Protein AF-A0A914EHN9-F1 (afdb_monomer)

Radius of gyration: 37.75 Å; Cα contacts (8 Å, |Δi|>4): 395; chains: 1; bounding box: 146×66×78 Å

Solvent-accessible surface area (backbone atoms only — not comparable to full-atom values): 29618 Å² total; per-residue (Å²): 136,86,81,81,82,84,78,81,79,75,74,66,93,82,76,79,51,61,68,42,50,23,31,32,80,42,89,94,64,64,69,38,40,24,36,30,64,44,70,52,100,75,34,30,31,29,31,59,41,70,68,77,88,75,58,69,79,47,76,46,45,59,90,62,45,42,81,57,54,90,83,60,82,76,64,93,84,56,50,72,66,54,52,51,9,46,56,46,48,49,36,51,76,72,65,44,75,81,71,77,78,72,76,65,92,71,88,90,79,89,83,85,90,82,89,81,88,83,84,85,84,89,81,85,86,88,86,88,84,89,84,90,81,90,83,80,90,80,93,79,83,86,80,86,79,79,81,81,83,81,77,82,79,85,82,78,78,87,79,84,85,52,65,70,38,52,29,35,32,77,38,93,90,71,42,76,39,56,26,38,27,67,42,73,58,99,62,33,30,36,29,36,49,52,61,82,52,88,78,76,66,70,45,79,44,50,56,90,56,56,38,86,55,52,74,68,54,51,60,51,46,38,74,68,27,54,90,78,37,60,68,60,24,51,24,48,50,47,50,52,50,51,60,59,53,56,60,52,54,66,59,52,66,67,59,74,78,70,85,87,83,87,85,85,86,83,89,80,84,90,84,84,89,82,89,82,90,79,92,76,88,79,80,88,83,87,81,83,84,82,89,76,88,79,90,80,89,80,91,80,93,71,91,78,86,72,87,70,81,72,77,74,67,75,82,89,78,76,54,63,64,56,52,57,70,32,68,69,42,48,54,50,50,53,29,38,74,66,66,75,39,92,48,70,52,66,74,67,62,70,85,79,70,87,88,74,82,83,77,64,79,70,59,26,88,66,49,55,73,73,47,44,55,53,51,51,58,50,50,52,50,53,55,73,70,39,85,84,55,78,91,69,54,73,69,55,47,52,43,44,37,43,67,28,53,50,54,52,39,51,24,52,46,41,12,58,67,67,74,44,54,61,68,59,17,42,52,55,48,50,62,36,23,51,52,46,52,55,50,53,52,51,52,51,52,56,52,52,56,56,65,75,76,110

Secondary structure (DSSP, 8-state):
-PPPP-------TT---TT-EEEEE-TTS-EEEEEEEEEETTEEEEEESSP-SSPPPEEE-GGG-EE--TTPPPPTT--HHHHHHHHHHHHHHTT---------S-----------------------------------PPP-------PPPP----PPP-TT-EEEEEETTTEEEEEEEEEE-SSEEEEEESS-PSS--EEEEEGGG-EE--HHHHHHHHHHHTTT-HHHHHHHHHHHHHHHHHHHHHHHTTTTTS--------------------------------------------------------SS-S-HHHHHTSHHHHHHHHHHHTTSS--HHHHHPPPPPTT--------GGGS-HHHHHHHHHHHHHHHHH-SSSPP--HHHHHHHIIIIIHHHHHHHHHHHHTT--HHHHHHHHHHHHHHHHHHHHHHHHHHHHHHHT-

Mean predicted aligned error: 21.11 Å

Nearest PDB structures (foldseek):
  2xk0-assembly1_A  TM=8.160E-01  e=1.057E-01  Drosophila melanogaster
  8eui-assembly1_E  TM=5.740E-01  e=6.811E-01  Schizosaccharomyces pombe
  8esr-assembly1_E  TM=5.532E-01  e=4.854E-01  Schizosaccharomyces pombe
  8etg-assembly1_E  TM=4.695E-01  e=5.434E-01  Schizosaccharomyces pombe
  3ic8-assembly3_C  TM=5.745E-01  e=3.127E+00  Pseudomonas syringae pv. tomato

Sequence (454 aa):
MGRRGSASQTNTPGLLKSGDIVWVPYRKSPLWPAIIKNVYPKKVTYCFLPSNGKSPIFKAMPKSVILFKESDPLPANASKDLKQAYNAALRIVRGETPLTLDIGSDALNNNDTHSFNSISPSTSTSSHMNSSSRSSSTLTMPASKKLKKNSPEPEHSRVFFRPDDIVMVKNESKGKWPALVRAIDATSACISLFPLEEPEVTRTILLTELCHLSFNEISFLCKQVEESNPELHKALLDVQHFLLFKSDDISAEKVSNMSLDDTVDTGNESTHATLNGNSYDMEMEEVEAKIVRTSIATSSSIPVRSRSESLDIKKNKIPFRDAMLTEDAREFMESIWNQKVPSERHNNYKRPISSNLEISFNCGDLLSYQELEQVVTEFQKWITLCTKLPKMSLLTELHYVSEVVLPEVCIYCLSKKNECSREKAEKLFRERSQKDFAFNQLLRAVSMERETMT

pLDDT: mean 75.27, std 25.46, range [27.78, 98.25]

InterPro domains:
  IPR035504 MUM1-like, PWWP domain [cd06080] (16-93)

Organism: NCBI:txid290746

Structure (mmCIF, N/CA/C/O backbone):
data_AF-A0A914EHN9-F1
#
_entry.id   AF-A0A914EHN9-F1
#
loop_
_atom_site.group_PDB
_atom_site.id
_atom_site.type_symbol
_atom_site.label_atom_id
_atom_site.label_alt_id
_atom_site.label_comp_id
_atom_site.label_asym_id
_atom_site.label_entity_id
_atom_site.label_seq_id
_atom_site.pdbx_PDB_ins_code
_atom_site.Cartn_x
_atom_site.Cartn_y
_atom_site.Cartn_z
_atom_site.occupancy
_atom_site.B_iso_or_equiv
_atom_site.auth_seq_id
_atom_site.auth_comp_id
_atom_site.auth_asym_id
_atom_site.auth_atom_id
_atom_site.pdbx_PDB_model_num
ATOM 1 N N . MET A 1 1 ? 23.185 -18.647 -39.861 1.00 37.94 1 MET A N 1
ATOM 2 C CA . MET A 1 1 ? 23.778 -18.849 -38.518 1.00 37.94 1 MET A CA 1
ATOM 3 C C . MET A 1 1 ? 22.802 -18.305 -37.483 1.00 37.94 1 MET A C 1
ATOM 5 O O . MET A 1 1 ? 22.545 -17.109 -37.478 1.00 37.94 1 MET A O 1
ATOM 9 N N . GLY A 1 2 ? 22.153 -19.190 -36.723 1.00 32.19 2 GLY A N 1
ATOM 10 C CA . GLY A 1 2 ? 20.978 -18.860 -35.907 1.00 32.19 2 GLY A CA 1
ATOM 11 C C . GLY A 1 2 ? 21.305 -18.063 -34.642 1.00 32.19 2 GLY A C 1
ATOM 12 O O . GLY A 1 2 ? 22.175 -18.455 -33.866 1.00 32.19 2 GLY A O 1
ATOM 13 N N . ARG A 1 3 ? 20.579 -16.961 -34.418 1.00 34.75 3 ARG A N 1
ATOM 14 C CA . ARG A 1 3 ? 20.578 -16.212 -33.155 1.00 34.75 3 ARG A CA 1
ATOM 15 C C . ARG A 1 3 ? 19.595 -16.879 -32.188 1.00 34.75 3 ARG A C 1
ATOM 17 O O . ARG A 1 3 ? 18.403 -16.938 -32.469 1.00 34.75 3 ARG A O 1
ATOM 24 N N . ARG A 1 4 ? 20.096 -17.394 -31.060 1.00 32.94 4 ARG A N 1
ATOM 25 C CA . ARG A 1 4 ? 19.266 -17.868 -29.940 1.00 32.94 4 ARG A CA 1
ATOM 26 C C . ARG A 1 4 ? 18.640 -16.657 -29.248 1.00 32.94 4 ARG A C 1
ATOM 28 O O . ARG A 1 4 ? 19.369 -15.803 -28.751 1.00 32.94 4 ARG A O 1
ATOM 35 N N . GLY A 1 5 ? 17.311 -16.597 -29.209 1.00 30.50 5 GLY A N 1
ATOM 36 C CA . GLY A 1 5 ? 16.582 -15.658 -28.361 1.00 30.50 5 GLY A CA 1
ATOM 37 C C . GLY A 1 5 ? 16.804 -15.998 -26.887 1.00 30.50 5 GLY A C 1
ATOM 38 O O . GLY A 1 5 ? 16.600 -17.137 -26.467 1.00 30.50 5 GLY A O 1
ATOM 39 N N . SER A 1 6 ? 17.249 -15.022 -26.098 1.00 34.50 6 SER A N 1
ATOM 40 C CA . SER A 1 6 ? 17.328 -15.131 -24.643 1.00 34.50 6 SER A CA 1
ATOM 41 C C . SER A 1 6 ? 15.924 -14.976 -24.059 1.00 34.50 6 SER A C 1
ATOM 43 O O . SER A 1 6 ? 15.448 -13.859 -23.859 1.00 34.50 6 SER A O 1
ATOM 45 N N . ALA A 1 7 ? 15.245 -16.095 -23.813 1.00 33.97 7 ALA A N 1
ATOM 46 C CA . ALA A 1 7 ? 13.991 -16.109 -23.074 1.00 33.97 7 ALA A CA 1
ATOM 47 C C . ALA A 1 7 ? 14.234 -15.579 -21.649 1.00 33.97 7 ALA A C 1
ATOM 49 O O . ALA A 1 7 ? 14.953 -16.197 -20.862 1.00 33.97 7 ALA A O 1
ATOM 50 N N . SER A 1 8 ? 13.646 -14.426 -21.327 1.00 42.31 8 SER A N 1
ATOM 51 C CA . SER A 1 8 ? 13.567 -13.905 -19.961 1.00 42.31 8 SER A CA 1
ATOM 52 C C . SER A 1 8 ? 12.690 -14.850 -19.142 1.00 42.31 8 SER A C 1
ATOM 54 O O . SER A 1 8 ? 11.465 -14.833 -19.252 1.00 42.31 8 SER A O 1
ATOM 56 N N . GLN A 1 9 ? 13.315 -15.738 -18.369 1.00 48.59 9 GLN A N 1
ATOM 57 C CA . GLN A 1 9 ? 12.601 -16.625 -17.457 1.00 48.59 9 GLN A CA 1
ATOM 58 C C . GLN A 1 9 ? 12.144 -15.814 -16.247 1.00 48.59 9 GLN A C 1
ATOM 60 O O . GLN A 1 9 ? 12.888 -15.605 -15.290 1.00 48.59 9 GLN A O 1
ATOM 65 N N . THR A 1 10 ? 10.910 -15.323 -16.300 1.00 45.09 10 THR A N 1
ATOM 66 C CA . THR A 1 10 ? 10.242 -14.755 -15.134 1.00 45.09 10 THR A CA 1
ATOM 67 C C . THR A 1 10 ? 9.901 -15.893 -14.178 1.00 45.09 10 THR A C 1
ATOM 69 O O . THR A 1 10 ? 9.072 -16.744 -14.494 1.00 45.09 10 THR A O 1
ATOM 72 N N . ASN A 1 11 ? 10.548 -15.921 -13.014 1.00 53.03 11 ASN A N 1
ATOM 73 C CA . ASN A 1 11 ? 10.221 -16.866 -11.952 1.00 53.03 11 ASN A CA 1
ATOM 74 C C . ASN A 1 11 ? 8.761 -16.679 -11.517 1.00 53.03 11 ASN A C 1
ATOM 76 O O . ASN A 1 11 ? 8.373 -15.589 -11.086 1.00 53.03 11 ASN A O 1
ATOM 80 N N . THR A 1 12 ? 7.960 -17.740 -11.599 1.00 53.59 12 THR A N 1
ATOM 81 C CA . THR A 1 12 ? 6.588 -17.753 -11.087 1.00 53.59 12 THR A CA 1
ATOM 82 C C . THR A 1 12 ? 6.620 -17.470 -9.575 1.00 53.59 12 THR A C 1
ATOM 84 O O . THR A 1 12 ? 7.346 -18.163 -8.850 1.00 53.59 12 THR A O 1
ATOM 87 N N . PRO A 1 13 ? 5.886 -16.460 -9.065 1.00 52.62 13 PRO A N 1
ATOM 88 C CA . PRO A 1 13 ? 5.852 -16.133 -7.641 1.00 52.62 13 PRO A CA 1
ATOM 89 C C . PRO A 1 13 ? 5.279 -17.316 -6.849 1.00 52.62 13 PRO A C 1
ATOM 91 O O . PRO A 1 13 ? 4.075 -17.542 -6.841 1.00 52.62 13 PRO A O 1
ATOM 94 N N . GLY A 1 14 ? 6.153 -18.112 -6.234 1.00 65.25 14 GLY A N 1
ATOM 95 C CA . GLY A 1 14 ? 5.775 -19.317 -5.488 1.00 65.25 14 GLY A CA 1
ATOM 96 C C . GLY A 1 14 ? 6.818 -20.435 -5.501 1.00 65.25 14 GLY A C 1
ATOM 97 O O . GLY A 1 14 ? 6.727 -21.338 -4.681 1.00 65.25 14 GLY A O 1
ATOM 98 N N . LEU A 1 15 ? 7.820 -20.375 -6.388 1.00 85.38 15 LEU A N 1
ATOM 99 C CA . LEU A 1 15 ? 8.779 -21.477 -6.547 1.00 85.38 15 LEU A CA 1
ATOM 100 C C . LEU A 1 15 ? 10.030 -21.386 -5.654 1.00 85.38 15 LEU A C 1
ATOM 102 O O . LEU A 1 15 ? 10.721 -22.382 -5.482 1.00 85.38 15 LEU A O 1
ATOM 106 N N . LEU A 1 16 ? 10.338 -20.216 -5.089 1.00 94.69 16 LEU A N 1
ATOM 107 C CA . LEU A 1 16 ? 11.546 -20.037 -4.279 1.00 94.69 16 LEU A CA 1
ATOM 108 C C . LEU A 1 16 ? 11.348 -20.603 -2.869 1.00 94.69 16 LEU A C 1
ATOM 110 O O . LEU A 1 16 ? 10.386 -20.240 -2.187 1.00 94.69 16 LEU A O 1
ATOM 114 N N . LYS A 1 17 ? 12.299 -21.413 -2.401 1.00 96.44 17 LYS A N 1
ATOM 115 C CA . LYS A 1 17 ? 12.354 -21.945 -1.029 1.00 96.44 17 LYS A CA 1
ATOM 116 C C . LYS A 1 17 ? 13.682 -21.617 -0.345 1.00 96.44 17 LYS A C 1
ATOM 118 O O . LYS A 1 17 ? 14.693 -21.310 -0.976 1.00 96.44 17 LYS A O 1
ATOM 123 N N . SER A 1 18 ? 13.682 -21.677 0.985 1.00 96.06 18 SER A N 1
ATOM 124 C CA . SER A 1 18 ? 14.912 -21.600 1.778 1.00 96.06 18 SER A CA 1
ATOM 125 C C . SER A 1 18 ? 15.891 -22.695 1.354 1.00 96.06 18 SER A C 1
ATOM 127 O O . SER A 1 18 ? 15.505 -23.852 1.214 1.00 96.06 18 SER A O 1
ATOM 129 N N . GLY A 1 19 ? 17.155 -22.322 1.160 1.00 95.69 19 GLY A N 1
ATOM 130 C CA . GLY A 1 19 ? 18.206 -23.209 0.660 1.00 95.69 19 GLY A CA 1
ATOM 131 C C . GLY A 1 19 ? 18.423 -23.159 -0.853 1.00 95.69 19 GLY A C 1
ATOM 132 O O . GLY A 1 19 ? 19.485 -23.588 -1.299 1.00 95.69 19 GLY A O 1
ATOM 133 N N . ASP A 1 20 ? 17.496 -22.591 -1.634 1.00 97.00 20 ASP A N 1
ATOM 134 C CA . ASP A 1 20 ? 17.705 -22.433 -3.075 1.00 97.00 20 ASP A CA 1
ATOM 135 C C . ASP A 1 20 ? 18.901 -21.522 -3.366 1.00 97.00 20 ASP A C 1
ATOM 137 O O . ASP A 1 20 ? 19.121 -20.501 -2.696 1.00 97.00 20 ASP A O 1
ATOM 141 N N . ILE A 1 21 ? 19.652 -21.887 -4.406 1.00 97.75 21 ILE A N 1
ATOM 142 C CA . ILE A 1 21 ? 20.729 -21.063 -4.942 1.00 97.75 21 ILE A CA 1
ATOM 143 C C . ILE A 1 21 ? 20.162 -20.171 -6.032 1.00 97.75 21 ILE A C 1
ATOM 145 O O . ILE A 1 21 ? 19.412 -20.605 -6.905 1.00 97.75 21 ILE A O 1
ATOM 149 N N . VAL A 1 22 ? 20.515 -18.897 -5.965 1.00 97.50 22 VAL A N 1
ATOM 150 C CA . VAL A 1 22 ? 19.938 -17.866 -6.810 1.00 97.50 22 VAL A CA 1
ATOM 151 C C . VAL A 1 22 ? 20.984 -16.869 -7.270 1.00 97.50 22 VAL A C 1
ATOM 153 O O . VAL A 1 22 ? 21.940 -16.568 -6.559 1.00 97.50 22 VAL A O 1
ATOM 156 N N . TRP A 1 23 ? 20.770 -16.307 -8.448 1.00 97.25 23 TRP A N 1
ATOM 157 C CA . TRP A 1 23 ? 21.432 -15.100 -8.899 1.00 97.25 23 TRP A CA 1
ATOM 158 C C . TRP A 1 23 ? 20.705 -13.882 -8.350 1.00 97.25 23 TRP A C 1
ATOM 160 O O . TRP A 1 23 ? 19.497 -13.714 -8.547 1.00 97.25 23 TRP A O 1
ATOM 170 N N . VAL A 1 24 ? 21.454 -13.005 -7.690 1.00 96.31 24 VAL A N 1
ATOM 171 C CA . VAL A 1 24 ? 20.932 -11.733 -7.188 1.00 96.31 24 VAL A CA 1
ATOM 172 C C . VAL A 1 24 ? 21.783 -10.568 -7.692 1.00 96.31 24 VAL A C 1
ATOM 174 O O . VAL A 1 24 ? 22.996 -10.718 -7.871 1.00 96.31 24 VAL A O 1
ATOM 177 N N . PRO A 1 25 ? 21.183 -9.389 -7.919 1.00 92.06 25 PRO A N 1
ATOM 178 C CA . PRO A 1 25 ? 21.930 -8.187 -8.255 1.00 92.06 25 PRO A CA 1
ATOM 179 C C . PRO A 1 25 ? 22.954 -7.846 -7.167 1.00 92.06 25 PRO A C 1
ATOM 181 O O . PRO A 1 25 ? 22.607 -7.713 -5.992 1.00 92.06 25 PRO A O 1
ATOM 184 N N . TYR A 1 26 ? 24.217 -7.679 -7.564 1.00 88.88 26 TYR A N 1
ATOM 185 C CA . TYR A 1 26 ? 25.281 -7.184 -6.696 1.00 88.88 26 TYR A CA 1
ATOM 186 C C . TYR A 1 26 ? 25.871 -5.903 -7.286 1.00 88.88 26 TYR A C 1
ATOM 188 O O . TYR A 1 26 ? 26.535 -5.924 -8.323 1.00 88.88 26 TYR A O 1
ATOM 196 N N . ARG A 1 27 ? 25.612 -4.769 -6.620 1.00 83.19 27 ARG A N 1
ATOM 197 C CA . ARG A 1 27 ? 26.048 -3.429 -7.056 1.00 83.19 27 ARG A CA 1
ATOM 198 C C . ARG A 1 27 ? 25.686 -3.167 -8.535 1.00 83.19 27 ARG A C 1
ATOM 200 O O . ARG A 1 27 ? 24.545 -3.389 -8.929 1.00 83.19 27 ARG A O 1
ATOM 207 N N . LYS A 1 28 ? 26.643 -2.713 -9.352 1.00 72.25 28 LYS A N 1
ATOM 208 C CA . LYS A 1 28 ? 26.485 -2.272 -10.753 1.00 72.25 28 LYS A CA 1
ATOM 209 C C . LYS A 1 28 ? 26.530 -3.389 -11.817 1.00 72.25 28 LYS A C 1
ATOM 211 O O . LYS A 1 28 ? 26.660 -3.066 -12.995 1.00 72.25 28 LYS A O 1
ATOM 216 N N . SER A 1 29 ? 26.347 -4.663 -11.435 1.00 71.50 29 SER A N 1
ATOM 217 C CA . SER A 1 29 ? 26.530 -5.879 -12.266 1.00 71.50 29 SER A CA 1
ATOM 218 C C . SER A 1 29 ? 27.998 -6.342 -12.303 1.00 71.50 29 SER A C 1
ATOM 220 O O . SER A 1 29 ? 2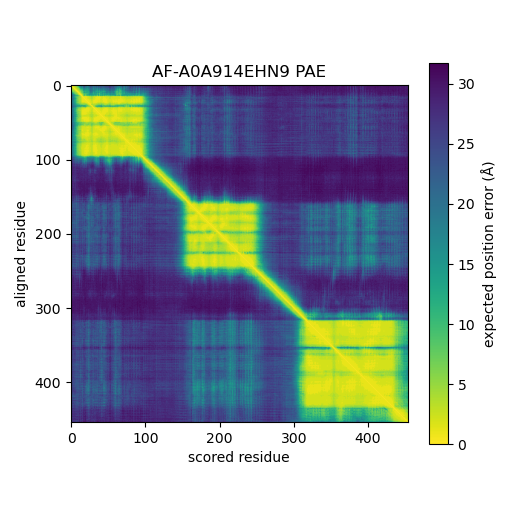8.888 -5.491 -12.350 1.00 71.50 29 SER A O 1
ATOM 222 N N . PRO A 1 30 ? 28.308 -7.655 -12.262 1.00 83.00 30 PRO A N 1
ATOM 223 C CA . PRO A 1 30 ? 27.467 -8.824 -12.571 1.00 83.00 30 PRO A CA 1
ATOM 224 C C . PRO A 1 30 ? 26.526 -9.301 -11.449 1.00 83.00 30 PRO A C 1
ATOM 226 O O . PRO A 1 30 ? 26.697 -8.960 -10.278 1.00 83.00 30 PRO A O 1
ATOM 229 N N . LEU A 1 31 ? 25.533 -10.123 -11.822 1.00 94.12 31 LEU A N 1
ATOM 230 C CA . LEU A 1 31 ? 24.765 -10.941 -10.877 1.00 94.12 31 LEU A CA 1
ATOM 231 C C . LEU A 1 31 ? 25.724 -11.819 -10.064 1.00 94.12 31 LEU A C 1
ATOM 233 O O . LEU A 1 31 ? 26.721 -12.315 -10.591 1.00 94.12 31 LEU A O 1
ATOM 237 N N . TRP A 1 32 ? 25.404 -12.029 -8.792 1.00 96.56 32 TRP A N 1
ATOM 238 C CA . TRP A 1 32 ? 26.228 -12.825 -7.889 1.00 96.56 32 TRP A CA 1
ATOM 239 C C . TRP A 1 32 ? 25.417 -13.986 -7.321 1.00 96.56 32 TRP A C 1
ATOM 241 O O . TRP A 1 32 ? 24.241 -13.793 -6.997 1.00 96.56 32 TRP A O 1
ATOM 251 N N . PRO A 1 33 ? 26.004 -15.184 -7.184 1.00 97.44 33 PRO A N 1
ATOM 252 C CA . PRO A 1 33 ? 25.287 -16.311 -6.623 1.00 97.44 33 PRO A CA 1
ATOM 253 C C . PRO A 1 33 ? 25.140 -16.163 -5.104 1.00 97.44 33 PRO A C 1
ATOM 255 O O . PRO A 1 33 ? 26.069 -15.791 -4.379 1.00 97.44 33 PRO A O 1
ATOM 258 N N . ALA A 1 34 ? 23.949 -16.468 -4.616 1.00 97.62 34 ALA A N 1
ATOM 259 C CA . ALA A 1 34 ? 23.567 -16.375 -3.221 1.00 97.62 34 ALA A CA 1
ATOM 260 C C . ALA A 1 34 ? 22.682 -17.561 -2.828 1.00 97.62 34 ALA A C 1
ATOM 262 O O . ALA A 1 34 ? 22.045 -18.178 -3.675 1.00 97.62 34 ALA A O 1
ATOM 263 N N . ILE A 1 35 ? 22.628 -17.856 -1.531 1.00 97.31 35 ILE A N 1
ATOM 264 C CA . ILE A 1 35 ? 21.723 -18.854 -0.956 1.00 97.31 35 ILE A CA 1
ATOM 265 C C . ILE A 1 35 ? 20.577 -18.158 -0.226 1.00 97.31 35 ILE A C 1
ATOM 267 O O . ILE A 1 35 ? 20.809 -17.270 0.605 1.00 97.31 35 ILE A O 1
ATOM 271 N N . ILE A 1 36 ? 19.341 -18.561 -0.518 1.00 97.50 36 ILE A N 1
ATOM 272 C CA . ILE A 1 36 ? 18.157 -18.048 0.174 1.00 97.50 36 ILE A CA 1
ATOM 273 C C . ILE A 1 36 ? 18.142 -18.566 1.615 1.00 97.50 36 ILE A C 1
ATOM 275 O O . ILE A 1 36 ? 18.235 -19.766 1.866 1.00 97.50 36 ILE A O 1
ATOM 279 N N . LYS A 1 37 ? 17.986 -17.651 2.574 1.00 96.75 37 LYS A N 1
ATOM 280 C CA . LYS A 1 37 ? 17.788 -17.973 3.992 1.00 96.75 37 LYS A CA 1
ATOM 281 C C . LYS A 1 37 ? 16.306 -18.109 4.317 1.00 96.75 37 LYS A C 1
ATOM 283 O O . LYS A 1 37 ? 15.900 -19.173 4.763 1.00 96.75 37 LYS A O 1
ATOM 288 N N . ASN A 1 38 ? 15.508 -17.074 4.042 1.00 96.62 38 ASN A N 1
ATOM 289 C CA . ASN A 1 38 ? 14.059 -17.072 4.258 1.00 96.62 38 ASN A CA 1
ATOM 290 C C . ASN A 1 38 ? 13.327 -16.453 3.062 1.00 96.62 38 ASN A C 1
ATOM 292 O O . ASN A 1 38 ? 13.805 -15.493 2.448 1.00 96.62 38 ASN A O 1
ATOM 296 N N . VAL A 1 39 ? 12.125 -16.955 2.786 1.00 96.56 39 VAL A N 1
ATOM 297 C CA . VAL A 1 39 ? 11.222 -16.432 1.755 1.00 96.56 39 VAL A CA 1
ATOM 298 C C . VAL A 1 39 ? 10.000 -15.820 2.428 1.00 96.56 39 VAL A C 1
ATOM 300 O O . VAL A 1 39 ? 9.357 -16.454 3.258 1.00 96.56 39 VAL A O 1
ATOM 303 N N . TYR A 1 40 ? 9.681 -14.579 2.070 1.00 94.56 40 TYR A N 1
ATOM 304 C CA . TYR A 1 40 ? 8.480 -13.868 2.502 1.00 94.56 40 TYR A CA 1
ATOM 305 C C . TYR A 1 40 ? 7.682 -13.419 1.268 1.00 94.56 40 TYR A C 1
ATOM 307 O O . TYR A 1 40 ? 8.273 -13.224 0.203 1.00 94.56 40 TYR A O 1
ATOM 315 N N . PRO A 1 41 ? 6.374 -13.129 1.397 1.00 92.00 41 PRO A N 1
ATOM 316 C CA . PRO A 1 41 ? 5.542 -12.741 0.253 1.00 92.00 41 PRO A CA 1
ATOM 317 C C . PRO A 1 41 ? 6.077 -11.546 -0.554 1.00 92.00 41 PRO A C 1
ATOM 319 O O . PRO A 1 41 ? 5.969 -11.516 -1.775 1.00 92.00 41 PRO A O 1
ATOM 322 N N . LYS A 1 42 ? 6.687 -10.559 0.119 1.00 94.19 42 LYS A N 1
ATOM 323 C CA . LYS A 1 42 ? 7.195 -9.325 -0.514 1.00 94.19 42 LYS A CA 1
ATOM 324 C C . LYS A 1 42 ? 8.719 -9.255 -0.631 1.00 94.19 42 LYS A C 1
ATOM 326 O O . LYS A 1 42 ? 9.222 -8.344 -1.277 1.00 94.19 42 LYS A O 1
ATOM 331 N N . LYS A 1 43 ? 9.469 -10.162 0.002 1.00 95.31 43 LYS A N 1
ATOM 332 C CA . LYS A 1 43 ? 10.941 -10.106 0.048 1.00 95.31 43 LYS A CA 1
ATOM 333 C C . LYS A 1 43 ? 11.550 -11.484 0.265 1.00 95.31 43 LYS A C 1
ATOM 335 O O . LYS A 1 43 ? 10.960 -12.324 0.929 1.00 95.31 43 LYS A O 1
ATOM 340 N N . VAL A 1 44 ? 12.774 -11.674 -0.192 1.00 97.12 44 VAL A N 1
ATOM 341 C CA . VAL A 1 44 ? 13.614 -12.819 0.169 1.00 97.12 44 VAL A CA 1
ATOM 342 C C . VAL A 1 44 ? 14.839 -12.322 0.919 1.00 97.12 44 VAL A C 1
ATOM 344 O O . VAL A 1 44 ? 15.360 -11.244 0.614 1.00 97.12 44 VAL A O 1
ATOM 347 N N . THR A 1 45 ? 15.282 -13.078 1.920 1.00 97.44 45 THR A N 1
ATOM 348 C CA . THR A 1 45 ? 16.577 -12.858 2.568 1.00 97.44 45 THR A CA 1
ATOM 349 C C . THR A 1 45 ? 17.584 -13.872 2.059 1.00 97.44 45 THR A C 1
ATOM 351 O O . THR A 1 45 ? 17.251 -15.038 1.858 1.00 97.44 45 THR A O 1
ATOM 354 N N . TYR A 1 46 ? 18.822 -13.442 1.849 1.00 97.56 46 TYR A N 1
ATOM 355 C CA . TYR A 1 46 ? 19.863 -14.292 1.275 1.00 97.56 46 TYR A CA 1
ATOM 356 C C . TYR A 1 46 ? 21.253 -13.917 1.790 1.00 97.56 46 TYR A C 1
ATOM 358 O O . TYR A 1 46 ? 21.460 -12.826 2.325 1.00 97.56 46 TYR A O 1
ATOM 366 N N . CYS A 1 47 ? 22.211 -14.820 1.597 1.00 97.00 47 CYS A N 1
ATOM 367 C CA . CYS A 1 47 ? 23.635 -14.583 1.835 1.00 97.00 47 CYS A CA 1
ATOM 368 C C . CYS A 1 47 ? 24.416 -14.863 0.551 1.00 97.00 47 CYS A C 1
ATOM 370 O O . CYS A 1 47 ? 24.168 -15.874 -0.105 1.00 97.00 47 CYS A O 1
ATOM 372 N N . PHE A 1 48 ? 25.366 -13.997 0.202 1.00 96.75 48 PHE A N 1
ATOM 373 C CA . PHE A 1 48 ? 26.254 -14.244 -0.936 1.00 96.75 48 PHE A CA 1
ATOM 374 C C . PHE A 1 48 ? 27.148 -15.459 -0.693 1.00 96.75 48 PHE A C 1
ATOM 376 O O . PHE A 1 48 ? 27.527 -15.750 0.445 1.00 96.75 48 PHE A O 1
ATOM 383 N N . LEU A 1 49 ? 27.480 -16.157 -1.777 1.00 96.06 49 LEU A N 1
ATOM 384 C CA . LEU A 1 49 ? 28.449 -17.241 -1.761 1.00 96.06 49 LEU A CA 1
ATOM 385 C C . LEU A 1 49 ? 29.869 -16.717 -2.057 1.00 96.06 49 LEU A C 1
ATOM 387 O O . LEU A 1 49 ? 30.011 -15.736 -2.795 1.00 96.06 49 LEU A O 1
ATOM 391 N N . PRO A 1 50 ? 30.917 -17.375 -1.524 1.00 95.06 50 PRO A N 1
ATOM 392 C CA . PRO A 1 50 ? 30.859 -18.478 -0.556 1.00 95.06 50 PRO A CA 1
ATOM 393 C C . PRO A 1 50 ? 30.394 -18.004 0.834 1.00 95.06 50 PRO A C 1
ATOM 395 O O . PRO A 1 50 ? 30.809 -16.948 1.305 1.00 95.06 50 PRO A O 1
ATOM 398 N N . SER A 1 51 ? 29.536 -18.787 1.500 1.00 88.44 51 SER A N 1
ATOM 399 C CA . SER A 1 51 ? 29.068 -18.458 2.852 1.00 88.44 51 SER A CA 1
ATOM 400 C C . SER A 1 51 ? 29.908 -19.170 3.906 1.00 88.44 51 SER A C 1
ATOM 402 O O . SER A 1 51 ? 30.079 -20.382 3.870 1.00 88.44 51 SER A O 1
ATOM 404 N N . ASN A 1 52 ? 30.398 -18.404 4.871 1.00 86.75 52 ASN A N 1
ATOM 405 C CA . ASN A 1 52 ? 31.231 -18.836 5.994 1.00 86.75 52 ASN A CA 1
ATOM 406 C C . ASN A 1 52 ? 30.442 -18.900 7.319 1.00 86.75 52 ASN A C 1
ATOM 408 O O . ASN A 1 52 ? 31.001 -18.702 8.394 1.00 86.75 52 ASN A O 1
ATOM 412 N N . GLY A 1 53 ? 29.116 -19.080 7.258 1.00 81.50 53 GLY A N 1
ATOM 413 C CA . GLY A 1 53 ? 28.225 -19.154 8.429 1.00 81.50 53 GLY A CA 1
ATOM 414 C C . GLY A 1 53 ? 27.972 -17.816 9.143 1.00 81.50 53 GLY A C 1
ATOM 415 O O . GLY A 1 53 ? 26.886 -17.608 9.673 1.00 81.50 53 GLY A O 1
ATOM 416 N N . LYS A 1 54 ? 28.924 -16.877 9.087 1.00 89.06 54 LYS A N 1
ATOM 417 C CA . LYS A 1 54 ? 28.829 -15.508 9.635 1.00 89.06 54 LYS A CA 1
ATOM 418 C C . LYS A 1 54 ? 28.579 -14.439 8.564 1.00 89.06 54 LYS A C 1
ATOM 420 O O . LYS A 1 54 ? 28.797 -13.253 8.800 1.00 89.06 54 LYS A O 1
ATOM 425 N N . SER A 1 55 ? 28.175 -14.845 7.364 1.00 90.31 55 SER A N 1
ATOM 426 C CA . SER A 1 55 ? 27.972 -13.917 6.251 1.00 90.31 55 SER A CA 1
ATOM 427 C C . SER A 1 55 ? 26.794 -12.971 6.532 1.00 90.31 55 SER A C 1
ATOM 429 O O . SER A 1 55 ? 25.762 -13.428 7.032 1.00 90.31 55 SER A O 1
ATOM 431 N N . PRO A 1 56 ? 26.898 -11.673 6.188 1.00 93.88 56 PRO A N 1
ATOM 432 C CA . PRO A 1 56 ? 25.789 -10.738 6.341 1.00 93.88 56 PRO A CA 1
ATOM 433 C C . PRO A 1 56 ? 24.555 -11.191 5.547 1.00 93.88 56 PRO A C 1
ATOM 435 O O . PRO A 1 56 ? 24.665 -11.776 4.465 1.00 93.88 56 PRO A O 1
ATOM 438 N N . ILE A 1 57 ? 23.372 -10.922 6.103 1.00 95.81 57 ILE A N 1
ATOM 439 C CA . ILE A 1 57 ? 22.080 -11.248 5.490 1.00 95.81 57 ILE A CA 1
ATOM 440 C C . ILE A 1 57 ? 21.570 -10.027 4.725 1.00 95.81 57 ILE A C 1
ATOM 442 O O . ILE A 1 57 ? 21.376 -8.954 5.299 1.00 95.81 57 ILE A O 1
ATOM 446 N N . PHE A 1 58 ? 21.297 -10.214 3.439 1.00 96.62 58 PHE A N 1
ATOM 447 C CA . PHE A 1 58 ? 20.758 -9.197 2.539 1.00 96.62 58 PHE A CA 1
ATOM 448 C C . PHE A 1 58 ? 19.281 -9.457 2.233 1.00 96.62 58 PHE A C 1
ATOM 450 O O . PHE A 1 58 ? 18.727 -10.493 2.608 1.00 96.62 58 PHE A O 1
ATOM 457 N N . LYS A 1 59 ? 18.624 -8.489 1.583 1.00 96.75 59 LYS A N 1
ATOM 458 C CA . LYS A 1 59 ? 17.195 -8.514 1.238 1.00 96.75 59 LYS A CA 1
ATOM 459 C C . LYS A 1 59 ? 17.009 -8.107 -0.224 1.00 96.75 59 LYS A C 1
ATOM 461 O O . LYS A 1 59 ? 17.618 -7.133 -0.652 1.00 96.75 59 LYS A O 1
ATOM 466 N N . ALA A 1 60 ? 16.141 -8.803 -0.953 1.00 95.88 60 ALA A N 1
ATOM 467 C CA . ALA A 1 60 ? 15.726 -8.433 -2.310 1.00 95.88 60 ALA A CA 1
ATOM 468 C C . ALA A 1 60 ? 14.242 -8.743 -2.542 1.00 95.88 60 ALA A C 1
ATOM 470 O O . ALA A 1 60 ? 13.629 -9.506 -1.793 1.00 95.88 60 ALA A O 1
ATOM 471 N N . MET A 1 61 ? 13.661 -8.155 -3.587 1.00 94.69 61 MET A N 1
ATOM 472 C CA . MET A 1 61 ? 12.314 -8.509 -4.037 1.00 94.69 61 MET A CA 1
ATOM 473 C C . MET A 1 61 ? 12.349 -9.890 -4.716 1.00 94.69 61 MET A C 1
ATOM 475 O O . MET A 1 61 ? 13.286 -10.145 -5.469 1.00 94.69 61 MET A O 1
ATOM 479 N N . PRO A 1 62 ? 11.337 -10.764 -4.559 1.00 94.69 62 PRO A N 1
ATOM 480 C CA . PRO A 1 62 ? 11.338 -12.079 -5.212 1.00 94.69 62 PRO A CA 1
ATOM 481 C C . PRO A 1 62 ? 11.513 -11.987 -6.737 1.00 94.69 62 PRO A C 1
ATOM 483 O O . PRO A 1 62 ? 12.251 -12.765 -7.328 1.00 94.69 62 PRO A O 1
ATOM 486 N N . LYS A 1 63 ? 10.920 -10.958 -7.360 1.00 93.25 63 LYS A N 1
ATOM 487 C CA . LYS A 1 63 ? 11.011 -10.690 -8.806 1.00 93.25 63 LYS A CA 1
ATOM 488 C C . LYS A 1 63 ? 12.409 -10.316 -9.314 1.00 93.25 63 LYS A C 1
ATOM 490 O O . LYS A 1 63 ? 12.646 -10.390 -10.511 1.00 93.25 63 LYS A O 1
ATOM 495 N N . SER A 1 64 ? 13.312 -9.866 -8.439 1.00 93.31 64 SER A N 1
ATOM 496 C CA . SER A 1 64 ? 14.686 -9.504 -8.821 1.00 93.31 64 SER A CA 1
ATOM 497 C C . SER A 1 64 ? 15.676 -10.650 -8.625 1.00 93.31 64 SER A C 1
ATOM 499 O O . SER A 1 64 ? 16.868 -10.463 -8.844 1.00 93.31 64 SER A O 1
ATOM 501 N N . VAL A 1 65 ? 15.204 -11.802 -8.151 1.00 95.19 65 VAL A N 1
ATOM 502 C CA . VAL A 1 65 ? 16.022 -12.974 -7.863 1.00 95.19 65 VAL A CA 1
ATOM 503 C C . VAL A 1 65 ? 15.744 -14.031 -8.923 1.00 95.19 65 VAL A C 1
ATOM 505 O O . VAL A 1 65 ? 14.587 -14.348 -9.198 1.00 95.19 65 VAL A O 1
ATOM 508 N N . ILE A 1 66 ? 16.804 -14.564 -9.525 1.00 95.62 66 ILE A N 1
ATOM 509 C CA . ILE A 1 66 ? 16.729 -15.555 -10.605 1.00 95.62 66 ILE A CA 1
ATOM 510 C C . ILE A 1 66 ? 17.240 -16.885 -10.054 1.00 95.62 66 ILE A C 1
ATOM 512 O O . ILE A 1 66 ? 18.237 -16.901 -9.340 1.00 95.62 66 ILE A O 1
ATOM 516 N N . LEU A 1 67 ? 16.564 -17.999 -10.343 1.00 96.62 67 LEU A N 1
ATOM 517 C CA . LEU A 1 67 ? 17.010 -19.303 -9.849 1.00 96.62 67 LEU A CA 1
ATOM 518 C C . LEU A 1 67 ? 18.325 -19.677 -10.538 1.00 96.62 67 LEU A C 1
ATOM 520 O O . LEU A 1 67 ? 18.414 -19.585 -11.760 1.00 96.62 67 LEU A O 1
ATOM 524 N N . PHE A 1 68 ? 19.332 -20.069 -9.762 1.00 97.06 68 PHE A N 1
ATOM 525 C CA . PHE A 1 68 ? 20.615 -20.506 -10.299 1.00 97.06 68 PHE A CA 1
ATOM 526 C C . PHE A 1 68 ? 20.478 -21.924 -10.849 1.00 97.06 68 PHE A C 1
ATOM 528 O O . PHE A 1 68 ? 19.970 -22.814 -10.161 1.00 97.06 68 PHE A O 1
ATOM 535 N N . LYS A 1 69 ? 20.965 -22.151 -12.066 1.00 96.06 69 LYS A N 1
ATOM 536 C CA . LYS A 1 69 ? 21.000 -23.467 -12.707 1.00 96.06 69 LYS A CA 1
ATOM 537 C C . LYS A 1 69 ? 22.433 -23.867 -13.004 1.00 96.06 69 LYS A C 1
ATOM 539 O O . LYS A 1 69 ? 23.273 -23.035 -13.322 1.00 96.06 69 LYS A O 1
ATOM 544 N N . GLU A 1 70 ? 22.697 -25.168 -12.982 1.00 96.44 70 GLU A N 1
ATOM 545 C CA . GLU A 1 70 ? 24.012 -25.708 -13.342 1.00 96.44 70 GLU A CA 1
ATOM 546 C C . GLU A 1 70 ? 24.429 -25.358 -14.784 1.00 96.44 70 GLU A C 1
ATOM 548 O O . GLU A 1 70 ? 25.614 -25.220 -15.076 1.00 96.44 70 GLU A O 1
ATOM 553 N N . SER A 1 71 ? 23.454 -25.166 -15.676 1.00 96.19 71 SER A N 1
ATOM 554 C CA . SER A 1 71 ? 23.672 -24.779 -17.071 1.00 96.19 71 SER A CA 1
ATOM 555 C C . SER A 1 71 ? 23.932 -23.283 -17.286 1.00 96.19 71 SER A C 1
ATOM 557 O O . SER A 1 71 ? 24.094 -22.868 -18.436 1.00 96.19 71 SER A O 1
ATOM 559 N N . ASP A 1 72 ? 23.883 -22.455 -16.239 1.00 95.25 72 ASP A N 1
ATOM 560 C CA . ASP A 1 72 ? 24.004 -21.006 -16.401 1.00 95.25 72 ASP A CA 1
ATOM 561 C C . ASP A 1 72 ? 25.428 -20.617 -16.834 1.00 95.25 72 ASP A C 1
ATOM 563 O O . ASP A 1 72 ? 26.409 -21.104 -16.279 1.00 95.25 72 ASP A O 1
ATOM 567 N N . PRO A 1 73 ? 25.597 -19.732 -17.830 1.00 94.50 73 PRO A N 1
ATOM 568 C CA . PRO A 1 73 ? 26.925 -19.341 -18.277 1.00 94.50 73 PRO A CA 1
ATOM 569 C C . PRO A 1 73 ? 27.572 -18.359 -17.295 1.00 94.50 73 PRO A C 1
ATOM 571 O O . PRO A 1 73 ? 26.978 -17.350 -16.911 1.00 94.50 73 PRO A O 1
ATOM 574 N N . LEU A 1 74 ? 28.840 -18.595 -16.954 1.00 94.06 74 LEU A N 1
ATOM 575 C CA . LEU A 1 74 ? 29.651 -17.605 -16.250 1.00 94.06 74 LEU A CA 1
ATOM 576 C C . LEU A 1 74 ? 30.148 -16.532 -17.242 1.00 94.06 74 LEU A C 1
ATOM 578 O O . LEU A 1 74 ? 30.653 -16.893 -18.309 1.00 94.06 74 LEU A O 1
ATOM 582 N N . PRO A 1 75 ? 30.070 -15.224 -16.919 1.00 90.75 75 PRO A N 1
ATOM 583 C CA . PRO A 1 75 ? 30.604 -14.176 -17.785 1.00 90.75 75 PRO A CA 1
ATOM 584 C C . PRO A 1 75 ? 32.091 -14.394 -18.092 1.00 90.75 75 PRO A C 1
ATOM 586 O O . PRO A 1 75 ? 32.883 -14.671 -17.189 1.00 90.75 75 PRO A O 1
ATOM 589 N N . ALA A 1 76 ? 32.495 -14.221 -19.354 1.00 91.31 76 ALA A N 1
ATOM 590 C CA . ALA A 1 76 ? 33.879 -14.453 -19.786 1.00 91.31 76 ALA A CA 1
ATOM 591 C C . ALA A 1 76 ? 34.901 -13.590 -19.015 1.00 91.31 76 ALA A C 1
ATOM 593 O O . ALA A 1 76 ? 36.020 -14.022 -18.744 1.00 91.31 76 ALA A O 1
ATOM 594 N N . ASN A 1 77 ? 34.491 -12.390 -18.602 1.00 91.50 77 ASN A N 1
ATOM 595 C CA . ASN A 1 77 ? 35.271 -11.432 -17.819 1.00 91.50 77 ASN A CA 1
ATOM 596 C C . ASN A 1 77 ? 34.986 -11.499 -16.302 1.00 91.50 77 ASN A C 1
ATOM 598 O O . ASN A 1 77 ? 35.215 -10.520 -15.592 1.00 91.50 77 ASN A O 1
ATOM 602 N N . ALA A 1 78 ? 34.477 -12.625 -15.790 1.00 92.69 78 ALA A N 1
ATOM 603 C CA . ALA A 1 78 ? 34.195 -12.789 -14.366 1.00 92.69 78 ALA A CA 1
ATOM 604 C C . ALA A 1 78 ? 35.459 -12.619 -13.502 1.00 92.69 78 ALA A C 1
ATOM 606 O O . ALA A 1 78 ? 36.511 -13.211 -13.776 1.00 92.69 78 ALA A O 1
ATOM 607 N N . SER A 1 79 ? 35.328 -11.846 -12.419 1.00 94.12 79 SER A N 1
ATOM 608 C CA . SER A 1 79 ? 36.382 -11.673 -11.418 1.00 94.12 79 SER A CA 1
ATOM 609 C C . SER A 1 79 ? 36.723 -13.000 -10.728 1.00 94.12 79 SER A C 1
ATOM 611 O O . SER A 1 79 ? 35.939 -13.953 -10.743 1.00 94.12 79 SER A O 1
ATOM 613 N N . LYS A 1 80 ? 37.903 -13.069 -10.096 1.00 95.88 80 LYS A N 1
ATOM 614 C CA . LYS A 1 80 ? 38.328 -14.246 -9.319 1.00 95.88 80 LYS A CA 1
ATOM 615 C C . LYS A 1 80 ? 37.306 -14.600 -8.231 1.00 95.88 80 LYS A C 1
ATOM 617 O O . LYS A 1 80 ? 36.957 -15.767 -8.079 1.00 95.88 80 LYS A O 1
ATOM 622 N N . ASP A 1 81 ? 36.777 -13.585 -7.557 1.00 94.12 81 ASP A N 1
ATOM 623 C CA . ASP A 1 81 ? 35.795 -13.745 -6.485 1.00 94.12 81 ASP A CA 1
ATOM 624 C C . ASP A 1 81 ? 34.458 -14.273 -7.018 1.00 94.12 81 ASP A C 1
ATOM 626 O O . ASP A 1 81 ? 33.872 -15.179 -6.428 1.00 94.12 81 ASP A O 1
ATOM 630 N N . LEU A 1 82 ? 34.002 -13.783 -8.178 1.00 95.00 82 LEU A N 1
ATOM 631 C CA . LEU A 1 82 ? 32.779 -14.289 -8.802 1.00 95.00 82 LEU A CA 1
ATOM 632 C C . LEU A 1 82 ? 32.951 -15.737 -9.272 1.00 95.00 82 LEU A C 1
ATOM 634 O O . LEU A 1 82 ? 32.052 -16.550 -9.077 1.00 95.00 82 LEU A O 1
ATOM 638 N N . LYS A 1 83 ? 34.113 -16.084 -9.842 1.00 96.19 83 LYS A N 1
ATOM 639 C CA . LYS A 1 83 ? 34.457 -17.473 -10.197 1.00 96.19 83 LYS A CA 1
ATOM 640 C C . LYS A 1 83 ? 34.403 -18.384 -8.970 1.00 96.19 83 LYS A C 1
ATOM 642 O O . LYS A 1 83 ? 33.836 -19.472 -9.034 1.00 96.19 83 LYS A O 1
ATOM 647 N N . GLN A 1 84 ? 34.947 -17.934 -7.839 1.00 96.44 84 GLN A N 1
ATOM 648 C CA . GLN A 1 84 ? 34.906 -18.688 -6.587 1.00 96.44 84 GLN A CA 1
ATOM 649 C C . GLN A 1 84 ? 33.472 -18.860 -6.068 1.00 96.44 84 GLN A C 1
ATOM 651 O O . GLN A 1 84 ? 33.088 -19.967 -5.688 1.00 96.44 84 GLN A O 1
ATOM 656 N N . ALA A 1 85 ? 32.677 -17.790 -6.085 1.00 96.25 85 ALA A N 1
ATOM 657 C CA . ALA A 1 85 ? 31.277 -17.809 -5.678 1.00 96.25 85 ALA A CA 1
ATOM 658 C C . ALA A 1 85 ? 30.429 -18.737 -6.567 1.00 96.25 85 ALA A C 1
ATOM 660 O O . ALA A 1 85 ? 29.633 -19.524 -6.059 1.00 96.25 85 ALA A O 1
ATOM 661 N N . TYR A 1 86 ? 30.653 -18.699 -7.883 1.00 96.81 86 TYR A N 1
ATOM 662 C CA . TYR A 1 86 ? 30.008 -19.567 -8.868 1.00 96.81 86 TYR A CA 1
ATOM 663 C C . TYR A 1 86 ? 30.354 -21.044 -8.650 1.00 96.81 86 TYR A C 1
ATOM 665 O O . TYR A 1 86 ? 29.473 -21.897 -8.605 1.00 96.81 86 TYR A O 1
ATOM 673 N N . ASN A 1 87 ? 31.629 -21.354 -8.408 1.00 96.69 87 ASN A N 1
ATOM 674 C CA . ASN A 1 87 ? 32.048 -22.720 -8.100 1.00 96.69 87 ASN A CA 1
ATOM 675 C C . ASN A 1 87 ? 31.502 -23.210 -6.750 1.00 96.69 87 ASN A C 1
ATOM 677 O O . ASN A 1 87 ? 31.276 -24.402 -6.576 1.00 96.69 87 ASN A O 1
ATOM 681 N N . ALA A 1 88 ? 31.299 -22.326 -5.768 1.00 96.38 88 ALA A N 1
ATOM 682 C CA . ALA A 1 88 ? 30.615 -22.688 -4.525 1.00 96.38 88 ALA A CA 1
ATOM 683 C C . ALA A 1 88 ? 29.124 -22.987 -4.766 1.00 96.38 88 ALA A C 1
ATOM 685 O O . ALA A 1 88 ? 28.604 -23.953 -4.217 1.00 96.38 88 ALA A O 1
ATOM 686 N N . ALA A 1 89 ? 28.462 -22.206 -5.624 1.00 96.94 89 ALA A N 1
ATOM 687 C CA . ALA A 1 89 ? 27.077 -22.435 -6.031 1.00 96.94 89 ALA A CA 1
ATOM 688 C C . ALA A 1 89 ? 26.890 -23.785 -6.737 1.00 96.94 89 ALA A C 1
ATOM 690 O O . ALA A 1 89 ? 26.010 -24.550 -6.349 1.00 96.94 89 ALA A O 1
ATOM 691 N N . LEU A 1 90 ? 27.754 -24.110 -7.707 1.00 97.06 90 LEU A N 1
ATOM 692 C CA . LEU A 1 90 ? 27.708 -25.386 -8.431 1.00 97.06 90 LEU A CA 1
ATOM 693 C C . LEU A 1 90 ? 27.815 -26.595 -7.502 1.00 97.06 90 LEU A C 1
ATOM 695 O O . LEU A 1 90 ? 27.056 -27.546 -7.655 1.00 97.06 90 LEU A O 1
ATOM 699 N N . ARG A 1 91 ? 28.719 -26.544 -6.518 1.00 95.75 91 ARG A N 1
ATOM 700 C CA . ARG A 1 91 ? 28.886 -27.626 -5.539 1.00 95.75 91 ARG A CA 1
ATOM 701 C C . ARG A 1 91 ? 27.600 -27.877 -4.754 1.00 95.75 91 ARG A C 1
ATOM 703 O O . ARG A 1 91 ? 27.135 -29.009 -4.692 1.00 95.75 91 ARG A O 1
ATOM 710 N N . ILE A 1 92 ? 26.968 -26.814 -4.253 1.00 95.12 92 ILE A N 1
ATOM 711 C CA . ILE A 1 92 ? 25.711 -26.933 -3.499 1.00 95.12 92 ILE A CA 1
ATOM 712 C C . ILE A 1 92 ? 24.585 -27.490 -4.383 1.00 95.12 92 ILE A C 1
ATOM 714 O O . ILE A 1 92 ? 23.842 -28.364 -3.945 1.00 95.12 92 ILE A O 1
ATOM 718 N N . VAL A 1 93 ? 24.468 -27.024 -5.632 1.00 95.62 93 VAL A N 1
ATOM 719 C CA . VAL A 1 93 ? 23.437 -27.502 -6.574 1.00 95.62 93 VAL A CA 1
ATOM 720 C C . VAL A 1 93 ? 23.626 -28.979 -6.933 1.00 95.62 93 VAL A C 1
ATOM 722 O O . VAL A 1 93 ? 22.640 -29.697 -7.074 1.00 95.62 93 VAL A O 1
ATOM 725 N N . ARG A 1 94 ? 24.874 -29.457 -7.005 1.00 96.25 94 ARG A N 1
ATOM 726 C CA . ARG A 1 94 ? 25.214 -30.876 -7.215 1.00 96.25 94 ARG A CA 1
ATOM 727 C C . ARG A 1 94 ? 24.993 -31.756 -5.983 1.00 96.25 94 ARG A C 1
ATOM 729 O O . ARG A 1 94 ? 25.213 -32.961 -6.053 1.00 96.25 94 ARG A O 1
ATOM 736 N N . GLY A 1 95 ? 24.575 -31.173 -4.860 1.00 93.44 95 GLY A N 1
ATOM 737 C CA . GLY A 1 95 ? 24.427 -31.887 -3.596 1.00 93.44 95 GLY A CA 1
ATOM 738 C C . GLY A 1 95 ? 25.759 -32.218 -2.924 1.00 93.44 95 GLY A C 1
ATOM 739 O O . GLY A 1 95 ? 25.775 -32.999 -1.974 1.00 93.44 95 GLY A O 1
ATOM 740 N N . GLU A 1 96 ? 26.871 -31.624 -3.371 1.00 91.31 96 GLU A N 1
ATOM 741 C CA . GLU A 1 96 ? 28.115 -31.681 -2.612 1.00 91.31 96 GLU A CA 1
ATOM 742 C C . GLU A 1 96 ? 27.889 -30.885 -1.325 1.00 91.31 96 GLU A C 1
ATOM 744 O O . GLU A 1 96 ? 27.541 -29.697 -1.356 1.00 91.31 96 GLU A O 1
ATOM 749 N N . THR A 1 97 ? 28.034 -31.549 -0.176 1.00 74.69 97 THR A N 1
ATOM 750 C CA . THR A 1 97 ? 27.905 -30.881 1.115 1.00 74.69 97 THR A CA 1
ATOM 751 C C . THR A 1 97 ? 28.878 -29.705 1.143 1.00 74.69 97 THR A C 1
ATOM 753 O O . THR A 1 97 ? 30.034 -29.859 0.733 1.00 74.69 97 THR A O 1
ATOM 756 N N . PRO A 1 98 ? 28.445 -28.506 1.583 1.00 59.62 98 PRO A N 1
ATOM 757 C CA . PRO A 1 98 ? 29.364 -27.403 1.757 1.00 59.62 98 PRO A CA 1
ATOM 758 C C . PRO A 1 98 ? 30.359 -27.848 2.819 1.00 59.62 98 PRO A C 1
ATOM 760 O O . PRO A 1 98 ? 30.043 -27.835 4.007 1.00 59.62 98 PRO A O 1
ATOM 763 N N . LEU A 1 99 ? 31.538 -28.293 2.382 1.00 50.91 99 LEU A N 1
ATOM 764 C CA . LEU A 1 99 ? 32.676 -28.466 3.260 1.00 50.91 99 LEU A CA 1
ATOM 765 C C . LEU A 1 99 ? 32.813 -27.121 3.956 1.00 50.91 99 LEU A C 1
ATOM 767 O O . LEU A 1 99 ? 33.063 -26.102 3.302 1.00 50.91 99 LEU A O 1
ATOM 771 N N . THR A 1 100 ? 32.565 -27.105 5.263 1.00 48.66 100 THR A N 1
ATOM 772 C CA . THR A 1 100 ? 33.130 -26.103 6.148 1.00 48.66 100 THR A CA 1
ATOM 773 C C . THR A 1 100 ? 34.577 -25.985 5.706 1.00 48.66 100 THR A C 1
ATOM 775 O O . THR A 1 100 ? 35.367 -26.909 5.877 1.00 48.66 100 THR A O 1
ATOM 778 N N . LEU A 1 101 ? 34.899 -24.891 5.015 1.00 46.38 101 LEU A N 1
ATOM 779 C CA . LEU A 1 101 ? 36.270 -24.459 4.845 1.00 46.38 101 LEU A CA 1
ATOM 780 C C . LEU A 1 101 ? 36.711 -24.075 6.255 1.00 46.38 101 LEU A C 1
ATOM 782 O O . LEU A 1 101 ? 36.725 -22.897 6.609 1.00 46.38 101 LEU A O 1
ATOM 786 N N . ASP A 1 102 ? 37.012 -25.088 7.068 1.00 38.84 102 ASP A N 1
ATOM 787 C CA . ASP A 1 102 ? 38.032 -24.988 8.087 1.00 38.84 102 ASP A CA 1
ATOM 788 C C . ASP A 1 102 ? 39.287 -24.638 7.299 1.00 38.84 102 ASP A C 1
ATOM 790 O O . ASP A 1 102 ? 40.020 -25.485 6.790 1.00 38.84 102 ASP A O 1
ATOM 794 N N . ILE A 1 103 ? 39.475 -23.334 7.105 1.00 44.59 103 ILE A N 1
ATOM 795 C CA . ILE A 1 103 ? 40.789 -22.770 6.873 1.00 44.59 103 ILE A CA 1
ATOM 796 C C . ILE A 1 103 ? 41.518 -23.063 8.180 1.00 44.59 103 ILE A C 1
ATOM 798 O O . ILE A 1 103 ? 41.507 -22.257 9.108 1.00 44.59 103 ILE A O 1
ATOM 802 N N . GLY A 1 104 ? 42.045 -24.285 8.269 1.00 35.41 104 GLY A N 1
ATOM 803 C CA . GLY A 1 104 ? 43.003 -24.682 9.273 1.00 35.41 104 GLY A CA 1
ATOM 804 C C . GLY A 1 104 ? 44.147 -23.693 9.179 1.00 35.41 104 GLY A C 1
ATOM 805 O O . GLY A 1 104 ? 44.868 -23.636 8.185 1.00 35.41 104 GLY A O 1
ATOM 806 N N . SER A 1 105 ? 44.267 -22.870 10.206 1.00 40.75 105 SER A N 1
ATOM 807 C CA . SER A 1 105 ? 45.403 -22.000 10.453 1.00 40.75 105 SER A CA 1
ATOM 808 C C . SER A 1 105 ? 46.589 -22.785 11.019 1.00 40.75 105 SER A C 1
ATOM 810 O O . SER A 1 105 ? 47.322 -22.240 11.828 1.00 40.75 105 SER A O 1
ATOM 812 N N . ASP A 1 106 ? 46.783 -24.040 10.605 1.00 41.56 106 ASP A N 1
ATOM 813 C CA . ASP A 1 106 ? 47.862 -24.902 11.078 1.00 41.56 106 ASP A CA 1
ATOM 814 C C . ASP A 1 106 ? 48.341 -25.837 9.957 1.00 41.56 106 ASP A C 1
ATOM 816 O O . ASP A 1 106 ? 47.539 -26.454 9.261 1.00 41.56 106 ASP A O 1
ATOM 820 N N . ALA A 1 107 ? 49.669 -25.950 9.850 1.00 38.59 107 ALA A N 1
ATOM 821 C CA . ALA A 1 107 ? 50.466 -26.788 8.945 1.00 38.59 107 ALA A CA 1
ATOM 822 C C . ALA A 1 107 ? 50.798 -26.215 7.552 1.00 38.59 107 ALA A C 1
ATOM 824 O O . ALA A 1 107 ? 50.240 -26.613 6.537 1.00 38.59 107 ALA A O 1
ATOM 825 N N . LEU A 1 108 ? 51.841 -25.378 7.509 1.00 34.44 108 LEU A N 1
ATOM 826 C CA . LEU A 1 108 ? 53.002 -25.596 6.634 1.00 34.44 108 LEU A CA 1
ATOM 827 C C . LEU A 1 108 ? 54.215 -24.907 7.280 1.00 34.44 108 LEU A C 1
ATOM 829 O O . LEU A 1 108 ? 54.393 -23.696 7.173 1.00 34.44 108 LEU A O 1
ATOM 833 N N . ASN A 1 109 ? 55.027 -25.697 7.984 1.00 35.25 109 ASN A N 1
ATOM 834 C CA . ASN A 1 109 ? 56.392 -25.342 8.349 1.00 35.25 109 ASN A CA 1
ATOM 835 C C . ASN A 1 109 ? 57.331 -26.451 7.854 1.00 35.25 109 ASN A C 1
ATOM 837 O O . ASN A 1 109 ? 57.038 -27.625 8.080 1.00 35.25 109 ASN A O 1
ATOM 841 N N . ASN A 1 110 ? 58.460 -26.018 7.279 1.00 36.78 110 ASN A N 1
ATOM 842 C CA . ASN A 1 110 ? 59.690 -26.751 6.931 1.00 36.78 110 ASN A CA 1
ATOM 843 C C . ASN A 1 110 ? 59.613 -27.714 5.728 1.00 36.78 110 ASN A C 1
ATOM 845 O O . ASN A 1 110 ? 58.668 -28.477 5.601 1.00 36.78 110 ASN A O 1
ATOM 849 N N . ASN A 1 111 ? 60.581 -27.791 4.812 1.00 35.06 111 ASN A N 1
ATOM 850 C CA . ASN A 1 111 ? 61.917 -27.205 4.658 1.00 35.06 111 ASN A CA 1
ATOM 851 C C . ASN A 1 111 ? 62.238 -27.236 3.152 1.00 35.06 111 ASN A C 1
ATOM 853 O O . ASN A 1 111 ? 61.864 -28.200 2.496 1.00 35.06 111 ASN A O 1
ATOM 857 N N . ASP A 1 112 ? 62.993 -26.263 2.641 1.00 31.09 112 ASP A N 1
ATOM 858 C CA . ASP A 1 112 ? 64.196 -26.610 1.882 1.00 31.09 112 ASP A CA 1
ATOM 859 C C . ASP A 1 112 ? 65.193 -25.448 1.819 1.00 31.09 112 ASP A C 1
ATOM 861 O O . ASP A 1 112 ? 64.893 -24.293 1.518 1.00 31.09 112 ASP A O 1
ATOM 865 N N . THR A 1 113 ? 66.405 -25.830 2.188 1.00 30.80 113 THR A N 1
ATOM 866 C CA . THR A 1 113 ? 67.680 -25.130 2.205 1.00 30.80 113 THR A CA 1
ATOM 867 C C . THR A 1 113 ? 68.106 -24.609 0.836 1.00 30.80 113 THR A C 1
ATOM 869 O O . THR A 1 113 ? 68.175 -25.386 -0.105 1.00 30.80 113 THR A O 1
ATOM 872 N N . HIS A 1 114 ? 68.595 -23.367 0.771 1.00 32.50 114 HIS A N 1
ATOM 873 C CA . HIS A 1 114 ? 69.870 -23.096 0.105 1.00 32.50 114 HIS A CA 1
ATOM 874 C C . HIS A 1 114 ? 70.626 -21.940 0.773 1.00 32.50 114 HIS A C 1
ATOM 876 O O . HIS A 1 114 ? 70.156 -20.815 0.911 1.00 32.50 114 HIS A O 1
ATOM 882 N N . SER A 1 115 ? 71.819 -22.327 1.207 1.00 27.78 115 SER A N 1
ATOM 883 C CA . SER A 1 115 ? 72.943 -21.585 1.760 1.00 27.78 115 SER A CA 1
ATOM 884 C C . SER A 1 115 ? 73.352 -20.356 0.940 1.00 27.78 115 SER A C 1
ATOM 886 O O . SER A 1 115 ? 73.421 -20.461 -0.277 1.00 27.78 115 SER A O 1
ATOM 888 N N . PHE A 1 116 ? 73.736 -19.262 1.609 1.00 29.14 116 PHE A N 1
ATOM 889 C CA . PHE A 1 116 ? 74.980 -18.537 1.312 1.00 29.14 116 PHE A CA 1
ATOM 890 C C . PHE A 1 116 ? 75.445 -17.735 2.543 1.00 29.14 116 PHE A C 1
ATOM 892 O O . PHE A 1 116 ? 74.759 -16.838 3.030 1.00 29.14 116 PHE A O 1
ATOM 899 N N . ASN A 1 117 ? 76.636 -18.100 3.029 1.00 29.17 117 ASN A N 1
ATOM 900 C CA . ASN A 1 117 ? 77.510 -17.363 3.951 1.00 29.17 117 ASN A CA 1
ATOM 901 C C . ASN A 1 117 ? 77.695 -15.896 3.475 1.00 29.17 117 ASN A C 1
ATOM 903 O O . ASN A 1 117 ? 77.635 -15.630 2.277 1.00 29.17 117 ASN A O 1
ATOM 907 N N . SER A 1 118 ? 78.076 -14.906 4.295 1.00 29.16 118 SER A N 1
ATOM 908 C CA . SER A 1 118 ? 79.421 -14.827 4.887 1.00 29.16 118 SER A CA 1
ATOM 909 C C . SER A 1 118 ? 79.623 -13.553 5.746 1.00 29.16 118 SER A C 1
ATOM 911 O O . SER A 1 118 ? 79.254 -12.469 5.313 1.00 29.16 118 SER A O 1
ATOM 913 N N . ILE A 1 119 ? 80.349 -13.713 6.868 1.00 30.27 119 ILE A N 1
ATOM 914 C CA . ILE A 1 119 ? 81.429 -12.834 7.392 1.00 30.27 119 ILE A CA 1
ATOM 915 C C . ILE A 1 119 ? 81.050 -11.547 8.183 1.00 30.27 119 ILE A C 1
ATOM 917 O O . ILE A 1 119 ? 80.794 -10.481 7.635 1.00 30.27 119 ILE A O 1
ATOM 921 N N . SER A 1 120 ? 81.153 -11.659 9.518 1.00 34.09 120 SER A N 1
ATOM 922 C CA . SER A 1 120 ? 81.601 -10.638 10.510 1.00 34.09 120 SER A CA 1
ATOM 923 C C . SER A 1 120 ? 83.112 -10.305 10.305 1.00 34.09 120 SER A C 1
ATOM 925 O O . SER A 1 120 ? 83.705 -11.056 9.537 1.00 34.09 120 SER A O 1
ATOM 927 N N . PRO A 1 121 ? 83.840 -9.376 11.002 1.00 46.06 121 PRO A N 1
ATOM 928 C CA . PRO A 1 121 ? 83.586 -8.814 12.348 1.00 46.06 121 PRO A CA 1
ATOM 929 C C . PRO A 1 121 ? 84.162 -7.392 12.674 1.00 46.06 121 PRO A C 1
ATOM 931 O O . PRO A 1 121 ? 84.797 -6.738 11.854 1.00 46.06 121 PRO A O 1
ATOM 934 N N . SER A 1 122 ? 84.038 -7.013 13.964 1.00 29.64 122 SER A N 1
ATOM 935 C CA . SER A 1 122 ? 84.880 -6.082 14.771 1.00 29.64 122 SER A CA 1
ATOM 936 C C . SER A 1 122 ? 84.782 -4.567 14.463 1.00 29.64 122 SER A C 1
ATOM 938 O O . SER A 1 122 ? 84.582 -4.177 13.328 1.00 29.64 122 SER A O 1
ATOM 940 N N . THR A 1 123 ? 84.866 -3.610 15.403 1.00 30.88 123 THR A N 1
ATOM 941 C CA . THR A 1 123 ? 85.795 -3.484 16.546 1.00 30.88 123 THR A CA 1
ATOM 942 C C . THR A 1 123 ? 85.347 -2.341 17.501 1.00 30.88 123 THR A C 1
ATOM 944 O O . THR A 1 123 ? 84.959 -1.279 17.035 1.00 30.88 123 THR A O 1
ATOM 947 N N . SER A 1 124 ? 85.434 -2.591 18.817 1.00 31.83 124 SER A N 1
ATOM 948 C CA . SER A 1 124 ? 85.988 -1.756 19.919 1.00 31.83 124 SER A CA 1
ATOM 949 C C . SER A 1 124 ? 85.635 -0.268 20.196 1.00 31.83 124 SER A C 1
ATOM 951 O O . SER A 1 124 ? 85.627 0.583 19.316 1.00 31.83 124 SER A O 1
ATOM 953 N N . THR A 1 125 ? 85.638 0.020 21.519 1.00 34.00 125 THR A N 1
ATOM 954 C CA . THR A 1 125 ? 86.040 1.253 22.266 1.00 34.00 125 THR A CA 1
ATOM 955 C C . THR A 1 125 ? 85.069 2.451 22.292 1.00 34.00 125 THR A C 1
ATOM 957 O O . THR A 1 125 ? 84.662 2.921 21.247 1.00 34.00 125 THR A O 1
ATOM 960 N N . SER A 1 126 ? 84.555 2.955 23.430 1.00 33.19 126 SER A N 1
ATOM 961 C CA . SER A 1 126 ? 85.133 3.435 24.716 1.00 33.19 126 SER A CA 1
ATOM 962 C C . SER A 1 126 ? 85.210 4.974 24.779 1.00 33.19 126 SER A C 1
ATOM 964 O O . SER A 1 126 ? 85.639 5.609 23.825 1.00 33.19 126 SER A O 1
ATOM 966 N N . SER A 1 127 ? 84.908 5.515 25.969 1.00 36.53 127 SER A N 1
ATOM 967 C CA . SER A 1 127 ? 84.964 6.907 26.480 1.00 36.53 127 SER A CA 1
ATOM 968 C C . SER A 1 127 ? 83.719 7.784 26.245 1.00 36.53 127 SER A C 1
ATOM 970 O O . SER A 1 127 ? 83.224 7.876 25.133 1.00 36.53 127 SER A O 1
ATOM 972 N N . HIS A 1 128 ? 82.987 8.263 27.261 1.00 33.53 128 HIS A N 1
ATOM 973 C CA . HIS A 1 128 ? 83.235 9.117 28.448 1.00 33.53 128 HIS A CA 1
ATOM 974 C C . HIS A 1 128 ? 83.196 10.641 28.199 1.00 33.53 128 HIS A C 1
ATOM 976 O O . HIS A 1 128 ? 84.048 11.198 27.526 1.00 33.53 128 HIS A O 1
ATOM 982 N N . MET A 1 129 ? 82.268 11.265 28.943 1.00 35.59 129 MET A N 1
ATOM 983 C CA . MET A 1 129 ? 82.262 12.610 29.546 1.00 35.59 129 MET A CA 1
ATOM 984 C C . MET A 1 129 ? 81.718 13.838 28.786 1.00 35.59 129 MET A C 1
ATOM 986 O O . MET A 1 129 ? 82.280 14.324 27.818 1.00 35.59 129 MET A O 1
ATOM 990 N N . ASN A 1 130 ? 80.667 14.385 29.418 1.00 32.38 130 ASN A N 1
ATOM 991 C CA . ASN A 1 130 ? 80.441 15.779 29.821 1.00 32.38 130 ASN A CA 1
ATOM 992 C C . ASN A 1 130 ? 80.537 16.896 28.770 1.00 32.38 130 ASN A C 1
ATOM 994 O O . ASN A 1 130 ? 81.617 17.299 28.364 1.00 32.38 130 ASN A O 1
ATOM 998 N N . SER A 1 131 ? 79.439 17.625 28.571 1.00 33.59 131 SER A N 1
ATOM 999 C CA . SER A 1 131 ? 79.134 18.857 29.327 1.00 33.59 131 SER A CA 1
ATOM 1000 C C . SER A 1 131 ? 78.184 19.778 28.558 1.00 33.59 131 SER A C 1
ATOM 1002 O O . SER A 1 131 ? 78.121 19.809 27.334 1.00 33.59 131 SER A O 1
ATOM 1004 N N . SER A 1 132 ? 77.402 20.497 29.350 1.00 34.66 132 SER A N 1
ATOM 1005 C CA . SER A 1 132 ? 76.360 21.454 29.012 1.00 34.66 132 SER A CA 1
ATOM 1006 C C . SER A 1 132 ? 76.811 22.608 28.112 1.00 34.66 132 SER A C 1
ATOM 1008 O O . SER A 1 132 ? 77.850 23.211 28.359 1.00 34.66 132 SER A O 1
ATOM 1010 N N . SER A 1 133 ? 75.938 23.070 27.212 1.00 36.62 133 SER A N 1
ATOM 1011 C CA . SER A 1 133 ? 75.599 24.503 27.112 1.00 36.62 133 SER A CA 1
ATOM 1012 C C . SER A 1 133 ? 74.409 24.757 26.183 1.00 36.62 133 SER A C 1
ATOM 1014 O O . SER A 1 133 ? 74.269 24.187 25.108 1.00 36.62 133 SER A O 1
ATOM 1016 N N . ARG A 1 134 ? 73.524 25.623 26.682 1.00 36.56 134 ARG A N 1
ATOM 1017 C CA . ARG A 1 134 ? 72.327 26.177 26.050 1.00 36.56 134 ARG A CA 1
ATOM 1018 C C . ARG A 1 134 ? 72.675 27.008 24.814 1.00 36.56 134 ARG A C 1
ATOM 1020 O O . ARG A 1 134 ? 73.517 27.896 24.903 1.00 36.56 134 ARG A O 1
ATOM 1027 N N . SER A 1 135 ? 71.868 26.871 23.771 1.00 37.44 135 SER A N 1
ATOM 1028 C CA . SER A 1 135 ? 71.484 27.983 22.899 1.00 37.44 135 SER A CA 1
ATOM 1029 C C . SER A 1 135 ? 70.076 27.749 22.345 1.00 37.44 135 SER A C 1
ATOM 1031 O O . SER A 1 135 ? 69.542 26.641 22.341 1.00 37.44 135 SER A O 1
ATOM 1033 N N . SER A 1 136 ? 69.425 28.859 22.044 1.00 35.31 136 SER A N 1
ATOM 1034 C CA . SER A 1 136 ? 67.991 29.081 22.162 1.00 35.31 136 SER A CA 1
ATOM 1035 C C . SER A 1 136 ? 67.256 28.968 20.825 1.00 35.31 136 SER A C 1
ATOM 1037 O O . SER A 1 136 ? 67.849 29.145 19.768 1.00 35.31 136 SER A O 1
ATOM 1039 N N . SER A 1 137 ? 65.927 28.841 20.927 1.00 34.16 137 SER A N 1
ATOM 1040 C CA . SER A 1 137 ? 64.894 29.223 19.944 1.00 34.16 137 SER A CA 1
ATOM 1041 C C . SER A 1 137 ? 64.851 28.484 18.601 1.00 34.16 137 SER A C 1
ATOM 1043 O O . SER A 1 137 ? 65.745 28.618 17.778 1.00 34.16 137 SER A O 1
ATOM 1045 N N . THR A 1 138 ? 63.729 27.808 18.316 1.00 31.83 138 THR A N 1
ATOM 1046 C CA . THR A 1 138 ? 62.713 28.247 17.329 1.00 31.83 138 THR A CA 1
ATOM 1047 C C . THR A 1 138 ? 61.524 27.269 17.344 1.00 31.83 138 THR A C 1
ATOM 1049 O O . THR A 1 138 ? 61.686 26.052 17.301 1.00 31.83 138 THR A O 1
ATOM 1052 N N . LEU A 1 139 ? 60.315 27.825 17.445 1.00 41.38 139 LEU A N 1
ATOM 1053 C CA . LEU A 1 139 ? 59.019 27.144 17.374 1.00 41.38 139 LEU A CA 1
ATOM 1054 C C . LEU A 1 139 ? 58.877 26.368 16.056 1.00 41.38 139 LEU A C 1
ATOM 1056 O O . LEU A 1 139 ? 59.020 26.956 14.989 1.00 41.38 139 LEU A O 1
ATOM 1060 N N . THR A 1 140 ? 58.529 25.080 16.118 1.00 32.19 140 THR A N 1
ATOM 1061 C CA . THR A 1 140 ? 58.121 24.315 14.929 1.00 32.19 140 THR A CA 1
ATOM 1062 C C . THR A 1 140 ? 56.818 23.570 15.210 1.00 32.19 140 THR A C 1
ATOM 1064 O O . THR A 1 140 ? 56.741 22.710 16.084 1.00 32.19 140 THR A O 1
ATOM 1067 N N . MET A 1 141 ? 55.783 23.957 14.468 1.00 44.62 141 MET A N 1
ATOM 1068 C CA . MET A 1 141 ? 54.446 23.363 14.432 1.00 44.62 141 MET A CA 1
ATOM 1069 C C . MET A 1 141 ? 54.489 21.931 13.867 1.00 44.62 141 MET A C 1
ATOM 1071 O O . MET A 1 141 ? 55.195 21.704 12.882 1.00 44.62 141 MET A O 1
ATOM 1075 N N . PRO A 1 142 ? 53.683 20.977 14.366 1.00 36.72 142 PRO A N 1
ATOM 1076 C CA . PRO A 1 142 ? 53.399 19.756 13.626 1.00 36.72 142 PRO A CA 1
ATOM 1077 C C . PRO A 1 142 ? 52.325 20.006 12.557 1.00 36.72 142 PRO A C 1
ATOM 1079 O O . PRO A 1 142 ? 51.244 20.535 12.811 1.00 36.72 142 PRO A O 1
ATOM 1082 N N . ALA A 1 143 ? 52.674 19.613 11.336 1.00 34.41 143 ALA A N 1
ATOM 1083 C CA . ALA A 1 143 ? 51.929 19.809 10.106 1.00 34.41 143 ALA A CA 1
ATOM 1084 C C . ALA A 1 143 ? 50.588 19.056 10.052 1.00 34.41 143 ALA A C 1
ATOM 1086 O O . ALA A 1 143 ? 50.500 17.847 10.282 1.00 34.41 143 ALA A O 1
ATOM 1087 N N . SER A 1 144 ? 49.563 19.787 9.616 1.00 39.19 144 SER A N 1
ATOM 1088 C CA . SER A 1 144 ? 48.250 19.304 9.199 1.00 39.19 144 SER A CA 1
ATOM 1089 C C . SER A 1 144 ? 48.362 18.322 8.026 1.00 39.19 144 SER A C 1
ATOM 1091 O O . SER A 1 144 ? 48.718 18.699 6.905 1.00 39.19 144 SER A O 1
ATOM 1093 N N . LYS A 1 145 ? 48.011 17.051 8.251 1.00 36.97 145 LYS A N 1
ATOM 1094 C CA . LYS A 1 145 ? 47.808 16.080 7.167 1.00 36.97 145 LYS A CA 1
ATOM 1095 C C . LYS A 1 145 ? 46.436 16.299 6.525 1.00 36.97 145 LYS A C 1
ATOM 1097 O O . LYS A 1 145 ? 45.396 16.133 7.151 1.00 36.97 145 LYS A O 1
ATOM 1102 N N . LYS A 1 146 ? 46.486 16.674 5.245 1.00 36.34 146 LYS A N 1
ATOM 1103 C CA . LYS A 1 146 ? 45.380 16.827 4.292 1.00 36.34 146 LYS A CA 1
ATOM 1104 C C . LYS A 1 146 ? 44.408 15.638 4.340 1.00 36.34 146 LYS A C 1
ATOM 1106 O O . LYS A 1 146 ? 44.771 14.531 3.943 1.00 36.34 146 LYS A O 1
ATOM 1111 N N . LEU A 1 147 ? 43.153 15.892 4.720 1.00 35.00 147 LEU A N 1
ATOM 1112 C CA . LEU A 1 147 ? 42.024 15.028 4.374 1.00 35.00 147 LEU A CA 1
ATOM 1113 C C . LEU A 1 147 ? 41.807 15.090 2.852 1.00 35.00 147 LEU A C 1
ATOM 1115 O O . LEU A 1 147 ? 41.364 16.107 2.318 1.00 35.00 147 LEU A O 1
ATOM 1119 N N . LYS A 1 148 ? 42.099 13.992 2.148 1.00 33.88 148 LYS A N 1
ATOM 1120 C CA . LYS A 1 148 ? 41.583 13.751 0.794 1.00 33.88 148 LYS A CA 1
ATOM 1121 C C . LYS A 1 148 ? 40.117 13.331 0.910 1.00 33.88 148 LYS A C 1
ATOM 1123 O O . LYS A 1 148 ? 39.806 12.209 1.295 1.00 33.88 148 LYS A O 1
ATOM 1128 N N . LYS A 1 149 ? 39.229 14.267 0.585 1.00 37.91 149 LYS A N 1
ATOM 1129 C CA . LYS A 1 149 ? 37.788 14.072 0.413 1.00 37.91 149 LYS A CA 1
ATOM 1130 C C . LYS A 1 149 ? 37.541 13.310 -0.896 1.00 37.91 149 LYS A C 1
ATOM 1132 O O . LYS A 1 149 ? 37.462 13.928 -1.949 1.00 37.91 149 LYS A O 1
ATOM 1137 N N . ASN A 1 150 ? 37.419 11.985 -0.829 1.00 34.16 150 ASN A N 1
ATOM 1138 C CA . ASN A 1 150 ? 36.850 11.187 -1.918 1.00 34.16 150 ASN A CA 1
ATOM 1139 C C . ASN A 1 150 ? 35.369 10.954 -1.603 1.00 34.16 150 ASN A C 1
ATOM 1141 O O . ASN A 1 150 ? 35.014 10.055 -0.844 1.00 34.16 150 ASN A O 1
ATOM 1145 N N . SER A 1 151 ? 34.527 11.836 -2.139 1.00 32.38 151 SER A N 1
ATOM 1146 C CA . SER A 1 151 ? 33.070 11.715 -2.115 1.00 32.38 151 SER A CA 1
ATOM 1147 C C . SER A 1 151 ? 32.657 10.596 -3.077 1.00 32.38 151 SER A C 1
ATOM 1149 O O . SER A 1 151 ? 33.053 10.664 -4.240 1.00 32.38 151 SER A O 1
ATOM 1151 N N . PRO A 1 152 ? 31.893 9.578 -2.647 1.00 40.34 152 PRO A N 1
ATOM 1152 C CA . PRO A 1 152 ? 31.330 8.607 -3.568 1.00 40.34 152 PRO A CA 1
ATOM 1153 C C . PRO A 1 152 ? 30.186 9.269 -4.344 1.00 40.34 152 PRO A C 1
ATOM 1155 O O . PRO A 1 152 ? 29.256 9.829 -3.767 1.00 40.34 152 PRO A O 1
ATOM 1158 N N . GLU A 1 153 ? 30.313 9.244 -5.663 1.00 35.34 153 GLU A N 1
ATOM 1159 C CA . GLU A 1 153 ? 29.311 9.674 -6.633 1.00 35.34 153 GLU A CA 1
ATOM 1160 C C . GLU A 1 153 ? 28.052 8.781 -6.517 1.00 35.34 153 GLU A C 1
ATOM 1162 O O . GLU A 1 153 ? 28.188 7.554 -6.437 1.00 35.34 153 GLU A O 1
ATOM 1167 N N . PRO A 1 154 ? 26.834 9.347 -6.445 1.00 40.28 154 PRO A N 1
ATOM 1168 C CA . PRO A 1 154 ? 25.617 8.575 -6.198 1.00 40.28 154 PRO A CA 1
ATOM 1169 C C . PRO A 1 154 ? 25.252 7.701 -7.410 1.00 40.28 154 PRO A C 1
ATOM 1171 O O . PRO A 1 154 ? 25.112 8.179 -8.532 1.00 40.28 154 PRO A O 1
ATOM 1174 N N . GLU A 1 155 ? 25.099 6.391 -7.189 1.00 36.75 155 GLU A N 1
ATOM 1175 C CA . GLU A 1 155 ? 24.766 5.419 -8.236 1.00 36.75 155 GLU A CA 1
ATOM 1176 C C . GLU A 1 155 ? 23.264 5.442 -8.567 1.00 36.75 155 GLU A C 1
ATOM 1178 O O . GLU A 1 155 ? 22.425 5.083 -7.742 1.00 36.75 155 GLU A O 1
ATOM 1183 N N . HIS A 1 156 ? 22.931 5.836 -9.797 1.00 37.53 156 HIS A N 1
ATOM 1184 C CA . HIS A 1 156 ? 21.567 5.872 -10.322 1.00 37.53 156 HIS A CA 1
ATOM 1185 C C . HIS A 1 156 ? 20.991 4.456 -10.506 1.00 37.53 156 HIS A C 1
ATOM 1187 O O . HIS A 1 156 ? 21.504 3.643 -11.278 1.00 37.53 156 HIS A O 1
ATOM 1193 N N . SER A 1 157 ? 19.889 4.165 -9.813 1.00 44.38 157 SER A N 1
ATOM 1194 C CA . SER A 1 157 ? 19.023 3.010 -10.060 1.00 44.38 157 SER A CA 1
ATOM 1195 C C . SER A 1 157 ? 18.556 3.004 -11.517 1.00 44.38 157 SER A C 1
ATOM 1197 O O . SER A 1 157 ? 17.937 3.971 -11.954 1.00 44.38 157 SER A O 1
ATOM 1199 N N . ARG A 1 158 ? 18.821 1.928 -12.274 1.00 56.31 158 ARG A N 1
ATOM 1200 C CA . ARG A 1 158 ? 18.259 1.772 -13.626 1.00 56.31 158 ARG A CA 1
ATOM 1201 C C . ARG A 1 158 ? 16.739 1.654 -13.518 1.00 56.31 158 ARG A C 1
ATOM 1203 O O . ARG A 1 158 ? 16.226 0.652 -13.022 1.00 56.31 158 ARG A O 1
ATOM 1210 N N . VAL A 1 159 ? 16.049 2.705 -13.945 1.00 67.81 159 VAL A N 1
ATOM 1211 C CA . VAL A 1 159 ? 14.589 2.780 -14.026 1.00 67.81 159 VAL A CA 1
ATOM 1212 C C . VAL A 1 159 ? 14.138 1.929 -15.216 1.00 67.81 159 VAL A C 1
ATOM 1214 O O . VAL A 1 159 ? 14.695 2.045 -16.305 1.00 67.81 159 VAL A O 1
ATOM 1217 N N . PHE A 1 160 ? 13.177 1.032 -14.994 1.00 82.00 160 PHE A N 1
ATOM 1218 C CA . PHE A 1 160 ? 12.541 0.255 -16.058 1.00 82.00 160 PHE A CA 1
ATOM 1219 C C . PHE A 1 160 ? 11.258 0.974 -16.474 1.00 82.00 160 PHE A C 1
ATOM 1221 O O . PHE A 1 160 ? 10.363 1.106 -15.643 1.00 82.00 160 PHE A O 1
ATOM 1228 N N . PHE A 1 161 ? 11.182 1.401 -17.732 1.00 91.25 161 PHE A N 1
ATOM 1229 C CA . PHE A 1 161 ? 9.974 1.961 -18.342 1.00 91.25 161 PHE A CA 1
ATOM 1230 C C . PHE A 1 161 ? 9.198 0.864 -19.082 1.00 91.25 161 PHE A C 1
ATOM 1232 O O . PHE A 1 161 ? 9.769 -0.176 -19.439 1.00 91.25 161 PHE A O 1
ATOM 1239 N N . ARG A 1 162 ? 7.906 1.083 -19.315 1.00 93.19 162 ARG A N 1
ATOM 1240 C CA . ARG A 1 162 ? 7.009 0.220 -20.093 1.00 93.19 162 ARG A CA 1
ATOM 1241 C C . ARG A 1 162 ? 6.255 1.034 -21.148 1.00 93.19 162 ARG A C 1
ATOM 1243 O O . ARG A 1 162 ? 6.086 2.239 -20.965 1.00 93.19 162 ARG A O 1
ATOM 1250 N N . PRO A 1 163 ? 5.796 0.397 -22.243 1.00 94.69 163 PRO A N 1
ATOM 1251 C CA . PRO A 1 163 ? 4.760 0.982 -23.080 1.00 94.69 163 PRO A CA 1
ATOM 1252 C C . PRO A 1 163 ? 3.586 1.440 -22.213 1.00 94.69 163 PRO A C 1
ATOM 1254 O O . PRO A 1 163 ? 3.199 0.756 -21.265 1.00 94.69 163 PRO A O 1
ATOM 1257 N N . ASP A 1 164 ? 3.077 2.608 -22.557 1.00 94.25 164 ASP A N 1
ATOM 1258 C CA . ASP A 1 164 ? 2.069 3.407 -21.883 1.00 94.25 164 ASP A CA 1
ATOM 1259 C C . ASP A 1 164 ? 2.432 4.064 -20.544 1.00 94.25 164 ASP A C 1
ATOM 1261 O O . ASP A 1 164 ? 1.561 4.667 -19.909 1.00 94.25 164 ASP A O 1
ATOM 1265 N N . ASP A 1 165 ? 3.689 4.000 -20.107 1.00 94.56 165 ASP A N 1
ATOM 1266 C CA . ASP A 1 165 ? 4.111 4.804 -18.963 1.00 94.56 165 ASP A CA 1
ATOM 1267 C C . ASP A 1 165 ? 4.074 6.300 -19.321 1.00 94.56 165 ASP A C 1
ATOM 1269 O O . ASP A 1 165 ? 4.463 6.711 -20.421 1.00 94.56 165 ASP A O 1
ATOM 1273 N N . ILE A 1 166 ? 3.654 7.126 -18.361 1.00 96.31 166 ILE A N 1
ATOM 1274 C CA . ILE A 1 166 ? 3.773 8.582 -18.449 1.00 96.31 166 ILE A CA 1
ATOM 1275 C C . ILE A 1 166 ? 5.123 8.998 -17.873 1.00 96.31 166 ILE A C 1
ATOM 1277 O O . ILE A 1 166 ? 5.472 8.687 -16.730 1.00 96.31 166 ILE A O 1
ATOM 1281 N N . VAL A 1 167 ? 5.888 9.724 -18.677 1.00 96.75 167 VAL A N 1
ATOM 1282 C CA . VAL A 1 167 ? 7.244 10.157 -18.347 1.00 96.75 167 VAL A CA 1
ATOM 1283 C C . VAL A 1 167 ? 7.412 11.648 -18.590 1.00 96.75 167 VAL A C 1
ATOM 1285 O O . VAL A 1 167 ? 6.636 12.294 -19.292 1.00 96.75 167 VAL A O 1
ATOM 1288 N N . MET A 1 168 ? 8.460 12.199 -17.995 1.00 96.44 168 MET A N 1
ATOM 1289 C CA . MET A 1 168 ? 8.889 13.572 -18.177 1.00 96.44 168 MET A CA 1
ATOM 1290 C C . MET A 1 168 ? 10.181 13.600 -18.967 1.00 96.44 168 MET A C 1
ATOM 1292 O O . MET A 1 168 ? 11.164 12.973 -18.567 1.00 96.44 168 MET A O 1
ATOM 1296 N N . VAL A 1 169 ? 10.173 14.320 -20.084 1.00 96.31 169 VAL A N 1
ATOM 1297 C CA . VAL A 1 169 ? 11.3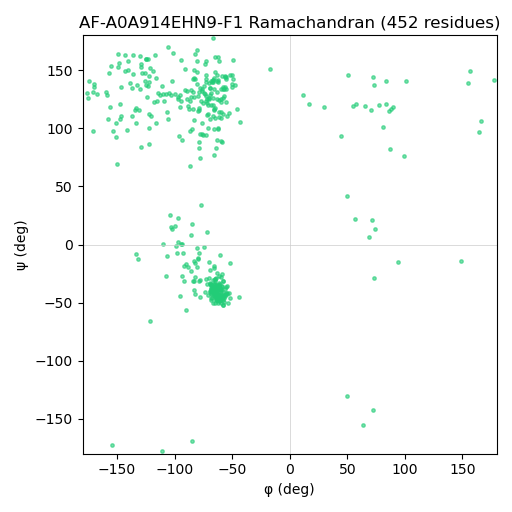09 14.385 -21.009 1.00 96.31 169 VAL A CA 1
ATOM 1298 C C . VAL A 1 169 ? 11.788 15.812 -21.181 1.00 96.31 169 VAL A C 1
ATOM 1300 O O . VAL A 1 169 ? 11.017 16.760 -21.047 1.00 96.31 169 VAL A O 1
ATOM 1303 N N . LYS A 1 170 ? 13.076 15.991 -21.475 1.00 94.81 170 LYS A N 1
ATOM 1304 C CA . LYS A 1 170 ? 13.618 17.310 -21.799 1.00 94.81 170 LYS A CA 1
ATOM 1305 C C . LYS A 1 170 ? 13.363 17.606 -23.278 1.00 94.81 170 LYS A C 1
ATOM 1307 O O . LYS A 1 170 ? 13.996 17.034 -24.153 1.00 94.81 170 LYS A O 1
ATOM 1312 N N . ASN A 1 171 ? 12.435 18.509 -23.543 1.00 91.62 171 ASN A N 1
ATOM 1313 C CA . ASN A 1 171 ? 12.152 19.072 -24.850 1.00 91.62 171 ASN A CA 1
ATOM 1314 C C . ASN A 1 171 ? 13.026 20.319 -25.082 1.00 91.62 171 ASN A C 1
ATOM 1316 O O . ASN A 1 171 ? 13.121 21.190 -24.217 1.00 91.62 171 ASN A O 1
ATOM 1320 N N . GLU A 1 172 ? 13.665 20.406 -26.247 1.00 88.75 172 GLU A N 1
ATOM 1321 C CA . GLU A 1 172 ? 14.581 21.501 -26.593 1.00 88.75 172 GLU A CA 1
ATOM 1322 C C . GLU A 1 172 ? 13.901 22.873 -26.614 1.00 88.75 172 GLU A C 1
ATOM 1324 O O . GLU A 1 172 ? 14.498 23.849 -26.166 1.00 88.75 172 GLU A O 1
ATOM 1329 N N . SER A 1 173 ? 12.651 22.952 -27.081 1.00 90.69 173 SER A N 1
ATOM 1330 C CA . SER A 1 173 ? 11.915 24.218 -27.161 1.00 90.69 173 SER A CA 1
ATOM 1331 C C . SER A 1 173 ? 11.077 24.503 -25.918 1.00 90.69 173 SER A C 1
ATOM 1333 O O . SER A 1 173 ? 10.901 25.663 -25.557 1.00 90.69 173 SER A O 1
ATOM 1335 N N . LYS A 1 174 ? 10.570 23.457 -25.252 1.00 88.25 174 LYS A N 1
ATOM 1336 C CA . LYS A 1 174 ? 9.585 23.596 -24.164 1.00 88.25 174 LYS A CA 1
ATOM 1337 C C . LYS A 1 174 ? 10.105 23.272 -22.759 1.00 88.25 174 LYS A C 1
ATOM 1339 O O . LYS A 1 174 ? 9.353 23.353 -21.792 1.00 88.25 174 LYS A O 1
ATOM 1344 N N . GLY A 1 175 ? 11.376 22.902 -22.607 1.00 92.69 175 GLY A N 1
ATOM 1345 C CA . GLY A 1 175 ? 11.914 22.470 -21.315 1.00 92.69 175 GLY A CA 1
ATOM 1346 C C . GLY A 1 175 ? 11.402 21.082 -20.919 1.00 92.69 175 GLY A C 1
ATOM 1347 O O . GLY A 1 175 ? 11.300 20.200 -21.760 1.00 92.69 175 GLY A O 1
ATOM 1348 N N . LYS A 1 176 ? 11.121 20.831 -19.635 1.00 94.38 176 LYS A N 1
ATOM 1349 C CA . LYS A 1 176 ? 10.579 19.528 -19.206 1.00 94.38 176 LYS A CA 1
ATOM 1350 C C . LYS A 1 176 ? 9.120 19.396 -19.641 1.00 94.38 176 LYS A C 1
ATOM 1352 O O . LYS A 1 176 ? 8.328 20.282 -19.339 1.00 94.38 176 LYS A O 1
ATOM 1357 N N . TRP A 1 177 ? 8.782 18.302 -20.317 1.00 97.00 177 TRP A N 1
ATOM 1358 C CA . TRP A 1 177 ? 7.472 18.111 -20.928 1.00 97.00 177 TRP A CA 1
ATOM 1359 C C . TRP A 1 177 ? 6.911 16.688 -20.754 1.00 97.00 177 TRP A C 1
ATOM 1361 O O . TRP A 1 177 ? 7.682 15.728 -20.877 1.00 97.00 177 TRP A O 1
ATOM 1371 N N . PRO A 1 178 ? 5.603 16.526 -20.462 1.00 97.31 178 PRO A N 1
ATOM 1372 C CA . PRO A 1 178 ? 4.980 15.212 -20.337 1.00 97.31 178 PRO A CA 1
ATOM 1373 C C . PRO A 1 178 ? 4.913 14.470 -21.666 1.00 97.31 178 PRO A C 1
ATOM 1375 O O . PRO A 1 178 ? 4.617 15.050 -22.714 1.00 97.31 178 PRO A O 1
ATOM 1378 N N . ALA A 1 179 ? 5.168 13.167 -21.598 1.00 97.31 179 ALA A N 1
ATOM 1379 C CA . ALA A 1 179 ? 5.133 12.268 -22.736 1.00 97.31 179 ALA A CA 1
ATOM 1380 C C . ALA A 1 179 ? 4.579 10.890 -22.360 1.00 97.31 179 ALA A C 1
ATOM 1382 O O . ALA A 1 179 ? 4.778 10.414 -21.242 1.00 97.31 179 ALA A O 1
ATOM 1383 N N . LEU A 1 180 ? 3.930 10.243 -23.322 1.00 96.56 180 LEU A N 1
ATOM 1384 C CA . LEU A 1 180 ? 3.472 8.861 -23.261 1.00 96.56 180 LEU A CA 1
ATOM 1385 C C . LEU A 1 180 ? 4.490 7.958 -23.961 1.00 96.56 180 LEU A C 1
ATOM 1387 O O . LEU A 1 180 ? 4.844 8.196 -25.118 1.00 96.56 180 LEU A O 1
ATOM 1391 N N . VAL A 1 181 ? 4.957 6.913 -23.284 1.00 97.06 181 VAL A N 1
ATOM 1392 C CA . VAL A 1 181 ? 5.844 5.915 -23.893 1.00 97.06 181 VAL A CA 1
ATOM 1393 C C . VAL A 1 181 ? 5.029 5.005 -24.807 1.00 97.06 181 VAL A C 1
ATOM 1395 O O . VAL A 1 181 ? 4.108 4.344 -24.355 1.00 97.06 181 VAL A O 1
ATOM 1398 N N . ARG A 1 182 ? 5.365 4.924 -26.094 1.00 95.81 182 ARG A N 1
ATOM 1399 C CA . ARG A 1 182 ? 4.677 4.053 -27.066 1.00 95.81 182 ARG A CA 1
ATOM 1400 C C . ARG A 1 182 ? 5.383 2.718 -27.249 1.00 95.81 182 ARG A C 1
ATOM 1402 O O . ARG A 1 182 ? 4.752 1.668 -27.267 1.00 95.81 182 ARG A O 1
ATOM 1409 N N . ALA A 1 183 ? 6.705 2.752 -27.368 1.00 96.00 183 ALA A N 1
ATOM 1410 C CA . ALA A 1 183 ? 7.525 1.559 -27.538 1.00 96.00 183 ALA A CA 1
ATOM 1411 C C . ALA A 1 183 ? 8.890 1.758 -26.885 1.00 96.00 183 ALA A C 1
ATOM 1413 O O . ALA A 1 183 ? 9.352 2.885 -26.715 1.00 96.00 183 ALA A O 1
ATOM 1414 N N . ILE A 1 184 ? 9.544 0.658 -26.525 1.00 95.31 184 ILE A N 1
ATOM 1415 C CA . ILE A 1 184 ? 10.858 0.671 -25.882 1.00 95.31 184 ILE A CA 1
ATOM 1416 C C . ILE A 1 184 ? 11.777 -0.283 -26.630 1.00 95.31 184 ILE A C 1
ATOM 1418 O O . ILE A 1 184 ? 11.398 -1.418 -26.914 1.00 95.31 184 ILE A O 1
ATOM 1422 N N . ASP A 1 185 ? 12.986 0.187 -26.904 1.00 94.56 185 ASP A N 1
ATOM 1423 C CA . ASP A 1 185 ? 14.100 -0.594 -27.426 1.00 94.56 185 ASP A CA 1
ATOM 1424 C C . ASP A 1 185 ? 15.205 -0.726 -26.355 1.00 94.56 185 ASP A C 1
ATOM 1426 O O . ASP A 1 185 ? 15.069 -0.265 -25.219 1.00 94.56 185 ASP A O 1
ATOM 1430 N N . ALA A 1 186 ? 16.324 -1.373 -26.685 1.00 91.75 186 ALA A N 1
ATOM 1431 C CA . ALA A 1 186 ? 17.406 -1.665 -25.746 1.00 91.75 186 ALA A CA 1
ATOM 1432 C C . ALA A 1 186 ? 18.004 -0.417 -25.064 1.00 91.75 186 ALA A C 1
ATOM 1434 O O . ALA A 1 186 ? 18.478 -0.507 -23.928 1.00 91.75 186 ALA A O 1
ATOM 1435 N N . THR A 1 187 ? 18.018 0.731 -25.748 1.00 94.38 187 THR A N 1
ATOM 1436 C CA . THR A 1 187 ? 18.647 1.975 -25.260 1.00 94.38 187 THR A CA 1
ATOM 1437 C C . THR A 1 187 ? 17.780 3.222 -25.419 1.00 94.38 187 THR A C 1
ATOM 1439 O O . THR A 1 187 ? 18.132 4.277 -24.883 1.00 94.38 187 THR A O 1
ATOM 1442 N N . SER A 1 188 ? 16.650 3.119 -26.113 1.00 95.75 188 SER A N 1
ATOM 1443 C CA . SER A 1 188 ? 15.775 4.243 -26.435 1.00 95.75 188 SER A CA 1
ATOM 1444 C C . SER A 1 188 ? 14.303 3.897 -26.221 1.00 95.75 188 SER A C 1
ATOM 1446 O O . SER A 1 188 ? 13.922 2.734 -26.110 1.00 95.75 188 SER A O 1
ATOM 1448 N N . ALA A 1 189 ? 13.471 4.928 -26.147 1.00 96.56 189 ALA A N 1
ATOM 1449 C CA . ALA A 1 189 ? 12.024 4.821 -26.152 1.00 96.56 189 ALA A CA 1
ATOM 1450 C C . ALA A 1 189 ? 11.443 5.701 -27.256 1.00 96.56 189 ALA A C 1
ATOM 1452 O O . ALA A 1 189 ? 11.903 6.820 -27.486 1.00 96.56 189 ALA A O 1
ATOM 1453 N N . CYS A 1 190 ? 10.412 5.186 -27.908 1.00 97.00 190 CYS A N 1
ATOM 1454 C CA . CYS A 1 190 ? 9.537 5.939 -28.785 1.00 97.00 190 CYS A CA 1
ATOM 1455 C C . CYS A 1 190 ? 8.426 6.555 -27.927 1.00 97.00 190 CYS A C 1
ATOM 1457 O O . CYS A 1 190 ? 7.748 5.827 -27.198 1.00 97.00 190 CYS A O 1
ATOM 1459 N N . ILE A 1 191 ? 8.264 7.874 -27.976 1.00 97.25 191 ILE A N 1
ATOM 1460 C CA . ILE A 1 191 ? 7.343 8.635 -27.127 1.00 97.25 191 ILE A CA 1
ATOM 1461 C C . ILE A 1 191 ? 6.440 9.563 -27.951 1.00 97.25 191 ILE A C 1
ATOM 1463 O O . ILE A 1 191 ? 6.858 10.056 -28.999 1.00 97.25 191 ILE A O 1
ATOM 1467 N N . SER A 1 192 ? 5.248 9.862 -27.437 1.00 97.00 192 SER A N 1
ATOM 1468 C CA . SER A 1 192 ? 4.349 10.913 -27.941 1.00 97.00 192 SER A CA 1
ATOM 1469 C C . SER A 1 192 ? 4.219 12.009 -26.878 1.00 97.00 192 SER A C 1
ATOM 1471 O O . SER A 1 192 ? 4.008 11.706 -25.706 1.00 97.00 192 SER A O 1
ATOM 1473 N N . LEU A 1 193 ? 4.400 13.278 -27.248 1.00 96.50 193 LEU A N 1
ATOM 1474 C CA . LEU A 1 193 ? 4.294 14.408 -26.311 1.00 96.50 193 LEU A CA 1
ATOM 1475 C C . LEU A 1 193 ? 2.825 14.786 -26.092 1.00 96.50 193 LEU A C 1
ATOM 1477 O O . LEU A 1 193 ? 2.037 14.660 -27.019 1.00 96.50 193 LEU A O 1
ATOM 1481 N N . PHE A 1 194 ? 2.477 15.278 -24.902 1.00 95.94 194 PHE A N 1
ATOM 1482 C CA . PHE A 1 194 ? 1.155 15.868 -24.650 1.00 95.94 194 PHE A CA 1
ATOM 1483 C C . PHE A 1 194 ? 1.105 17.344 -25.100 1.00 95.94 194 PHE A C 1
ATOM 1485 O O . PHE A 1 194 ? 2.132 18.011 -25.007 1.00 95.94 194 PHE A O 1
ATOM 1492 N N . PRO A 1 195 ? -0.036 17.912 -25.532 1.00 95.56 195 PRO A N 1
ATOM 1493 C CA . PRO A 1 195 ? -1.258 17.212 -25.935 1.00 95.56 195 PRO A CA 1
ATOM 1494 C C . PRO A 1 195 ? -0.963 16.184 -27.032 1.00 95.56 195 PRO A C 1
ATOM 1496 O O . PRO A 1 195 ? -0.114 16.426 -27.886 1.00 95.56 195 PRO A O 1
ATOM 1499 N N . LEU A 1 196 ? -1.634 15.031 -26.987 1.00 93.12 196 LEU A N 1
ATOM 1500 C CA . LEU A 1 196 ? -1.493 14.016 -28.031 1.00 93.12 196 LEU A CA 1
ATOM 1501 C C . LEU A 1 196 ? -2.185 14.545 -29.298 1.00 93.12 196 LEU A C 1
ATOM 1503 O O . LEU A 1 196 ? -3.408 14.553 -29.382 1.00 93.12 196 LEU A O 1
ATOM 1507 N N . GLU A 1 197 ? -1.399 15.065 -30.239 1.00 87.19 197 GLU A N 1
ATOM 1508 C CA . GLU A 1 197 ? -1.891 15.604 -31.512 1.00 87.19 197 GLU A CA 1
ATOM 1509 C C . GLU A 1 197 ? -2.097 14.484 -32.545 1.00 87.19 197 GLU A C 1
ATOM 1511 O O . GLU A 1 197 ? -1.298 13.548 -32.620 1.00 87.19 197 G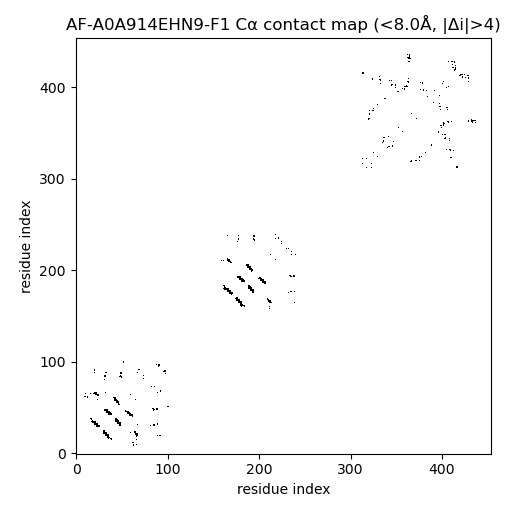LU A O 1
ATOM 1516 N N . GLU A 1 198 ? -3.140 14.601 -33.373 1.00 83.00 198 GLU A N 1
ATOM 1517 C CA . GLU A 1 198 ? -3.350 13.752 -34.550 1.00 83.00 198 GLU A CA 1
ATOM 1518 C C . GLU A 1 198 ? -2.890 14.483 -35.828 1.00 83.00 198 GLU A C 1
ATOM 1520 O O . GLU A 1 198 ? -3.312 15.619 -36.063 1.00 83.00 198 GLU A O 1
ATOM 1525 N N . PRO A 1 199 ? -2.063 13.862 -36.695 1.00 83.94 199 PRO A N 1
ATOM 1526 C CA . PRO A 1 199 ? -1.492 12.519 -36.571 1.00 83.94 199 PRO A CA 1
ATOM 1527 C C . PRO A 1 199 ? -0.391 12.447 -35.503 1.00 83.94 199 PRO A C 1
ATOM 1529 O O . PRO A 1 199 ? 0.388 13.384 -35.341 1.00 83.94 199 PRO A O 1
ATOM 1532 N N . GLU A 1 200 ? -0.290 11.304 -34.817 1.00 84.44 200 GLU A N 1
ATOM 1533 C CA . GLU A 1 200 ? 0.667 11.141 -33.721 1.00 84.44 200 GLU A CA 1
ATOM 1534 C C . GLU A 1 200 ? 2.119 11.307 -34.180 1.00 84.44 200 GLU A C 1
ATOM 1536 O O . GLU A 1 200 ? 2.698 10.448 -34.852 1.00 84.44 200 GLU A O 1
ATOM 1541 N N . VAL A 1 201 ? 2.743 12.406 -33.756 1.00 90.44 201 VAL A N 1
ATOM 1542 C CA . VAL A 1 201 ? 4.169 12.639 -33.983 1.00 90.44 201 VAL A CA 1
ATOM 1543 C C . VAL A 1 201 ? 4.970 11.950 -32.884 1.00 90.44 201 VAL A C 1
ATOM 1545 O O . VAL A 1 201 ? 5.153 12.481 -31.786 1.00 90.44 201 VAL A O 1
ATOM 1548 N N . THR A 1 202 ? 5.497 10.768 -33.193 1.00 93.44 202 THR A N 1
ATOM 1549 C CA . THR A 1 202 ? 6.381 10.046 -32.275 1.00 93.44 202 THR A CA 1
ATOM 1550 C C . THR A 1 202 ? 7.826 10.539 -32.357 1.00 93.44 202 THR A C 1
ATOM 1552 O O . THR A 1 202 ? 8.345 10.797 -33.446 1.00 93.44 202 THR A O 1
ATOM 1555 N N . ARG A 1 203 ? 8.517 10.608 -31.217 1.00 94.19 203 ARG A N 1
ATOM 1556 C CA . ARG A 1 203 ? 9.949 10.936 -31.119 1.00 94.19 203 ARG A CA 1
ATOM 1557 C C . ARG A 1 203 ? 10.713 9.815 -30.427 1.00 94.19 203 ARG A C 1
ATOM 1559 O O . ARG A 1 203 ? 10.205 9.204 -29.496 1.00 94.19 203 ARG A O 1
ATOM 1566 N N . THR A 1 204 ? 11.949 9.567 -30.852 1.00 95.94 204 THR A N 1
ATOM 1567 C CA . THR A 1 204 ? 12.839 8.602 -30.187 1.00 95.94 204 THR A CA 1
ATOM 1568 C C . THR A 1 204 ? 13.772 9.334 -29.229 1.00 95.94 204 THR A C 1
ATOM 1570 O O . THR A 1 204 ? 14.470 10.255 -29.646 1.00 95.94 204 THR A O 1
ATOM 1573 N N . ILE A 1 205 ? 13.792 8.923 -27.961 1.00 95.75 205 ILE A N 1
ATOM 1574 C CA . ILE A 1 205 ? 14.600 9.524 -26.889 1.00 95.75 205 ILE A CA 1
ATOM 1575 C C . ILE A 1 205 ? 15.398 8.434 -26.164 1.00 95.75 205 ILE A C 1
ATOM 1577 O O . ILE A 1 205 ? 14.947 7.294 -26.055 1.00 95.75 205 ILE A O 1
ATOM 1581 N N . LEU A 1 206 ? 16.596 8.756 -25.667 1.00 95.38 206 LEU A N 1
ATOM 1582 C CA . LEU A 1 206 ? 17.403 7.826 -24.871 1.00 95.38 206 LEU A CA 1
ATOM 1583 C C . LEU A 1 206 ? 16.752 7.553 -23.510 1.00 95.38 206 LEU A C 1
ATOM 1585 O O . LEU A 1 206 ? 16.287 8.470 -22.837 1.00 95.38 206 LEU A O 1
ATOM 1589 N N . LEU A 1 207 ? 16.801 6.305 -23.036 1.00 91.31 207 LEU A N 1
ATOM 1590 C CA . LEU A 1 207 ? 16.208 5.935 -21.739 1.00 91.31 207 LEU A CA 1
ATOM 1591 C C . LEU A 1 207 ? 16.792 6.722 -20.554 1.00 91.31 207 LEU A C 1
ATOM 1593 O O . LEU A 1 207 ? 16.127 6.894 -19.537 1.00 91.31 207 LEU A O 1
ATOM 1597 N N . THR A 1 208 ? 18.026 7.216 -20.679 1.00 90.69 208 THR A N 1
ATOM 1598 C CA . THR A 1 208 ? 18.691 8.054 -19.670 1.00 90.69 208 THR A CA 1
ATOM 1599 C C . THR A 1 208 ? 18.090 9.453 -19.534 1.00 90.69 208 THR A C 1
ATOM 1601 O O . THR A 1 208 ? 18.378 10.134 -18.555 1.00 90.69 208 THR A O 1
ATOM 1604 N N . GLU A 1 209 ? 17.283 9.889 -20.500 1.00 91.44 209 GLU A N 1
ATOM 1605 C CA . GLU A 1 209 ? 16.644 11.211 -20.517 1.00 91.44 209 GLU A CA 1
ATOM 1606 C C . GLU A 1 209 ? 15.195 11.179 -20.016 1.00 91.44 209 GLU A C 1
ATOM 1608 O O . GLU A 1 209 ? 14.580 12.230 -19.826 1.00 91.44 209 GLU A O 1
ATOM 1613 N N . LEU A 1 210 ? 14.651 9.984 -19.771 1.00 92.88 210 LEU A N 1
ATOM 1614 C CA . LEU A 1 210 ? 13.31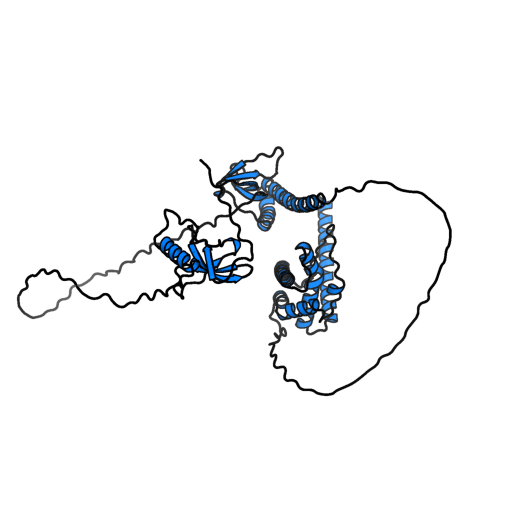0 9.807 -19.238 1.00 92.88 210 LEU A CA 1
ATOM 1615 C C . LEU A 1 210 ? 13.327 9.926 -17.712 1.00 92.88 210 LEU A C 1
ATOM 1617 O O . LEU A 1 210 ? 14.106 9.266 -17.022 1.00 92.88 210 LEU A O 1
ATOM 1621 N N . CYS A 1 211 ? 12.419 10.729 -17.169 1.00 91.62 211 CYS A N 1
ATOM 1622 C CA . CYS A 1 211 ? 12.129 10.762 -15.740 1.00 91.62 211 CYS A CA 1
ATOM 1623 C C . CYS A 1 211 ? 10.739 10.168 -15.504 1.00 91.62 211 CYS A C 1
ATOM 1625 O O . CYS A 1 211 ? 9.782 10.564 -16.164 1.00 91.62 211 CYS A O 1
ATOM 1627 N N . HIS A 1 212 ? 10.615 9.223 -14.572 1.00 87.69 212 HIS A N 1
ATOM 1628 C CA . HIS A 1 212 ? 9.304 8.697 -14.197 1.00 87.69 212 HIS A CA 1
ATOM 1629 C C . HIS A 1 212 ? 8.460 9.817 -13.586 1.00 87.69 212 HIS A C 1
ATOM 1631 O O . HIS A 1 212 ? 8.984 10.625 -12.818 1.00 87.69 212 HIS A O 1
ATOM 1637 N N . LEU A 1 213 ? 7.170 9.844 -13.911 1.00 86.44 213 LEU A N 1
ATOM 1638 C CA . LEU A 1 213 ? 6.237 10.820 -13.373 1.00 86.44 213 LEU A CA 1
ATOM 1639 C C . LEU A 1 213 ? 5.096 10.084 -12.668 1.00 86.44 213 LEU A C 1
ATOM 1641 O O . LEU A 1 213 ? 4.330 9.353 -13.291 1.00 86.44 213 LEU A O 1
ATOM 1645 N N . SER A 1 214 ? 5.021 10.203 -11.345 1.00 83.81 214 SER A N 1
ATOM 1646 C CA . SER A 1 214 ? 3.923 9.621 -10.569 1.00 83.81 214 SER A CA 1
ATOM 1647 C C . SER A 1 214 ? 2.670 10.500 -10.620 1.00 83.81 214 SER A C 1
ATOM 1649 O O . SER A 1 214 ? 2.740 11.711 -10.824 1.00 83.81 214 SER A O 1
ATOM 1651 N N . PHE A 1 215 ? 1.507 9.898 -10.367 1.00 78.38 215 PHE A N 1
ATOM 1652 C CA . PHE A 1 215 ? 0.224 10.610 -10.327 1.00 78.38 215 PHE A CA 1
ATOM 1653 C C . PHE A 1 215 ? 0.206 11.779 -9.322 1.00 78.38 215 PHE A C 1
ATOM 1655 O O . PHE A 1 215 ? -0.328 12.856 -9.600 1.00 78.38 215 PHE A O 1
ATOM 1662 N N . ASN A 1 216 ? 0.852 11.594 -8.168 1.00 78.38 216 ASN A N 1
ATOM 1663 C CA . ASN A 1 216 ? 0.956 12.630 -7.142 1.00 78.38 216 ASN A CA 1
ATOM 1664 C C . ASN A 1 216 ? 1.833 13.800 -7.609 1.00 78.38 216 ASN A C 1
ATOM 1666 O O . ASN A 1 216 ? 1.502 14.954 -7.346 1.00 78.38 216 ASN A O 1
ATOM 1670 N N . GLU A 1 217 ? 2.918 13.515 -8.337 1.00 86.88 217 GLU A N 1
ATOM 1671 C CA . GLU A 1 217 ? 3.781 14.547 -8.920 1.00 86.88 217 GLU A CA 1
ATOM 1672 C C . GLU A 1 217 ? 3.060 15.326 -10.021 1.00 86.88 217 GLU A C 1
ATOM 1674 O O . GLU A 1 217 ? 3.197 16.543 -10.064 1.00 86.88 217 GLU A O 1
ATOM 1679 N N . ILE A 1 218 ? 2.243 14.668 -10.854 1.00 88.50 218 ILE A N 1
ATOM 1680 C CA . ILE A 1 218 ? 1.409 15.344 -11.866 1.00 88.50 218 ILE A CA 1
ATOM 1681 C C . ILE A 1 218 ? 0.476 16.350 -11.190 1.00 88.50 218 ILE A C 1
ATOM 1683 O O . ILE A 1 218 ? 0.481 17.527 -11.534 1.00 88.50 218 ILE A O 1
ATOM 1687 N N . SER A 1 219 ? -0.273 15.903 -10.179 1.00 83.38 219 SER A N 1
ATOM 1688 C CA . SER A 1 219 ? -1.239 16.751 -9.469 1.00 83.38 219 SER A CA 1
ATOM 1689 C C . SER A 1 219 ? -0.574 17.927 -8.751 1.00 83.38 219 SER A C 1
ATOM 1691 O O . SER A 1 219 ? -1.133 19.022 -8.688 1.00 83.38 219 SER A O 1
ATOM 1693 N N . PHE A 1 220 ? 0.626 17.709 -8.211 1.00 87.56 220 PHE A N 1
ATOM 1694 C CA . PHE A 1 220 ? 1.432 18.769 -7.616 1.00 87.56 220 PHE A CA 1
ATOM 1695 C C . PHE A 1 220 ? 1.928 19.769 -8.670 1.00 87.56 220 PHE A C 1
ATOM 1697 O O . PHE A 1 220 ? 1.800 20.977 -8.472 1.00 87.56 220 PHE A O 1
ATOM 1704 N N . LEU A 1 221 ? 2.445 19.280 -9.802 1.00 88.19 221 LEU A N 1
ATOM 1705 C CA . LEU A 1 221 ? 2.940 20.121 -10.891 1.00 88.19 221 LEU A CA 1
ATOM 1706 C C . LEU A 1 221 ? 1.826 20.953 -11.529 1.00 88.19 221 LEU A C 1
ATOM 1708 O O . LEU A 1 221 ? 2.076 22.121 -11.805 1.00 88.19 221 LEU A O 1
ATOM 1712 N N . CYS A 1 222 ? 0.606 20.422 -11.696 1.00 87.50 222 CYS A N 1
ATOM 1713 C CA . CYS A 1 222 ? -0.523 21.211 -12.203 1.00 87.50 222 CYS A CA 1
ATOM 1714 C C . CYS A 1 222 ? -0.723 22.490 -11.375 1.00 87.50 222 CYS A C 1
ATOM 1716 O O . CYS A 1 222 ? -0.713 23.586 -11.924 1.00 87.50 222 CYS A O 1
ATOM 1718 N N . LYS A 1 223 ? -0.781 22.353 -10.042 1.00 85.56 223 LYS A N 1
ATOM 1719 C CA . LYS A 1 223 ? -0.981 23.481 -9.114 1.00 85.56 223 LYS A CA 1
ATOM 1720 C C . LYS A 1 223 ? 0.167 24.486 -9.123 1.00 85.56 223 LYS A C 1
ATOM 1722 O O . LYS A 1 223 ? -0.039 25.659 -8.850 1.00 85.56 223 LYS A O 1
ATOM 1727 N N . GLN A 1 224 ? 1.392 24.024 -9.368 1.00 87.19 224 GLN A N 1
ATOM 1728 C CA . GLN A 1 224 ? 2.572 24.888 -9.346 1.00 87.19 224 GLN A CA 1
ATOM 1729 C C . GLN A 1 224 ? 2.769 25.642 -10.670 1.00 87.19 224 GLN A C 1
ATOM 1731 O O . GLN A 1 224 ? 3.332 26.736 -10.691 1.00 87.19 224 GLN A O 1
ATOM 1736 N N . VAL A 1 225 ? 2.365 25.032 -11.782 1.00 86.38 225 VAL A N 1
ATOM 1737 C CA . VAL A 1 225 ? 2.678 25.509 -13.133 1.00 86.38 225 VAL A CA 1
ATOM 1738 C C . VAL A 1 225 ? 1.601 26.445 -13.691 1.00 86.38 225 VAL A C 1
ATOM 1740 O O . VAL A 1 225 ? 1.911 27.216 -14.599 1.00 86.38 225 VAL A O 1
ATOM 1743 N N . GLU A 1 226 ? 0.394 26.435 -13.118 1.00 82.44 226 GLU A N 1
ATOM 1744 C CA . GLU A 1 226 ? -0.770 27.223 -13.555 1.00 82.44 226 GLU A CA 1
ATOM 1745 C C . GLU A 1 226 ? -0.433 28.686 -13.903 1.00 82.44 226 GLU A C 1
ATOM 1747 O O . GLU A 1 226 ? -0.800 29.163 -14.974 1.00 82.44 226 GLU A O 1
ATOM 1752 N N . GLU A 1 227 ? 0.353 29.370 -13.068 1.00 79.12 227 GLU A N 1
ATOM 1753 C CA . GLU A 1 227 ? 0.679 30.793 -13.258 1.00 79.12 227 GLU A CA 1
ATOM 1754 C C . GLU A 1 227 ? 1.915 31.050 -14.139 1.00 79.12 227 GLU A C 1
ATOM 1756 O O . GLU A 1 227 ? 2.103 32.155 -14.646 1.00 79.12 227 GLU A O 1
ATOM 1761 N N . SER A 1 228 ? 2.789 30.054 -14.319 1.00 88.88 228 SER A N 1
ATOM 1762 C CA . SER A 1 228 ? 4.125 30.257 -14.908 1.00 88.88 228 SER A CA 1
ATOM 1763 C C . SER A 1 228 ? 4.279 29.709 -16.325 1.00 88.88 228 SER A C 1
ATOM 1765 O O . SER A 1 228 ? 5.098 30.225 -17.089 1.00 88.88 228 SER A O 1
ATOM 1767 N N . ASN A 1 229 ? 3.515 28.677 -16.698 1.00 94.31 229 ASN A N 1
ATOM 1768 C CA . ASN A 1 229 ? 3.527 28.117 -18.048 1.00 94.31 229 ASN A CA 1
ATOM 1769 C C . ASN A 1 229 ? 2.156 27.497 -18.395 1.00 94.31 229 ASN A C 1
ATOM 1771 O O . ASN A 1 229 ? 1.934 26.310 -18.134 1.00 94.31 229 ASN A O 1
ATOM 1775 N N . PRO A 1 230 ? 1.240 28.267 -19.013 1.00 93.06 230 PRO A N 1
ATOM 1776 C CA . PRO A 1 230 ? -0.121 27.802 -19.283 1.00 93.06 230 PRO A CA 1
ATOM 1777 C C . PRO A 1 230 ? -0.164 26.626 -20.268 1.00 93.06 230 PRO A C 1
ATOM 1779 O O . PRO A 1 230 ? -1.044 25.773 -20.171 1.00 93.06 230 PRO A O 1
ATOM 1782 N N . GLU A 1 231 ? 0.801 26.529 -21.189 1.00 95.06 231 GLU A N 1
ATOM 1783 C CA . GLU A 1 231 ? 0.880 25.396 -22.115 1.00 95.06 231 GLU A CA 1
ATOM 1784 C C . GLU A 1 231 ? 1.247 24.095 -21.392 1.00 95.06 231 GLU A C 1
ATOM 1786 O O . GLU A 1 231 ? 0.656 23.051 -21.666 1.00 95.06 231 GLU A O 1
ATOM 1791 N N . LEU A 1 232 ? 2.210 24.147 -20.462 1.00 95.19 232 LEU A N 1
ATOM 1792 C CA . LEU A 1 232 ? 2.592 22.977 -19.669 1.00 95.19 232 LEU A CA 1
ATOM 1793 C C . LEU A 1 232 ? 1.459 22.575 -18.725 1.00 95.19 232 LEU A C 1
ATOM 1795 O O . LEU A 1 232 ? 1.196 21.385 -18.570 1.00 95.19 232 LEU A O 1
ATOM 1799 N N . HIS A 1 233 ? 0.767 23.554 -18.135 1.00 95.19 233 HIS A N 1
ATOM 1800 C CA . HIS A 1 233 ? -0.414 23.295 -17.319 1.00 95.19 233 HIS A CA 1
ATOM 1801 C C . HIS A 1 233 ? -1.482 22.539 -18.120 1.00 95.19 233 HIS A C 1
ATOM 1803 O O . HIS A 1 233 ? -1.926 21.475 -17.692 1.00 95.19 233 HIS A O 1
ATOM 1809 N N . LYS A 1 234 ? -1.807 23.012 -19.331 1.00 95.12 234 LYS A N 1
ATOM 1810 C CA . LYS A 1 234 ? -2.744 22.326 -20.230 1.00 95.12 234 LYS A CA 1
ATOM 1811 C C . LYS A 1 234 ? -2.290 20.900 -20.564 1.00 95.12 234 LYS A C 1
ATOM 1813 O O . LYS A 1 234 ? -3.077 19.971 -20.437 1.00 95.12 234 LYS A O 1
ATOM 1818 N N . ALA A 1 235 ? -1.018 20.706 -20.910 1.00 96.31 235 ALA A N 1
ATOM 1819 C CA . ALA A 1 235 ? -0.491 19.375 -21.212 1.00 96.31 235 ALA A CA 1
ATOM 1820 C C . ALA A 1 235 ? -0.570 18.415 -20.008 1.00 96.31 235 ALA A C 1
ATOM 1822 O O . ALA A 1 235 ? -0.807 17.223 -20.186 1.00 96.31 235 ALA A O 1
ATOM 1823 N N . LEU A 1 236 ? -0.388 18.910 -18.778 1.00 95.81 236 LEU A N 1
ATOM 1824 C CA . LEU A 1 236 ? -0.547 18.104 -17.563 1.00 95.81 236 LEU A CA 1
ATOM 1825 C C . LEU A 1 236 ? -2.020 17.776 -17.263 1.00 95.81 236 LEU A C 1
ATOM 1827 O O . LEU A 1 236 ? -2.301 16.673 -16.791 1.00 95.81 236 LEU A O 1
ATOM 1831 N N . LEU A 1 237 ? -2.957 18.680 -17.568 1.00 93.88 237 LEU A N 1
ATOM 1832 C CA . LEU A 1 237 ? -4.393 18.382 -17.504 1.00 93.88 237 LEU A CA 1
ATOM 1833 C C . LEU A 1 237 ? -4.779 17.292 -18.514 1.00 93.88 237 LEU A C 1
ATOM 1835 O O . LEU A 1 237 ? -5.504 16.364 -18.157 1.00 93.88 237 LEU A O 1
ATOM 1839 N N . ASP A 1 238 ? -4.223 17.327 -19.726 1.00 95.19 238 ASP A N 1
ATOM 1840 C CA . ASP A 1 238 ? -4.454 16.277 -20.727 1.00 95.19 238 ASP A CA 1
ATOM 1841 C C . ASP A 1 238 ? -3.899 14.917 -20.271 1.00 95.19 238 ASP A C 1
ATOM 1843 O O . ASP A 1 238 ? -4.515 13.882 -20.523 1.00 95.19 238 ASP A O 1
ATOM 1847 N N . VAL A 1 239 ? -2.778 14.897 -19.538 1.00 95.88 239 VAL A N 1
ATOM 1848 C CA . VAL A 1 239 ? -2.276 13.674 -18.883 1.00 95.88 239 VAL A CA 1
ATOM 1849 C C . VAL A 1 239 ? -3.275 13.158 -17.847 1.00 95.88 239 VAL A C 1
ATOM 1851 O O . VAL A 1 239 ? -3.538 11.956 -17.805 1.00 95.88 239 VAL A O 1
ATOM 1854 N N . GLN A 1 240 ? -3.829 14.033 -17.000 1.00 92.69 240 GLN A N 1
ATOM 1855 C CA . GLN A 1 240 ? -4.828 13.629 -16.003 1.00 92.69 240 GLN A CA 1
ATOM 1856 C C . GLN A 1 240 ? -6.074 13.054 -16.676 1.00 92.69 240 GLN A C 1
ATOM 1858 O O . GLN A 1 240 ? -6.543 11.990 -16.276 1.00 92.69 240 GLN A O 1
ATOM 1863 N N . HIS A 1 241 ? -6.557 13.711 -17.729 1.00 91.19 241 HIS A N 1
ATOM 1864 C CA . HIS A 1 241 ? -7.678 13.235 -18.527 1.00 91.19 241 HIS A CA 1
ATOM 1865 C C . HIS A 1 241 ? -7.365 11.870 -19.150 1.00 91.19 241 HIS A C 1
ATOM 1867 O O . HIS A 1 241 ? -8.106 10.914 -18.950 1.00 91.19 241 HIS A O 1
ATOM 1873 N N . PHE A 1 242 ? -6.220 11.725 -19.818 1.00 93.12 242 PHE A N 1
ATOM 1874 C CA . PHE A 1 242 ? -5.794 10.449 -20.395 1.00 93.12 242 PHE A CA 1
ATOM 1875 C C . PHE A 1 242 ? -5.768 9.314 -19.359 1.00 93.12 242 PHE A C 1
ATOM 1877 O O . PHE A 1 242 ? -6.241 8.215 -19.638 1.00 93.12 242 PHE A O 1
ATOM 1884 N N . LEU A 1 243 ? -5.263 9.572 -18.147 1.00 89.62 243 LEU A N 1
ATOM 1885 C CA . LEU A 1 243 ? -5.229 8.573 -17.076 1.00 89.62 243 LEU A CA 1
ATOM 1886 C C . LEU A 1 243 ? -6.624 8.207 -16.546 1.00 89.62 243 LEU A C 1
ATOM 1888 O O . LEU A 1 243 ? -6.828 7.048 -16.192 1.00 89.62 243 LEU A O 1
ATOM 1892 N N . LEU A 1 244 ? -7.563 9.159 -16.505 1.00 84.38 244 LEU A N 1
ATOM 1893 C CA . LEU A 1 244 ? -8.951 8.921 -16.091 1.00 84.38 244 LEU A CA 1
ATOM 1894 C C . LEU A 1 244 ? -9.731 8.103 -17.131 1.00 84.38 244 LEU A C 1
ATOM 1896 O O . LEU A 1 244 ? -10.406 7.146 -16.767 1.00 84.38 244 LEU A O 1
ATOM 1900 N N . PHE A 1 245 ? -9.593 8.415 -18.420 1.00 83.75 245 PHE A N 1
ATOM 1901 C CA . PHE A 1 245 ? -10.326 7.708 -19.479 1.00 83.75 245 PHE A CA 1
ATOM 1902 C C . PHE A 1 245 ? -9.724 6.342 -19.815 1.00 83.75 245 PHE A C 1
ATOM 1904 O O . PHE A 1 245 ? -10.450 5.399 -20.123 1.00 83.75 245 PHE A O 1
ATOM 1911 N N . LYS A 1 246 ? -8.404 6.173 -19.666 1.00 80.31 246 LYS A N 1
ATOM 1912 C CA . LYS A 1 246 ? -7.767 4.865 -19.860 1.00 80.31 246 LYS A CA 1
ATOM 1913 C C . LYS A 1 246 ? -8.285 3.800 -18.880 1.00 80.31 246 LYS A C 1
ATOM 1915 O O . LYS A 1 246 ? -8.258 2.613 -19.208 1.00 80.31 246 LYS A O 1
ATOM 1920 N N . SER A 1 247 ? -8.753 4.185 -17.688 1.00 63.56 247 SER A N 1
ATOM 1921 C CA . SER A 1 247 ? -9.404 3.236 -16.769 1.00 63.56 247 SER A CA 1
ATOM 1922 C C . SER A 1 247 ? -10.714 2.672 -17.315 1.00 63.56 247 SER A C 1
ATOM 1924 O O . SER A 1 247 ? -11.041 1.524 -17.003 1.00 63.56 247 SER A O 1
ATOM 1926 N N . ASP A 1 248 ? -11.427 3.438 -18.138 1.00 55.19 248 ASP A N 1
ATOM 1927 C CA . ASP A 1 248 ? -12.765 3.086 -18.602 1.00 55.19 248 ASP A CA 1
ATOM 1928 C C . ASP A 1 248 ? -12.707 2.137 -19.810 1.00 55.19 248 ASP A C 1
ATOM 1930 O O . ASP A 1 248 ? -13.420 1.132 -19.833 1.00 55.19 248 ASP A O 1
ATOM 1934 N N . ASP A 1 249 ? -11.772 2.333 -20.746 1.00 52.69 249 ASP A N 1
ATOM 1935 C CA . ASP A 1 249 ? -11.635 1.463 -21.932 1.00 52.69 249 ASP A CA 1
ATOM 1936 C C . ASP A 1 249 ? -11.211 0.023 -21.584 1.00 52.69 249 ASP A C 1
ATOM 1938 O O . ASP A 1 249 ? -11.703 -0.946 -22.170 1.00 52.69 249 ASP A O 1
ATOM 1942 N N . ILE A 1 250 ? -10.378 -0.152 -20.548 1.00 51.38 250 ILE A N 1
ATOM 1943 C CA . ILE A 1 250 ? -9.980 -1.483 -20.046 1.00 51.38 250 ILE A CA 1
ATOM 1944 C C . ILE A 1 250 ? -11.197 -2.258 -19.503 1.00 51.38 250 ILE A C 1
ATOM 1946 O O . ILE A 1 250 ? -11.193 -3.495 -19.465 1.00 51.38 250 ILE A O 1
ATOM 1950 N N . SER A 1 251 ? -12.252 -1.554 -19.081 1.00 49.19 251 SER A N 1
ATOM 1951 C CA . SER A 1 251 ? -13.482 -2.176 -18.593 1.00 49.19 251 SER A CA 1
ATOM 1952 C C . SER A 1 251 ? -14.427 -2.604 -19.725 1.00 49.19 251 SER A C 1
ATOM 1954 O O . SER A 1 251 ? -15.121 -3.609 -19.567 1.00 49.19 251 SER A O 1
ATOM 1956 N N . ALA A 1 252 ? -14.387 -1.937 -20.884 1.00 44.00 252 ALA A N 1
ATOM 1957 C CA . ALA A 1 252 ? -15.245 -2.224 -22.037 1.00 44.00 252 ALA A CA 1
ATOM 1958 C C . ALA A 1 252 ? -14.730 -3.384 -22.915 1.00 44.00 252 ALA A C 1
ATOM 1960 O O . ALA A 1 252 ? -15.507 -4.274 -23.270 1.00 44.00 252 ALA A O 1
ATOM 1961 N N . GLU A 1 253 ? -13.420 -3.463 -23.192 1.00 44.16 253 GLU A N 1
ATOM 1962 C CA . GLU A 1 253 ? -12.835 -4.564 -23.994 1.00 44.16 253 GLU A CA 1
ATOM 1963 C C . GLU A 1 253 ? -12.937 -5.941 -23.316 1.00 44.16 253 GLU A C 1
ATOM 1965 O O . GLU A 1 253 ? -12.831 -6.993 -23.955 1.00 44.16 253 GLU A O 1
ATOM 1970 N N . LYS A 1 254 ? -13.170 -5.965 -22.000 1.00 45.38 254 LYS A N 1
ATOM 1971 C CA . LYS A 1 254 ? -13.357 -7.212 -21.255 1.00 45.38 254 LYS A CA 1
ATOM 1972 C C . LYS A 1 254 ? -14.789 -7.752 -21.330 1.00 45.38 254 LYS A C 1
ATOM 1974 O O . LYS A 1 254 ? -14.999 -8.917 -20.998 1.00 45.38 254 LYS A O 1
ATOM 1979 N N . VAL A 1 255 ? -15.751 -6.940 -21.775 1.00 46.03 255 VAL A N 1
ATOM 1980 C CA . VAL A 1 255 ? -17.166 -7.325 -21.925 1.00 46.03 255 VAL A CA 1
ATOM 1981 C C . VAL A 1 255 ? -17.465 -7.816 -23.347 1.00 46.03 255 VAL A C 1
ATOM 1983 O O . VAL A 1 255 ? -18.313 -8.685 -23.523 1.00 46.03 255 VAL A O 1
ATOM 1986 N N . SER A 1 256 ? -16.720 -7.361 -24.358 1.00 42.97 256 SER A N 1
ATOM 1987 C CA . SER A 1 256 ? -16.928 -7.745 -25.765 1.00 42.97 256 SER A CA 1
ATOM 1988 C C . SER A 1 256 ? -16.375 -9.125 -26.159 1.00 42.97 256 SER A C 1
ATOM 1990 O O . SER A 1 256 ? -16.677 -9.606 -27.246 1.00 42.97 256 SER A O 1
ATOM 1992 N N . ASN A 1 257 ? -15.627 -9.806 -25.281 1.00 41.16 257 ASN A N 1
ATOM 1993 C CA . ASN A 1 257 ? -15.045 -11.133 -25.548 1.00 41.16 257 ASN A CA 1
ATOM 1994 C C . ASN A 1 257 ? -15.836 -12.318 -24.944 1.00 41.16 257 ASN A C 1
ATOM 1996 O O . ASN A 1 257 ? -15.322 -13.433 -24.865 1.00 41.16 257 ASN A O 1
ATOM 2000 N N . MET A 1 258 ? -17.091 -12.108 -24.530 1.00 45.31 258 MET A N 1
ATOM 2001 C CA . MET A 1 258 ? -18.022 -13.175 -24.131 1.00 45.31 258 MET A CA 1
ATOM 2002 C C . MET A 1 258 ? -19.355 -13.010 -24.867 1.00 45.31 258 MET A C 1
ATOM 2004 O O . MET A 1 258 ? -20.264 -12.416 -24.305 1.00 45.31 258 MET A O 1
ATOM 2008 N N . SER A 1 259 ? -19.479 -13.507 -26.104 1.00 45.22 259 SER A N 1
ATOM 2009 C CA . SER A 1 259 ? -20.762 -13.920 -26.717 1.00 45.22 259 SER A CA 1
ATOM 2010 C C . SER A 1 259 ? -20.623 -14.077 -28.233 1.00 45.22 259 SER A C 1
ATOM 2012 O O . SER A 1 259 ? -20.772 -13.099 -28.962 1.00 45.22 259 SER A O 1
ATOM 2014 N N . LEU A 1 260 ? -20.416 -15.306 -28.702 1.00 47.50 260 LEU A N 1
ATOM 2015 C CA . LEU A 1 260 ? -20.997 -15.821 -29.948 1.00 47.50 260 LEU A CA 1
ATOM 2016 C C . LEU A 1 260 ? -20.707 -17.323 -30.012 1.00 47.50 260 LEU A C 1
ATOM 2018 O O . LEU A 1 260 ? -19.603 -17.723 -30.358 1.00 47.50 260 LEU A O 1
ATOM 2022 N N . ASP A 1 261 ? -21.691 -18.128 -29.611 1.00 38.81 261 ASP A N 1
ATOM 2023 C CA . ASP A 1 261 ? -21.890 -19.456 -30.190 1.00 38.81 261 ASP A CA 1
ATOM 2024 C C . ASP A 1 261 ? -23.385 -19.817 -30.124 1.00 38.81 261 ASP A C 1
ATOM 2026 O O . ASP A 1 261 ? -23.972 -20.028 -29.061 1.00 38.81 261 ASP A O 1
ATOM 2030 N N . ASP A 1 262 ? -23.979 -19.719 -31.310 1.00 42.84 262 ASP A N 1
ATOM 2031 C CA . ASP A 1 262 ? -25.143 -20.375 -31.901 1.00 42.84 262 ASP A CA 1
ATOM 2032 C C . ASP A 1 262 ? -26.163 -21.109 -31.015 1.00 42.84 262 ASP A C 1
ATOM 2034 O O . ASP A 1 262 ? -25.910 -22.171 -30.448 1.00 42.84 262 ASP A O 1
ATOM 2038 N N . THR A 1 263 ? -27.418 -20.654 -31.097 1.00 36.06 263 THR A N 1
ATOM 2039 C CA . THR A 1 263 ? -28.572 -21.568 -31.122 1.00 36.06 263 THR A CA 1
ATOM 2040 C C . THR A 1 263 ? -29.540 -21.162 -32.228 1.00 36.06 263 THR A C 1
ATOM 2042 O O . THR A 1 263 ? -30.090 -20.063 -32.243 1.00 36.06 263 THR A O 1
ATOM 2045 N N . VAL A 1 264 ? -29.697 -22.080 -33.182 1.00 46.88 264 VAL A N 1
ATOM 2046 C CA . VAL A 1 264 ? -30.651 -22.028 -34.287 1.00 46.88 264 VAL A CA 1
ATOM 2047 C C . VAL A 1 264 ? -32.031 -22.470 -33.803 1.00 46.88 264 VAL A C 1
ATOM 2049 O O . VAL A 1 264 ? -32.188 -23.431 -33.054 1.00 46.88 264 VAL A O 1
ATOM 2052 N N . ASP A 1 265 ? -32.993 -21.708 -34.297 1.00 42.09 265 ASP A N 1
ATOM 2053 C CA . ASP A 1 265 ? -34.445 -21.780 -34.239 1.00 42.09 265 ASP A CA 1
ATOM 2054 C C . ASP A 1 265 ? -35.054 -23.135 -34.666 1.00 42.09 265 ASP A C 1
ATOM 2056 O O . ASP A 1 265 ? -34.568 -23.793 -35.586 1.00 42.09 265 ASP A O 1
ATOM 2060 N N . THR A 1 266 ? -36.160 -23.536 -34.033 1.00 39.16 266 THR A N 1
ATOM 2061 C CA . THR A 1 266 ? -37.426 -23.879 -34.718 1.00 39.16 266 THR A CA 1
ATOM 2062 C C . THR A 1 266 ? -38.516 -24.183 -33.689 1.00 39.16 266 THR A C 1
ATOM 2064 O O . THR A 1 266 ? -38.343 -24.990 -32.776 1.00 39.16 266 THR A O 1
ATOM 2067 N N . GLY A 1 267 ? -39.639 -23.478 -33.826 1.00 39.22 267 GLY A N 1
ATOM 2068 C CA . GLY A 1 267 ? -40.729 -23.448 -32.857 1.00 39.22 267 GLY A CA 1
ATOM 2069 C C . GLY A 1 267 ? -41.766 -24.567 -32.948 1.00 39.22 267 GLY A C 1
ATOM 2070 O O . GLY A 1 267 ? -41.603 -25.550 -33.662 1.00 39.22 267 GLY A O 1
ATOM 2071 N N . ASN A 1 268 ? -42.855 -24.366 -32.197 1.00 35.81 268 ASN A N 1
ATOM 2072 C CA . ASN A 1 268 ? -44.202 -24.837 -32.518 1.00 35.81 268 ASN A CA 1
ATOM 2073 C C . ASN A 1 268 ? -45.257 -24.179 -31.604 1.00 35.81 268 ASN A C 1
ATOM 2075 O O . ASN A 1 268 ? -45.103 -24.137 -30.387 1.00 35.81 268 ASN A O 1
ATOM 2079 N N . GLU A 1 269 ? -46.287 -23.640 -32.265 1.00 35.53 269 GLU A N 1
ATOM 2080 C CA . GLU A 1 269 ? -47.737 -23.683 -31.981 1.00 35.53 269 GLU A CA 1
ATOM 2081 C C . GLU A 1 269 ? -48.223 -23.808 -30.519 1.00 35.53 269 GLU A C 1
ATOM 2083 O O . GLU A 1 269 ? -47.930 -24.759 -29.810 1.00 35.53 269 GLU A O 1
ATOM 2088 N N . SER A 1 270 ? -48.964 -22.813 -30.012 1.00 38.12 270 SER A N 1
ATOM 2089 C CA . SER A 1 270 ? -50.437 -22.668 -30.101 1.00 38.12 270 SER A CA 1
ATOM 2090 C C . SER A 1 270 ? -51.191 -23.403 -28.985 1.00 38.12 270 SER A C 1
ATOM 2092 O O . SER A 1 270 ? -51.196 -24.626 -28.943 1.00 38.12 270 SER A O 1
ATOM 2094 N N . THR A 1 271 ? -51.877 -22.657 -28.106 1.00 35.34 271 THR A N 1
ATOM 2095 C CA . THR A 1 271 ? -53.342 -22.708 -27.870 1.00 35.34 271 THR A CA 1
ATOM 2096 C C . THR A 1 271 ? -53.778 -22.251 -26.464 1.00 35.34 271 THR A C 1
ATOM 2098 O O . THR A 1 271 ? -53.213 -22.625 -25.448 1.00 35.34 271 THR A O 1
ATOM 2101 N N . HIS A 1 272 ? -54.883 -21.495 -26.480 1.00 34.25 272 HIS A N 1
ATOM 2102 C CA . HIS A 1 272 ? -55.986 -21.406 -25.514 1.00 34.25 272 HIS A CA 1
ATOM 2103 C C . HIS A 1 272 ? -55.833 -20.770 -24.108 1.00 34.25 272 HIS A C 1
ATOM 2105 O O . HIS A 1 272 ? -55.189 -21.265 -23.194 1.00 34.25 272 HIS A O 1
ATOM 2111 N N . ALA A 1 273 ? -56.602 -19.678 -23.982 1.00 41.06 273 ALA A N 1
ATOM 2112 C CA . ALA A 1 273 ? -57.280 -19.069 -22.834 1.00 41.06 273 ALA A CA 1
ATOM 2113 C C . ALA A 1 273 ? -57.488 -19.918 -21.565 1.00 41.06 273 ALA A C 1
ATOM 2115 O O . ALA A 1 273 ? -57.794 -21.101 -21.664 1.00 41.06 273 ALA A O 1
ATOM 2116 N N . THR A 1 274 ? -57.530 -19.260 -20.394 1.00 32.31 274 THR A N 1
ATOM 2117 C CA . THR A 1 274 ? -58.732 -19.123 -19.527 1.00 32.31 274 THR A CA 1
ATOM 2118 C C . THR A 1 274 ? -58.437 -18.189 -18.337 1.00 32.31 274 THR A C 1
ATOM 2120 O O . THR A 1 274 ? -57.347 -18.192 -17.774 1.00 32.31 274 THR A O 1
ATOM 2123 N N . LEU A 1 275 ? -59.433 -17.366 -17.997 1.00 45.19 275 LEU A N 1
ATOM 2124 C CA . LEU A 1 275 ? -59.555 -16.512 -16.811 1.00 45.19 275 LEU A CA 1
ATOM 2125 C C . LEU A 1 275 ? -59.439 -17.309 -15.498 1.00 45.19 275 LEU A C 1
ATOM 2127 O O . LEU A 1 275 ? -60.032 -18.376 -15.399 1.00 45.19 275 LEU A O 1
ATOM 2131 N N . ASN A 1 276 ? -58.830 -16.741 -14.453 1.00 34.41 276 ASN A N 1
ATOM 2132 C CA . ASN A 1 276 ? -59.452 -16.730 -13.121 1.00 34.41 276 ASN A CA 1
ATOM 2133 C C . ASN A 1 276 ? -58.696 -15.835 -12.137 1.00 34.41 276 ASN A C 1
ATOM 2135 O O . ASN A 1 276 ? -57.478 -15.918 -11.998 1.00 34.41 276 ASN A O 1
ATOM 2139 N N . GLY A 1 277 ? -59.464 -14.986 -11.457 1.00 37.81 277 GLY A N 1
ATOM 2140 C CA . GLY A 1 277 ? -59.025 -14.236 -10.291 1.00 37.81 277 GLY A CA 1
ATOM 2141 C C . GLY A 1 277 ? -59.057 -15.073 -9.012 1.00 37.81 277 GLY A C 1
ATOM 2142 O O . GLY A 1 277 ? -59.600 -16.175 -8.998 1.00 37.81 277 GLY A O 1
ATOM 2143 N N . ASN A 1 278 ? -58.423 -14.509 -7.982 1.00 33.28 278 ASN A N 1
ATOM 2144 C CA . ASN A 1 278 ? -58.648 -14.610 -6.528 1.00 33.28 278 ASN A CA 1
ATOM 2145 C C . ASN A 1 278 ? -57.371 -14.009 -5.900 1.00 33.28 278 ASN A C 1
ATOM 2147 O O . ASN A 1 278 ? -56.284 -14.525 -6.126 1.00 33.28 278 ASN A O 1
ATOM 2151 N N . SER A 1 279 ? -57.354 -12.803 -5.321 1.00 40.81 279 SER A N 1
ATOM 2152 C CA . SER A 1 279 ? -58.035 -12.370 -4.090 1.00 40.81 279 SER A CA 1
ATOM 2153 C C . SER A 1 279 ? -57.896 -13.398 -2.975 1.00 40.81 279 SER A C 1
ATOM 2155 O O . SER A 1 279 ? -58.706 -14.311 -2.901 1.00 40.81 279 SER A O 1
ATOM 2157 N N . TYR A 1 280 ? -56.872 -13.221 -2.135 1.00 35.78 280 TYR A N 1
ATOM 2158 C CA . TYR A 1 280 ? -56.891 -13.638 -0.736 1.00 35.78 280 TYR A CA 1
ATOM 2159 C C . TYR A 1 280 ? -56.077 -12.654 0.109 1.00 35.78 280 TYR A C 1
ATOM 2161 O O . TYR A 1 280 ? -54.855 -12.560 -0.011 1.00 35.78 280 TYR A O 1
ATOM 2169 N N . ASP A 1 281 ? -56.820 -11.916 0.934 1.00 39.31 281 ASP A N 1
ATOM 2170 C CA . ASP A 1 281 ? -56.421 -11.467 2.264 1.00 39.31 281 ASP A CA 1
ATOM 2171 C C . ASP A 1 281 ? -55.825 -12.635 3.059 1.00 39.31 281 ASP A C 1
ATOM 2173 O O . ASP A 1 281 ? -56.409 -13.719 3.080 1.00 39.31 281 ASP A O 1
ATOM 2177 N N . MET A 1 282 ? -54.726 -12.393 3.774 1.00 49.53 282 MET A N 1
ATOM 2178 C CA . MET A 1 282 ? -54.426 -13.113 5.012 1.00 49.53 282 MET A CA 1
ATOM 2179 C C . MET A 1 282 ? -53.817 -12.153 6.033 1.00 49.53 282 MET A C 1
ATOM 2181 O O . MET A 1 282 ? -52.653 -11.765 5.965 1.00 49.53 282 MET A O 1
ATOM 2185 N N . GLU A 1 283 ? -54.726 -11.718 6.899 1.00 44.50 283 GLU A N 1
ATOM 2186 C CA . GLU A 1 283 ? -54.645 -11.517 8.345 1.00 44.50 283 GLU A CA 1
ATOM 2187 C C . GLU A 1 283 ? -53.260 -11.569 9.015 1.00 44.50 283 GLU A C 1
ATOM 2189 O O . GLU A 1 283 ? -52.491 -12.524 8.907 1.00 44.50 283 GLU A O 1
ATOM 2194 N N . MET A 1 284 ? -53.007 -10.512 9.793 1.00 39.84 284 MET A N 1
ATOM 2195 C CA . MET A 1 284 ? -51.977 -10.432 10.822 1.00 39.84 284 MET A CA 1
ATOM 2196 C C . MET A 1 284 ? -52.251 -11.454 11.927 1.00 39.84 284 MET A C 1
ATOM 2198 O O . MET A 1 284 ? -53.302 -11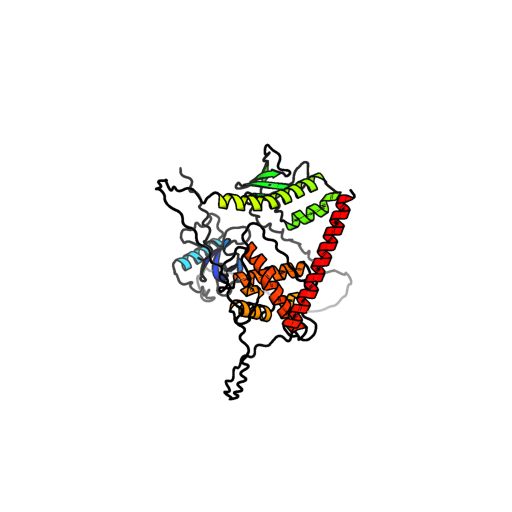.393 12.562 1.00 39.84 284 MET A O 1
ATOM 2202 N N . GLU A 1 285 ? -51.271 -12.304 12.228 1.00 46.72 285 GLU A N 1
ATOM 2203 C CA . GLU A 1 285 ? -51.248 -13.066 13.474 1.00 46.72 285 GLU A CA 1
ATOM 2204 C C . GLU A 1 285 ? -50.200 -12.469 14.422 1.00 46.72 285 GLU A C 1
ATOM 2206 O O . GLU A 1 285 ? -48.986 -12.531 14.218 1.00 46.72 285 GLU A O 1
ATOM 2211 N N . GLU A 1 286 ? -50.735 -11.815 15.445 1.00 38.50 286 GLU A N 1
ATOM 2212 C CA . GLU A 1 286 ? -50.079 -11.305 16.636 1.00 38.50 286 GLU A CA 1
ATOM 2213 C C . GLU A 1 286 ? -49.696 -12.486 17.541 1.00 38.50 286 GLU A C 1
ATOM 2215 O O . GLU A 1 286 ? -50.556 -13.258 17.960 1.00 38.50 286 GLU A O 1
ATOM 2220 N N . VAL A 1 287 ? -48.407 -12.638 17.864 1.00 37.97 287 VAL A N 1
ATOM 2221 C CA . VAL A 1 287 ? -47.962 -13.592 18.890 1.00 37.97 287 VAL A CA 1
ATOM 2222 C C . VAL A 1 287 ? -47.186 -12.844 19.965 1.00 37.97 287 VAL A C 1
ATOM 2224 O O . VAL A 1 287 ? -46.006 -12.518 19.820 1.00 37.97 287 VAL A O 1
ATOM 2227 N N . GLU A 1 288 ? -47.881 -12.580 21.069 1.00 35.22 288 GLU A N 1
ATOM 2228 C CA . GLU A 1 288 ? -47.304 -12.103 22.317 1.00 35.22 288 GLU A CA 1
ATOM 2229 C C . GLU A 1 288 ? -46.524 -13.203 23.068 1.00 35.22 288 GLU A C 1
ATOM 2231 O O . GLU A 1 288 ? -46.957 -14.342 23.223 1.00 35.22 288 GLU A O 1
ATOM 2236 N N . ALA A 1 289 ? -45.392 -12.757 23.620 1.00 37.00 289 ALA A N 1
ATOM 2237 C CA . ALA A 1 289 ? -44.789 -13.101 24.909 1.00 37.00 289 ALA A CA 1
ATOM 2238 C C . ALA A 1 289 ? -44.433 -14.563 25.263 1.00 37.00 289 ALA A C 1
ATOM 2240 O O . ALA A 1 289 ? -45.279 -15.388 25.603 1.00 37.00 289 ALA A O 1
ATOM 2241 N N . LYS A 1 290 ? -43.133 -14.782 25.536 1.00 35.16 290 LYS A N 1
ATOM 2242 C CA . LYS A 1 290 ? -42.726 -15.357 26.835 1.00 35.16 290 LYS A CA 1
ATOM 2243 C C . LYS A 1 290 ? -41.273 -15.063 27.204 1.00 35.16 290 LYS A C 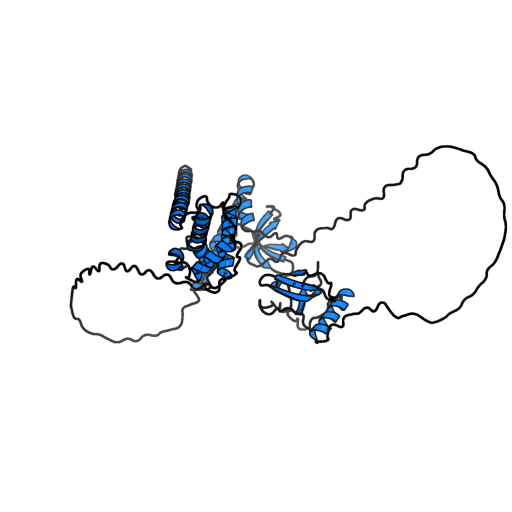1
ATOM 2245 O O . LYS A 1 290 ? -40.326 -15.641 26.682 1.00 35.16 290 LYS A O 1
ATOM 2250 N N . ILE A 1 291 ? -41.132 -14.184 28.191 1.00 37.56 291 ILE A N 1
ATOM 2251 C CA . ILE A 1 291 ? -39.941 -14.017 29.021 1.00 37.56 291 ILE A CA 1
ATOM 2252 C C . ILE A 1 291 ? -39.777 -15.294 29.851 1.00 37.56 291 ILE A C 1
ATOM 2254 O O . ILE A 1 291 ? -40.613 -15.588 30.704 1.00 37.56 291 ILE A O 1
ATOM 2258 N N . VAL A 1 292 ? -38.683 -16.025 29.644 1.00 35.62 292 VAL A N 1
ATOM 2259 C CA . VAL A 1 292 ? -38.233 -17.071 30.569 1.00 35.62 292 VAL A CA 1
ATOM 2260 C C . VAL A 1 292 ? -36.882 -16.650 31.130 1.00 35.62 292 VAL A C 1
ATOM 2262 O O . VAL A 1 292 ? -35.851 -16.698 30.466 1.00 35.62 292 VAL A O 1
ATOM 2265 N N . ARG A 1 293 ? -36.916 -16.205 32.389 1.00 38.34 293 ARG A N 1
ATOM 2266 C CA . ARG A 1 293 ? -35.748 -16.157 33.267 1.00 38.34 293 ARG A CA 1
ATOM 2267 C C . ARG A 1 293 ? -35.375 -17.594 33.616 1.00 38.34 293 ARG A C 1
ATOM 2269 O O . ARG A 1 293 ? -36.202 -18.319 34.163 1.00 38.34 293 ARG A O 1
ATOM 2276 N N . THR A 1 294 ? -34.126 -17.977 33.390 1.00 31.75 294 THR A N 1
ATOM 2277 C CA . THR A 1 294 ? -33.552 -19.154 34.046 1.00 31.75 294 THR A CA 1
ATOM 2278 C C . THR A 1 294 ? -32.180 -18.794 34.584 1.00 31.75 294 THR A C 1
ATOM 2280 O O . THR A 1 294 ? -31.210 -18.631 33.850 1.00 31.75 294 THR A O 1
ATOM 2283 N N . SER A 1 295 ? -32.137 -18.624 35.898 1.00 35.97 295 SER A N 1
ATOM 2284 C CA . SER A 1 295 ? -30.925 -18.566 36.697 1.00 35.97 295 SER A CA 1
ATOM 2285 C C . SER A 1 295 ? -30.401 -19.988 36.868 1.00 35.97 295 SER A C 1
ATOM 2287 O O . SER A 1 295 ? -31.119 -20.815 37.422 1.00 35.97 295 SER A O 1
ATOM 2289 N N . ILE A 1 296 ? -29.157 -20.265 36.477 1.00 35.44 296 ILE A N 1
ATOM 2290 C CA . ILE A 1 296 ? -28.375 -21.359 37.066 1.00 35.44 296 ILE A CA 1
ATOM 2291 C C . ILE A 1 296 ? -26.957 -20.845 37.295 1.00 35.44 296 ILE A C 1
ATOM 2293 O O . ILE A 1 296 ? -26.197 -20.594 36.363 1.00 35.44 296 ILE A O 1
ATOM 2297 N N . ALA A 1 297 ? -26.627 -20.684 38.571 1.00 33.88 297 ALA A N 1
ATOM 2298 C CA . ALA A 1 297 ? -25.265 -20.673 39.056 1.00 33.88 297 ALA A CA 1
ATOM 2299 C C . ALA A 1 297 ? -24.854 -22.124 39.318 1.00 33.88 297 ALA A C 1
ATOM 2301 O O . ALA A 1 297 ? -25.530 -22.794 40.086 1.00 33.88 297 ALA A O 1
ATOM 2302 N N . THR A 1 298 ? -23.735 -22.571 38.749 1.00 34.38 298 THR A N 1
ATOM 2303 C CA . THR A 1 298 ? -22.809 -23.488 39.428 1.00 34.38 298 THR A CA 1
ATOM 2304 C C . THR A 1 298 ? -21.436 -23.415 38.775 1.00 34.38 298 THR A C 1
ATOM 2306 O O . THR A 1 298 ? -21.274 -23.482 37.561 1.00 34.38 298 THR A O 1
ATOM 2309 N N . SER A 1 299 ? -20.464 -23.259 39.657 1.00 34.84 299 SER A N 1
ATOM 2310 C CA . SER A 1 299 ? -19.020 -23.261 39.502 1.00 34.84 299 SER A CA 1
ATOM 2311 C C . SER A 1 299 ? -18.445 -24.453 38.731 1.00 34.84 299 SER A C 1
ATOM 2313 O O . SER A 1 299 ? -18.688 -25.600 39.096 1.00 34.84 299 SER A O 1
ATOM 2315 N N . SER A 1 300 ? -17.515 -24.177 37.818 1.00 32.16 300 SER A N 1
ATOM 2316 C CA . SER A 1 300 ? -16.348 -25.039 37.608 1.00 32.16 300 SER A CA 1
ATOM 2317 C C . SER A 1 300 ? -15.154 -24.183 37.193 1.00 32.16 300 SER A C 1
ATOM 2319 O O . SER A 1 300 ? -15.101 -23.625 36.098 1.00 32.16 300 SER A O 1
ATOM 2321 N N . SER A 1 301 ? -14.216 -24.052 38.120 1.00 38.22 301 SER A N 1
ATOM 2322 C CA . SER A 1 301 ? -12.923 -23.401 37.975 1.00 38.22 301 SER A CA 1
ATOM 2323 C C . SER A 1 301 ? -12.023 -24.161 36.997 1.00 38.22 301 SER A C 1
ATOM 2325 O O . SER A 1 301 ? -11.599 -25.278 37.289 1.00 38.22 301 SER A O 1
ATOM 2327 N N . ILE A 1 302 ? -11.676 -23.525 35.880 1.00 36.56 302 ILE A N 1
ATOM 2328 C CA . ILE A 1 302 ? -10.543 -23.903 35.026 1.00 36.56 302 ILE A CA 1
ATOM 2329 C C . ILE A 1 302 ? -9.579 -22.708 35.042 1.00 36.56 302 ILE A C 1
ATOM 2331 O O . ILE A 1 302 ? -10.005 -21.599 34.711 1.00 36.56 302 ILE A O 1
ATOM 2335 N N . PRO A 1 303 ? -8.302 -22.868 35.436 1.00 33.78 303 PRO A N 1
ATOM 2336 C CA . PRO A 1 303 ? -7.361 -21.761 35.464 1.00 33.78 303 PRO A CA 1
ATOM 2337 C C . PRO A 1 303 ? -6.869 -21.496 34.037 1.00 33.78 303 PRO A C 1
ATOM 2339 O O . PRO A 1 303 ? -5.858 -22.040 33.595 1.00 33.78 303 PRO A O 1
ATOM 2342 N N . VAL A 1 304 ? -7.590 -20.655 33.295 1.00 34.62 304 VAL A N 1
ATOM 2343 C CA . VAL A 1 304 ? -7.115 -20.134 32.009 1.00 34.62 304 VAL A CA 1
ATOM 2344 C C . VAL A 1 304 ? -6.113 -19.020 32.293 1.00 34.62 304 VAL A C 1
ATOM 2346 O O . VAL A 1 304 ? -6.455 -17.864 32.535 1.00 34.62 304 VAL A O 1
ATOM 2349 N N . ARG A 1 305 ? -4.835 -19.395 32.298 1.00 38.81 305 ARG A N 1
ATOM 2350 C CA . ARG A 1 305 ? -3.703 -18.471 32.300 1.00 38.81 305 ARG A CA 1
ATOM 2351 C C . ARG A 1 305 ? -3.500 -17.941 30.878 1.00 38.81 305 ARG A C 1
ATOM 2353 O O . ARG A 1 305 ? -2.637 -18.429 30.159 1.00 38.81 305 ARG A O 1
ATOM 2360 N N . SER A 1 306 ? -4.266 -16.918 30.512 1.00 36.31 306 SER A N 1
ATOM 2361 C CA . SER A 1 306 ? -4.025 -16.089 29.324 1.00 36.31 306 SER A CA 1
ATOM 2362 C C . SER A 1 306 ? -3.878 -14.647 29.781 1.00 36.31 306 SER A C 1
ATOM 2364 O O . SER A 1 306 ? -4.843 -13.894 29.854 1.00 36.31 306 SER A O 1
ATOM 2366 N N . ARG A 1 307 ? -2.658 -14.267 30.161 1.00 37.19 307 ARG A N 1
ATOM 2367 C CA . ARG A 1 307 ? -2.305 -12.870 30.414 1.00 37.19 307 ARG A CA 1
ATOM 2368 C C . ARG A 1 307 ? -2.100 -12.200 29.054 1.00 37.19 307 ARG A C 1
ATOM 2370 O O . ARG A 1 307 ? -0.967 -12.007 28.634 1.00 37.19 307 ARG A O 1
ATOM 2377 N N . SER A 1 308 ? -3.189 -11.924 28.342 1.00 43.12 308 SER A N 1
ATOM 2378 C CA . SER A 1 308 ? -3.193 -10.870 27.330 1.00 43.12 308 SER A CA 1
ATOM 2379 C C . SER A 1 308 ? -3.091 -9.562 28.106 1.00 43.12 308 SER A C 1
ATOM 2381 O O . SER A 1 308 ? -4.010 -9.214 28.850 1.00 43.12 308 SER A O 1
ATOM 2383 N N . GLU A 1 309 ? -1.937 -8.901 28.035 1.00 44.50 309 GLU A N 1
ATOM 2384 C CA . GLU A 1 309 ? -1.793 -7.511 28.464 1.00 44.50 309 GLU A CA 1
ATOM 2385 C C . GLU A 1 309 ? -2.760 -6.681 27.619 1.00 44.50 309 GLU A C 1
ATOM 2387 O O . GLU A 1 309 ? -2.423 -6.248 26.524 1.00 44.50 309 GLU A O 1
ATOM 2392 N N . SER A 1 310 ? -3.998 -6.528 28.096 1.00 49.97 310 SER A N 1
ATOM 2393 C CA . SER A 1 310 ? -4.952 -5.599 27.509 1.00 49.97 310 SER A CA 1
ATOM 2394 C C . SER A 1 310 ? -4.300 -4.229 27.572 1.00 49.97 310 SER A C 1
ATOM 2396 O O . SER A 1 310 ? -4.059 -3.717 28.670 1.00 49.97 310 SER A O 1
ATOM 2398 N N . LEU A 1 311 ? -3.960 -3.667 26.415 1.00 50.91 311 LEU A N 1
ATOM 2399 C CA . LEU A 1 311 ? -3.433 -2.317 26.342 1.00 50.91 311 LEU A CA 1
ATOM 2400 C C . LEU A 1 311 ? -4.502 -1.397 26.930 1.00 50.91 311 LEU A C 1
ATOM 2402 O O . LEU A 1 311 ? -5.572 -1.210 26.353 1.00 50.91 311 LEU A O 1
ATOM 2406 N N . ASP A 1 312 ? -4.230 -0.859 28.118 1.00 54.97 312 ASP A N 1
ATOM 2407 C CA . ASP A 1 312 ? -5.060 0.163 28.736 1.00 54.97 312 ASP A CA 1
ATOM 2408 C C . ASP A 1 312 ? -5.014 1.405 27.832 1.00 54.97 312 ASP A C 1
ATOM 2410 O O . ASP A 1 312 ? -4.188 2.302 27.985 1.00 54.97 312 ASP A O 1
ATOM 2414 N N . ILE A 1 313 ? -5.946 1.480 26.876 1.00 57.66 313 ILE A N 1
ATOM 2415 C CA . ILE A 1 313 ? -6.245 2.679 26.067 1.00 57.66 313 ILE A CA 1
ATOM 2416 C C . ILE A 1 313 ? -6.708 3.841 26.980 1.00 57.66 313 ILE A C 1
ATOM 2418 O O . ILE A 1 313 ? -6.825 4.999 26.568 1.00 57.66 313 ILE A O 1
ATOM 2422 N N . LYS A 1 314 ? -6.940 3.550 28.263 1.00 56.31 314 LYS A N 1
ATOM 2423 C CA . LYS A 1 314 ? -7.372 4.486 29.287 1.00 56.31 314 LYS A CA 1
ATOM 2424 C C . LYS A 1 314 ? -6.236 5.445 29.658 1.00 56.31 314 LYS A C 1
ATOM 2426 O O . LYS A 1 314 ? -5.291 5.081 30.351 1.00 56.31 314 LYS A O 1
ATOM 2431 N N . LYS A 1 315 ? -6.441 6.713 29.274 1.00 54.62 315 LYS A N 1
ATOM 2432 C CA . LYS A 1 315 ? -5.696 7.950 29.612 1.00 54.62 315 LYS A CA 1
ATOM 2433 C C . LYS A 1 315 ? -4.684 8.441 28.552 1.00 54.62 315 LYS A C 1
ATOM 2435 O O . LYS A 1 315 ? -3.473 8.444 28.735 1.00 54.62 315 LYS A O 1
ATOM 2440 N N . ASN A 1 316 ? -5.251 9.040 27.500 1.00 54.53 316 ASN A N 1
ATOM 2441 C CA . ASN A 1 316 ? -4.814 10.310 26.886 1.00 54.53 316 ASN A CA 1
ATOM 2442 C C . ASN A 1 316 ? -3.513 10.415 26.067 1.00 54.53 316 ASN A C 1
ATOM 2444 O O . ASN A 1 316 ? -3.055 11.540 25.871 1.00 54.53 316 ASN A O 1
ATOM 2448 N N . LYS A 1 317 ? -2.927 9.347 25.508 1.00 79.81 317 LYS A N 1
ATOM 2449 C CA . LYS A 1 317 ? -1.734 9.545 24.645 1.00 79.81 317 LYS A CA 1
ATOM 2450 C C . LYS A 1 317 ? -1.692 8.856 23.294 1.00 79.81 317 LYS A C 1
ATOM 2452 O O . LYS A 1 317 ? -0.836 9.229 22.504 1.00 79.81 317 LYS A O 1
ATOM 2457 N N . ILE A 1 318 ? -2.576 7.909 23.000 1.00 90.75 318 ILE A N 1
ATOM 2458 C CA . ILE A 1 318 ? -2.534 7.223 21.706 1.00 90.75 318 ILE A CA 1
ATOM 2459 C C . ILE A 1 318 ? -3.374 8.029 20.698 1.00 90.75 318 ILE A C 1
ATOM 2461 O O . ILE A 1 318 ? -4.571 8.231 20.946 1.00 90.75 318 ILE A O 1
ATOM 2465 N N . PRO A 1 319 ? -2.779 8.528 19.596 1.00 94.56 319 PRO A N 1
ATOM 2466 C CA . PRO A 1 319 ? -3.519 9.109 18.478 1.00 94.56 319 PRO A CA 1
ATOM 2467 C C . PRO A 1 319 ? -4.644 8.179 18.008 1.00 94.56 319 PRO A C 1
ATOM 2469 O O . PRO A 1 319 ? -4.506 6.958 18.051 1.00 94.56 319 PRO A O 1
ATOM 2472 N N . PHE A 1 320 ? -5.772 8.732 17.551 1.00 95.50 320 PHE A N 1
ATOM 2473 C CA . PHE A 1 320 ? -6.928 7.905 17.169 1.00 95.50 320 PHE A CA 1
ATOM 2474 C C . PHE A 1 320 ? -6.578 6.925 16.039 1.00 95.50 320 PHE A C 1
ATOM 2476 O O . PHE A 1 320 ? -6.904 5.744 16.133 1.00 95.50 320 PHE A O 1
ATOM 2483 N N . ARG A 1 321 ? -5.802 7.388 15.052 1.00 96.62 321 ARG A N 1
ATOM 2484 C CA . ARG A 1 321 ? -5.203 6.562 13.998 1.00 96.62 321 ARG A CA 1
ATOM 2485 C C . ARG A 1 321 ? -4.421 5.369 14.553 1.00 96.62 321 ARG A C 1
ATOM 2487 O O . ARG A 1 321 ? -4.609 4.255 14.083 1.00 96.62 321 ARG A O 1
ATOM 2494 N N . ASP A 1 322 ? -3.586 5.575 15.569 1.00 96.50 322 ASP A N 1
ATOM 2495 C CA . ASP A 1 322 ? -2.789 4.494 16.161 1.00 96.50 322 ASP A CA 1
ATOM 2496 C C . ASP A 1 322 ? -3.674 3.478 16.888 1.00 96.50 322 ASP A C 1
ATOM 2498 O O . ASP A 1 322 ? -3.441 2.280 16.767 1.00 96.50 322 ASP A O 1
ATOM 2502 N N . ALA A 1 323 ? -4.732 3.935 17.569 1.00 96.62 323 ALA A N 1
ATOM 2503 C CA . ALA A 1 323 ? -5.700 3.052 18.220 1.00 96.62 323 ALA A CA 1
ATOM 2504 C C . ALA A 1 323 ? -6.411 2.125 17.215 1.00 96.62 323 ALA A C 1
ATOM 2506 O O . ALA A 1 323 ? -6.635 0.953 17.519 1.00 96.62 323 ALA A O 1
ATOM 2507 N N . MET A 1 324 ? -6.721 2.625 16.013 1.00 97.50 324 MET A N 1
ATOM 2508 C CA . MET A 1 324 ? -7.351 1.840 14.941 1.00 97.50 324 MET A CA 1
ATOM 2509 C C . MET A 1 324 ? -6.430 0.780 14.336 1.00 97.50 324 MET A C 1
ATOM 2511 O O . MET A 1 324 ? -6.926 -0.177 13.754 1.00 97.50 324 MET A O 1
ATOM 2515 N N . LEU A 1 325 ? -5.112 0.940 14.471 1.00 97.50 325 LEU A N 1
ATOM 2516 C CA . LEU A 1 325 ? -4.102 0.027 13.924 1.00 97.50 325 LEU A CA 1
ATOM 2517 C C . LEU A 1 325 ? -3.504 -0.916 14.980 1.00 97.50 325 LEU A C 1
ATOM 2519 O O . LEU A 1 325 ? -2.474 -1.545 14.740 1.00 97.50 325 LEU A O 1
ATOM 2523 N N . THR A 1 326 ? -4.129 -1.001 16.155 1.00 96.81 326 THR A N 1
ATOM 2524 C CA . THR A 1 326 ? -3.744 -1.945 17.212 1.00 96.81 326 THR A CA 1
ATOM 2525 C C . THR A 1 326 ? -4.152 -3.377 16.866 1.00 96.81 326 THR A C 1
ATOM 2527 O O . THR A 1 326 ? -5.114 -3.601 16.128 1.00 96.81 326 THR A O 1
ATOM 2530 N N . GLU A 1 327 ? -3.450 -4.356 17.444 1.00 96.38 327 GLU A N 1
ATOM 2531 C CA . GLU A 1 327 ? -3.819 -5.769 17.298 1.00 96.38 327 GLU A CA 1
ATOM 2532 C C . GLU A 1 327 ? -5.223 -6.034 17.869 1.00 96.38 327 GLU A C 1
ATOM 2534 O O . GLU A 1 327 ? -6.011 -6.718 17.232 1.00 96.38 327 GLU A O 1
ATOM 2539 N N . ASP A 1 328 ? -5.610 -5.382 18.971 1.00 96.94 328 ASP A N 1
ATOM 2540 C CA . ASP A 1 328 ? -6.962 -5.475 19.543 1.00 96.94 328 ASP A CA 1
ATOM 2541 C C . ASP A 1 328 ? -8.066 -5.058 18.550 1.00 96.94 328 ASP A C 1
ATOM 2543 O O . ASP A 1 328 ? -9.133 -5.675 18.494 1.00 96.94 328 ASP A O 1
ATOM 2547 N N . ALA A 1 329 ? -7.841 -3.998 17.764 1.00 97.94 329 ALA A N 1
ATOM 2548 C CA . ALA A 1 329 ? -8.785 -3.555 16.734 1.00 97.94 329 ALA A CA 1
ATOM 2549 C C . ALA A 1 329 ? -8.870 -4.557 15.573 1.00 97.94 329 ALA A C 1
ATOM 2551 O O . ALA A 1 329 ? -9.948 -4.791 15.015 1.00 97.94 329 ALA A O 1
ATOM 2552 N N . ARG A 1 330 ? -7.743 -5.190 15.239 1.00 97.88 330 ARG A N 1
ATOM 2553 C CA . ARG A 1 330 ? -7.689 -6.259 14.245 1.00 97.88 330 ARG A CA 1
ATOM 2554 C C . ARG A 1 330 ? -8.402 -7.522 14.729 1.00 97.88 330 ARG A C 1
ATOM 2556 O O . ARG A 1 330 ? -9.237 -8.047 13.998 1.00 97.88 330 ARG A O 1
ATOM 2563 N N . GLU A 1 331 ? -8.136 -7.984 15.949 1.00 97.31 331 GLU A N 1
ATOM 2564 C CA . GLU A 1 331 ? -8.805 -9.140 16.564 1.00 97.31 331 GLU A CA 1
ATOM 2565 C C . GLU A 1 331 ? -10.322 -8.929 16.663 1.00 97.31 331 GLU A C 1
ATOM 2567 O O . GLU A 1 331 ? -11.116 -9.855 16.450 1.00 97.31 331 GLU A O 1
ATOM 2572 N N . PHE A 1 332 ? -10.745 -7.691 16.933 1.00 98.12 332 PHE A N 1
ATOM 2573 C CA . PHE A 1 332 ? -12.148 -7.302 16.881 1.00 98.12 332 PHE A CA 1
ATOM 2574 C C . PHE A 1 332 ? -12.746 -7.499 15.475 1.00 98.12 332 PHE A C 1
ATOM 2576 O O . PHE A 1 332 ? -13.792 -8.141 15.341 1.00 98.12 332 PHE A O 1
ATOM 2583 N N . MET A 1 333 ? -12.071 -7.033 14.419 1.00 98.25 333 MET A N 1
ATOM 2584 C CA . MET A 1 333 ? -12.516 -7.261 13.036 1.00 98.25 333 MET A CA 1
ATOM 2585 C C . MET A 1 333 ? -12.515 -8.741 12.649 1.00 98.25 333 MET A C 1
ATOM 2587 O O . MET A 1 333 ? -13.469 -9.216 12.030 1.00 98.25 333 MET A O 1
ATOM 2591 N N . GLU A 1 334 ? -11.500 -9.500 13.058 1.00 97.38 334 GLU A N 1
ATOM 2592 C CA . GLU A 1 334 ? -11.467 -10.949 12.857 1.00 97.38 334 GLU A CA 1
ATOM 2593 C C . GLU A 1 334 ? -12.632 -11.639 13.577 1.00 97.38 334 GLU A C 1
ATOM 2595 O O . GLU A 1 334 ? -13.192 -12.612 13.068 1.00 97.38 334 GLU A O 1
ATOM 2600 N N . SER A 1 335 ? -13.063 -11.123 14.728 1.00 97.81 335 SER A N 1
ATOM 2601 C CA . SER A 1 335 ? -14.241 -11.626 15.437 1.00 97.81 335 SER A CA 1
ATOM 2602 C C . SER A 1 335 ? -15.547 -11.339 14.688 1.00 97.81 335 SER A C 1
ATOM 2604 O O . SER A 1 335 ? -16.431 -12.198 14.698 1.00 97.81 335 SER A O 1
ATOM 2606 N N . ILE A 1 336 ? -15.656 -10.204 13.987 1.00 97.88 336 ILE A N 1
ATOM 2607 C CA . ILE A 1 336 ? -16.778 -9.922 13.074 1.00 97.88 336 ILE A CA 1
ATOM 2608 C C . ILE A 1 336 ? -16.768 -10.899 11.893 1.00 97.88 336 ILE A C 1
ATOM 2610 O O . ILE A 1 336 ? -17.777 -11.548 11.628 1.00 97.88 336 ILE A O 1
ATOM 2614 N N . TRP A 1 337 ? -15.629 -11.070 11.215 1.00 97.56 337 TRP A N 1
ATOM 2615 C CA . TRP A 1 337 ? -15.530 -11.966 10.051 1.00 97.56 337 TRP A CA 1
ATOM 2616 C C . TRP A 1 337 ? -15.763 -13.440 10.401 1.00 97.56 337 TRP A C 1
ATOM 2618 O O . TRP A 1 337 ? -16.239 -14.210 9.571 1.00 97.56 337 TRP A O 1
ATOM 2628 N N . ASN A 1 338 ? -15.450 -13.838 11.635 1.00 96.44 338 ASN A N 1
ATOM 2629 C CA . ASN A 1 338 ? -15.748 -15.170 12.163 1.00 96.44 338 ASN A CA 1
ATOM 2630 C C . ASN A 1 338 ? -17.160 -15.286 12.767 1.00 96.44 338 ASN A C 1
ATOM 2632 O O . ASN A 1 338 ? -17.445 -16.291 13.417 1.00 96.44 338 ASN A O 1
ATOM 2636 N N . GLN A 1 339 ? -18.017 -14.271 12.604 1.00 96.62 339 GLN A N 1
ATOM 2637 C CA . GLN A 1 339 ? -19.389 -14.224 13.130 1.00 96.62 339 GLN A CA 1
ATOM 2638 C C . GLN A 1 339 ? -19.486 -14.410 14.659 1.00 96.62 339 GLN A C 1
ATOM 2640 O O . GLN A 1 339 ? -20.536 -14.768 15.185 1.00 96.62 339 GLN A O 1
ATOM 2645 N N . LYS A 1 340 ? -18.398 -14.149 15.398 1.00 97.56 340 LYS A N 1
ATOM 2646 C CA . LYS A 1 340 ? -18.388 -14.159 16.873 1.00 97.56 340 LYS A CA 1
ATOM 2647 C C . LYS A 1 340 ? -18.989 -12.880 17.445 1.00 97.56 340 LYS A C 1
ATOM 2649 O O . LYS A 1 340 ? -19.560 -12.897 18.530 1.00 97.56 340 LYS A O 1
ATOM 2654 N N . VAL A 1 341 ? -18.823 -11.772 16.724 1.00 97.56 341 VAL A N 1
ATOM 2655 C CA . VAL A 1 341 ? -19.415 -10.473 17.045 1.00 97.56 341 VAL A CA 1
ATOM 2656 C C . VAL A 1 341 ? -20.388 -10.112 15.925 1.00 97.56 341 VAL A C 1
ATOM 2658 O O . VAL A 1 341 ? -19.969 -10.070 14.767 1.00 97.56 341 VAL A O 1
ATOM 2661 N N . PRO A 1 342 ? -21.668 -9.843 16.229 1.00 97.25 342 PRO A N 1
ATOM 2662 C CA . PRO A 1 342 ? -22.619 -9.432 15.209 1.00 97.25 342 PRO A CA 1
ATOM 2663 C C . PRO A 1 342 ? -22.287 -8.022 14.698 1.00 97.25 342 PRO A C 1
ATOM 2665 O O . PRO A 1 342 ? -22.049 -7.096 15.477 1.00 97.25 342 PRO A O 1
ATOM 2668 N N . SER A 1 343 ? -22.306 -7.849 13.377 1.00 97.81 343 SER A N 1
ATOM 2669 C CA . SER A 1 343 ? -22.223 -6.545 12.714 1.00 97.81 343 SER A CA 1
ATOM 2670 C C . SER A 1 343 ? -23.276 -6.481 11.617 1.00 97.81 343 SER A C 1
ATOM 2672 O O . SER A 1 343 ? -23.216 -7.225 10.639 1.00 97.81 343 SER A O 1
ATOM 2674 N N . GLU A 1 344 ? -24.238 -5.571 11.769 1.00 97.38 344 GLU A N 1
ATOM 2675 C CA . GLU A 1 344 ? -25.263 -5.323 10.751 1.00 97.38 344 GLU A CA 1
ATOM 2676 C C . GLU A 1 344 ? -24.641 -4.864 9.431 1.00 97.38 344 GLU A C 1
ATOM 2678 O O . GLU A 1 344 ? -25.071 -5.314 8.374 1.00 97.38 344 GLU A O 1
ATOM 2683 N N . ARG A 1 345 ? -23.588 -4.032 9.477 1.00 97.19 345 ARG A N 1
ATOM 2684 C CA . ARG A 1 345 ? -22.867 -3.578 8.276 1.00 97.19 345 ARG A CA 1
ATOM 2685 C C . ARG A 1 345 ? -22.257 -4.749 7.523 1.00 97.19 345 ARG A C 1
ATOM 2687 O O . ARG A 1 345 ? -22.432 -4.845 6.316 1.00 97.19 345 ARG A O 1
ATOM 2694 N N . HIS A 1 346 ? -21.576 -5.650 8.232 1.00 97.25 346 HIS A N 1
ATOM 2695 C CA . HIS A 1 346 ? -20.981 -6.837 7.623 1.00 97.25 346 HIS A CA 1
ATOM 2696 C C . HIS A 1 346 ? -22.048 -7.769 7.039 1.00 97.25 346 HIS A C 1
ATOM 2698 O O . HIS A 1 346 ? -21.928 -8.195 5.893 1.00 97.25 346 HIS A O 1
ATOM 2704 N N . ASN A 1 347 ? -23.105 -8.041 7.806 1.00 97.00 347 ASN A N 1
ATOM 2705 C CA . ASN A 1 347 ? -24.158 -8.978 7.416 1.00 97.00 347 ASN A CA 1
ATOM 2706 C C . ASN A 1 347 ? -25.010 -8.460 6.247 1.00 97.00 347 ASN A C 1
ATOM 2708 O O . ASN A 1 347 ? -25.437 -9.247 5.407 1.00 97.00 347 ASN A O 1
ATOM 2712 N N . ASN A 1 348 ? -25.236 -7.147 6.176 1.00 97.31 348 ASN A N 1
ATOM 2713 C CA . ASN A 1 348 ? -26.040 -6.516 5.129 1.00 97.31 348 ASN A CA 1
ATOM 2714 C C . ASN A 1 348 ? -25.203 -6.022 3.940 1.00 97.31 348 ASN A C 1
ATOM 2716 O O . ASN A 1 348 ? -25.764 -5.461 2.995 1.00 97.31 348 ASN A O 1
ATOM 2720 N N . TYR A 1 349 ? -23.878 -6.210 3.963 1.00 96.50 349 TYR A N 1
ATOM 2721 C CA . TYR A 1 349 ? -23.008 -5.754 2.887 1.00 96.50 349 TYR A CA 1
ATOM 2722 C C . TYR A 1 349 ? -23.317 -6.492 1.582 1.00 96.50 349 TYR A C 1
ATOM 2724 O O . TYR A 1 349 ? -23.128 -7.705 1.463 1.00 96.50 349 TYR A O 1
ATOM 2732 N N . LYS A 1 350 ? -23.743 -5.737 0.567 1.00 94.62 350 LYS A N 1
ATOM 2733 C CA . LYS A 1 350 ? -23.932 -6.238 -0.796 1.00 94.62 350 LYS A CA 1
ATOM 2734 C C . LYS A 1 350 ? -22.771 -5.776 -1.658 1.00 94.62 350 LYS A C 1
ATOM 2736 O O . LYS A 1 350 ? -22.458 -4.589 -1.704 1.00 94.62 350 LYS A O 1
ATOM 2741 N N . ARG A 1 351 ? -22.138 -6.719 -2.360 1.00 91.81 351 ARG A N 1
ATOM 2742 C CA . ARG A 1 351 ? -21.081 -6.391 -3.318 1.00 91.81 351 ARG A CA 1
ATOM 2743 C C . ARG A 1 351 ? -21.678 -5.496 -4.418 1.00 91.81 351 ARG A C 1
ATOM 2745 O O . ARG A 1 351 ? -22.653 -5.916 -5.044 1.00 91.81 351 ARG A O 1
ATOM 2752 N N . PRO A 1 352 ? -21.109 -4.310 -4.665 1.00 88.56 352 PRO A N 1
ATOM 2753 C CA . PRO A 1 352 ? -21.597 -3.421 -5.707 1.00 88.56 352 PRO A CA 1
ATOM 2754 C C . PRO A 1 352 ? -21.369 -4.040 -7.090 1.00 88.56 352 PRO A C 1
ATOM 2756 O O . PRO A 1 352 ? -20.350 -4.691 -7.340 1.00 88.56 352 PRO A O 1
ATOM 2759 N N . ILE A 1 353 ? -22.341 -3.844 -7.978 1.00 84.62 353 ILE A N 1
ATOM 2760 C CA . ILE A 1 353 ? -22.254 -4.214 -9.391 1.00 84.62 353 ILE A CA 1
ATOM 2761 C C . ILE A 1 353 ? -21.577 -3.037 -10.103 1.00 84.62 353 ILE A C 1
ATOM 2763 O O . ILE A 1 353 ? -21.909 -1.884 -9.848 1.00 84.62 353 ILE A O 1
ATOM 2767 N N . SER A 1 354 ? -20.587 -3.333 -10.939 1.00 66.81 354 SER A N 1
ATOM 2768 C CA . SER A 1 354 ? -19.464 -2.475 -11.352 1.00 66.81 354 SER A CA 1
ATOM 2769 C C . SER A 1 354 ? -19.777 -1.072 -11.888 1.00 66.81 354 SER A C 1
ATOM 2771 O O . SER A 1 354 ? -18.856 -0.275 -12.002 1.00 66.81 354 SER A O 1
ATOM 2773 N N . SER A 1 355 ? -21.015 -0.769 -12.275 1.00 70.00 355 SER A N 1
ATOM 2774 C CA . SER A 1 355 ? -21.313 0.387 -13.120 1.00 70.00 355 SER A CA 1
ATOM 2775 C C . SER A 1 355 ? -21.378 1.731 -12.390 1.00 70.00 355 SER A C 1
ATOM 2777 O O . SER A 1 355 ? -21.253 2.737 -13.065 1.00 70.00 355 SER A O 1
ATOM 2779 N N . ASN A 1 356 ? -21.550 1.783 -11.060 1.00 69.44 356 ASN A N 1
ATOM 2780 C CA . ASN A 1 356 ? -21.665 3.049 -10.309 1.00 69.44 356 ASN A CA 1
ATOM 2781 C C . ASN A 1 356 ? -21.128 2.912 -8.876 1.00 69.44 356 ASN A C 1
ATOM 2783 O O . ASN A 1 356 ? -21.891 2.891 -7.909 1.00 69.44 356 ASN A O 1
ATOM 2787 N N . LEU A 1 357 ? -19.813 2.753 -8.731 1.00 83.19 357 LEU A N 1
ATOM 2788 C CA . LEU A 1 357 ? -19.192 2.637 -7.416 1.00 83.19 357 LEU A CA 1
ATOM 2789 C C . LEU A 1 357 ? -18.862 4.021 -6.845 1.00 83.19 357 LEU A C 1
ATOM 2791 O O . LEU A 1 357 ? -17.816 4.587 -7.151 1.00 83.19 357 LEU A O 1
ATOM 2795 N N . GLU A 1 358 ? -19.727 4.548 -5.983 1.00 86.75 358 GLU A N 1
ATOM 2796 C CA . GLU A 1 358 ? -19.402 5.727 -5.181 1.00 86.75 358 GLU A CA 1
ATOM 2797 C C . GLU A 1 358 ? -18.702 5.283 -3.889 1.00 86.75 358 GLU A C 1
ATOM 2799 O O . GLU A 1 358 ? -19.274 4.561 -3.075 1.00 86.75 358 GLU A O 1
ATOM 2804 N N . ILE A 1 359 ? -17.441 5.684 -3.703 1.00 89.94 359 ILE A N 1
ATOM 2805 C CA . ILE A 1 359 ? -16.680 5.394 -2.482 1.00 89.94 359 ILE A CA 1
ATOM 2806 C C . ILE A 1 359 ? -16.571 6.683 -1.678 1.00 89.94 359 ILE A C 1
ATOM 2808 O O . ILE A 1 359 ? -15.901 7.629 -2.095 1.00 89.94 359 ILE A O 1
ATOM 2812 N N . SER A 1 360 ? -17.196 6.704 -0.502 1.00 90.31 360 SER A N 1
ATOM 2813 C CA . SER A 1 360 ? -17.096 7.820 0.438 1.00 90.31 360 SER A CA 1
ATOM 2814 C C . SER A 1 360 ? -16.602 7.335 1.800 1.00 90.31 360 SER A C 1
ATOM 2816 O O . SER A 1 360 ? -17.138 6.402 2.392 1.00 90.31 360 SER A O 1
ATOM 2818 N N . PHE A 1 361 ? -15.542 7.959 2.312 1.00 90.62 361 PHE A N 1
ATOM 2819 C CA . PHE A 1 361 ? -14.990 7.633 3.626 1.00 90.62 361 PHE A CA 1
ATOM 2820 C C . PHE A 1 361 ? -15.589 8.553 4.686 1.00 90.62 361 PHE A C 1
ATOM 2822 O O . PHE A 1 361 ? -15.064 9.625 4.979 1.00 90.62 361 PHE A O 1
ATOM 2829 N N . ASN A 1 362 ? -16.706 8.126 5.269 1.00 88.88 362 ASN A N 1
ATOM 2830 C CA . ASN A 1 362 ? -17.471 8.934 6.218 1.00 88.88 362 ASN A CA 1
ATOM 2831 C C . ASN A 1 362 ? -16.959 8.775 7.659 1.00 88.88 362 ASN A C 1
ATOM 2833 O O . ASN A 1 362 ? -17.652 8.230 8.520 1.00 88.88 362 ASN A O 1
ATOM 2837 N N . CYS A 1 363 ? -15.747 9.264 7.929 1.00 89.81 363 CYS A N 1
ATOM 2838 C CA . CYS A 1 363 ? -15.131 9.208 9.264 1.00 89.81 363 CYS A CA 1
ATOM 2839 C C . CYS A 1 363 ? -15.372 10.443 10.133 1.00 89.81 363 CYS A C 1
ATOM 2841 O O . CYS A 1 363 ? -14.994 10.430 11.305 1.00 89.81 363 CYS A O 1
ATOM 2843 N N . GLY A 1 364 ? -15.976 11.502 9.594 1.00 88.44 364 GLY A N 1
ATOM 2844 C CA . GLY A 1 364 ? -16.030 12.764 10.318 1.00 88.44 364 GLY A CA 1
ATOM 2845 C C . GLY A 1 364 ? -14.627 13.349 10.545 1.00 88.44 364 GLY A C 1
ATOM 2846 O O . GLY A 1 364 ? -13.632 12.947 9.941 1.00 88.44 364 GLY A O 1
ATOM 2847 N N . ASP A 1 365 ? -14.530 14.171 11.583 1.00 91.19 365 ASP A N 1
ATOM 2848 C CA . ASP A 1 365 ? -13.292 14.756 12.107 1.00 91.19 365 ASP A CA 1
ATOM 2849 C C . ASP A 1 365 ? -12.356 13.771 12.843 1.00 91.19 365 ASP A C 1
ATOM 2851 O O . ASP A 1 365 ? -11.423 14.192 13.532 1.00 91.19 365 ASP A O 1
ATOM 2855 N N . LEU A 1 366 ? -12.606 12.457 12.767 1.00 93.81 366 LEU A N 1
ATOM 2856 C CA . LEU A 1 366 ? -11.842 11.455 13.520 1.00 93.81 366 LEU A CA 1
ATOM 2857 C C . LEU A 1 366 ? -10.429 11.235 12.980 1.00 93.81 366 LEU A C 1
ATOM 2859 O O . LEU A 1 366 ? -9.543 10.843 13.743 1.00 93.81 366 LEU A O 1
ATOM 2863 N N . LEU A 1 367 ? -10.244 11.433 11.677 1.00 94.94 367 LEU A N 1
ATOM 2864 C CA . LEU A 1 367 ? -8.993 11.200 10.969 1.00 94.94 367 LEU A CA 1
ATOM 2865 C C . LEU A 1 367 ? -8.753 12.354 9.999 1.00 94.94 367 LEU A C 1
ATOM 2867 O O . LEU A 1 367 ? -9.641 12.730 9.237 1.00 94.94 367 LEU A O 1
ATOM 2871 N N . SER A 1 368 ? -7.530 12.870 9.974 1.00 93.25 368 SER A N 1
ATOM 2872 C CA . SER A 1 368 ? -7.070 13.680 8.846 1.00 93.25 368 SER A CA 1
ATOM 2873 C C . SER A 1 368 ? -6.991 12.832 7.569 1.00 93.25 368 SER A C 1
ATOM 2875 O O . SER A 1 368 ? -6.887 11.606 7.624 1.00 93.25 368 SER A O 1
ATOM 2877 N N . TYR A 1 369 ? -6.966 13.479 6.401 1.00 89.62 369 TYR A N 1
ATOM 2878 C CA . TYR A 1 369 ? -6.827 12.782 5.115 1.00 89.62 369 TYR A CA 1
ATOM 2879 C C . TYR A 1 369 ? -5.589 11.866 5.067 1.00 89.62 369 TYR A C 1
ATOM 2881 O O . TYR A 1 369 ? -5.667 10.722 4.624 1.00 89.62 369 TYR A O 1
ATOM 2889 N N . GLN A 1 370 ? -4.454 12.340 5.595 1.00 91.25 370 GLN A N 1
ATOM 2890 C CA . GLN A 1 370 ? -3.212 11.564 5.647 1.00 91.25 370 GLN A CA 1
ATOM 2891 C C . GLN A 1 370 ? -3.328 10.342 6.572 1.00 91.25 370 GLN A C 1
ATOM 2893 O O . GLN A 1 370 ? -2.780 9.279 6.278 1.00 91.25 370 GLN A O 1
ATOM 2898 N N . GLU A 1 371 ? -4.022 10.474 7.704 1.00 95.75 371 GLU A N 1
ATOM 2899 C CA . GLU A 1 371 ? -4.266 9.351 8.612 1.00 95.75 371 GLU A CA 1
ATOM 2900 C C . GLU A 1 371 ? -5.230 8.335 7.997 1.00 95.75 371 GLU A C 1
ATOM 2902 O O . GLU A 1 371 ? -4.983 7.132 8.089 1.00 95.75 371 GLU A O 1
ATOM 2907 N N . LEU A 1 372 ? -6.282 8.813 7.329 1.00 95.88 372 LEU A N 1
ATOM 2908 C CA . LEU A 1 372 ? -7.250 7.982 6.621 1.00 95.88 372 LEU A CA 1
ATOM 2909 C C . LEU A 1 372 ? -6.571 7.115 5.553 1.00 95.88 372 LEU A C 1
ATOM 2911 O O . LEU A 1 372 ? -6.793 5.907 5.532 1.00 95.88 372 LEU A O 1
ATOM 2915 N N . GLU A 1 373 ? -5.698 7.692 4.723 1.00 93.94 373 GLU A N 1
ATOM 2916 C CA . GLU A 1 373 ? -4.949 6.952 3.695 1.00 93.94 373 GLU A CA 1
ATOM 2917 C C . GLU A 1 373 ? -4.142 5.787 4.298 1.00 93.94 373 GLU A C 1
ATOM 2919 O O . GLU A 1 373 ? -4.151 4.660 3.788 1.00 93.94 373 GLU A O 1
ATOM 2924 N N . GLN A 1 374 ? -3.475 6.034 5.429 1.00 95.25 374 GLN A N 1
ATOM 2925 C CA . GLN A 1 374 ? -2.689 5.015 6.125 1.00 95.25 374 GLN A CA 1
ATOM 2926 C C . GLN A 1 374 ? -3.572 3.914 6.718 1.00 95.25 374 GLN A C 1
ATOM 2928 O O . GLN A 1 374 ? -3.232 2.734 6.601 1.00 95.25 374 GLN A O 1
ATOM 2933 N N . VAL A 1 375 ? -4.697 4.292 7.333 1.00 97.69 375 VAL A N 1
ATOM 2934 C CA . VAL A 1 375 ? -5.659 3.354 7.923 1.00 97.69 375 VAL A CA 1
ATOM 2935 C C . VAL A 1 375 ? -6.281 2.465 6.847 1.00 97.69 375 VAL A C 1
ATOM 2937 O O . VAL A 1 375 ? -6.269 1.242 6.983 1.00 97.69 375 VAL A O 1
ATOM 2940 N N . VAL A 1 376 ? -6.734 3.051 5.737 1.00 97.31 376 VAL A N 1
ATOM 2941 C CA . VAL A 1 376 ? -7.302 2.315 4.596 1.00 97.31 376 VAL A CA 1
ATOM 2942 C C . VAL A 1 376 ? -6.285 1.335 4.013 1.00 97.31 376 VAL A C 1
ATOM 2944 O O . VAL A 1 376 ? -6.608 0.164 3.801 1.00 97.31 376 VAL A O 1
ATOM 2947 N N . THR A 1 377 ? -5.037 1.776 3.825 1.00 95.75 377 THR A N 1
ATOM 2948 C CA . THR A 1 377 ? -3.955 0.919 3.316 1.00 95.75 377 THR A CA 1
ATOM 2949 C C . THR A 1 377 ? -3.703 -0.285 4.225 1.00 95.75 377 THR A C 1
ATOM 2951 O O . THR A 1 377 ? -3.417 -1.384 3.744 1.00 95.75 377 THR A O 1
ATOM 2954 N N . GLU A 1 378 ? -3.770 -0.103 5.544 1.00 98.00 378 GLU A N 1
ATOM 2955 C CA . GLU A 1 378 ? -3.577 -1.198 6.494 1.00 98.00 378 GLU A CA 1
ATOM 2956 C C . GLU A 1 378 ? -4.787 -2.144 6.523 1.00 98.00 378 GLU A C 1
ATOM 2958 O O . GLU A 1 378 ? -4.614 -3.362 6.475 1.00 98.00 378 GLU A O 1
ATOM 2963 N N . PHE A 1 379 ? -6.009 -1.611 6.469 1.00 98.06 379 PHE A N 1
ATOM 2964 C CA . PHE A 1 379 ? -7.233 -2.416 6.413 1.00 98.06 379 PHE A CA 1
ATOM 2965 C C . PHE A 1 379 ? -7.329 -3.270 5.146 1.00 98.06 379 PHE A C 1
ATOM 2967 O O . PHE A 1 379 ? -7.719 -4.435 5.226 1.00 98.06 379 PHE A O 1
ATOM 2974 N N . GLN A 1 380 ? -6.892 -2.760 3.992 1.00 96.62 380 GLN A N 1
ATOM 2975 C CA . GLN A 1 380 ? -6.783 -3.569 2.772 1.00 96.62 380 GLN A CA 1
ATOM 2976 C C . GLN A 1 380 ? -5.828 -4.758 2.955 1.00 96.62 380 GLN A C 1
ATOM 2978 O O . GLN A 1 380 ? -6.124 -5.866 2.501 1.00 96.62 380 GLN A O 1
ATOM 2983 N N . LYS A 1 381 ? -4.710 -4.579 3.678 1.00 96.25 381 LYS A N 1
ATOM 2984 C CA . LYS A 1 381 ? -3.809 -5.699 4.007 1.00 96.25 381 LYS A CA 1
ATOM 2985 C C . LYS A 1 381 ? -4.498 -6.712 4.914 1.00 96.25 381 LYS A C 1
ATOM 2987 O O . LYS A 1 381 ? -4.330 -7.907 4.683 1.00 96.25 381 LYS A O 1
ATOM 2992 N N . TRP A 1 382 ? -5.259 -6.262 5.914 1.00 97.56 382 TRP A N 1
ATOM 2993 C CA . TRP A 1 382 ? -6.008 -7.163 6.797 1.00 97.56 382 TRP A CA 1
ATOM 2994 C C . TRP A 1 382 ? -7.016 -8.002 6.009 1.00 97.56 382 TRP A C 1
ATOM 2996 O O . TRP A 1 382 ? -7.045 -9.220 6.170 1.00 97.56 382 TRP A O 1
ATOM 3006 N N . ILE A 1 383 ? -7.769 -7.375 5.098 1.00 96.81 383 ILE A N 1
ATOM 3007 C CA . ILE A 1 383 ? -8.710 -8.067 4.204 1.00 96.81 383 ILE A CA 1
ATOM 3008 C C . ILE A 1 383 ? -7.972 -9.078 3.321 1.00 96.81 383 ILE A C 1
ATOM 3010 O O . ILE A 1 383 ? -8.366 -10.240 3.277 1.00 96.81 383 ILE A O 1
ATOM 3014 N N . THR A 1 384 ? -6.870 -8.673 2.679 1.00 93.56 384 THR A N 1
ATOM 3015 C CA . THR A 1 384 ? -6.077 -9.549 1.794 1.00 93.56 384 THR A CA 1
ATOM 3016 C C . THR A 1 384 ? -5.541 -10.786 2.526 1.00 93.56 384 THR A C 1
ATOM 3018 O O . THR A 1 384 ? -5.418 -11.861 1.938 1.00 93.56 384 THR A O 1
ATOM 3021 N N . LEU A 1 385 ? -5.177 -10.638 3.803 1.00 93.44 385 LEU A N 1
ATOM 3022 C CA . LEU A 1 385 ? -4.655 -11.726 4.634 1.00 93.44 385 LEU A CA 1
ATOM 3023 C C . LEU A 1 385 ? -5.761 -12.611 5.229 1.00 93.44 385 LEU A C 1
ATOM 3025 O O . LEU A 1 385 ? -5.467 -13.716 5.690 1.00 93.44 385 LEU A O 1
ATOM 3029 N N . CYS A 1 386 ? -7.016 -12.158 5.224 1.00 93.19 386 CYS A N 1
ATOM 3030 C CA . CYS A 1 386 ? -8.130 -12.897 5.796 1.00 93.19 386 CYS A CA 1
ATOM 3031 C C . CYS A 1 386 ? -8.603 -14.009 4.852 1.00 93.19 386 CYS A C 1
ATOM 3033 O O . CYS A 1 386 ? -9.118 -13.761 3.766 1.00 93.19 386 CYS A O 1
ATOM 3035 N N . THR A 1 387 ? -8.491 -15.263 5.291 1.00 93.00 387 THR A N 1
ATOM 3036 C CA . THR A 1 387 ? -8.909 -16.439 4.504 1.00 93.00 387 THR A CA 1
ATOM 3037 C C . THR A 1 387 ? -10.416 -16.697 4.530 1.00 93.00 387 THR A C 1
ATOM 3039 O O . THR A 1 387 ? -10.905 -17.527 3.767 1.00 93.00 387 THR A O 1
ATOM 3042 N N . LYS A 1 388 ? -11.155 -16.022 5.420 1.00 92.50 388 LYS A N 1
ATOM 3043 C CA . LYS A 1 388 ? -12.607 -16.186 5.590 1.00 92.50 388 LYS A CA 1
ATOM 3044 C C . LYS A 1 388 ? -13.423 -15.313 4.645 1.00 92.50 388 LYS A C 1
ATOM 3046 O O . LYS A 1 388 ? -14.572 -15.641 4.366 1.00 92.50 388 LYS A O 1
ATOM 3051 N N . LEU A 1 389 ? -12.841 -14.222 4.153 1.00 92.44 389 LEU A N 1
ATOM 3052 C CA . LEU A 1 389 ? -13.489 -13.362 3.173 1.00 92.44 389 LEU A CA 1
ATOM 3053 C C . LEU A 1 389 ? -13.283 -13.927 1.759 1.00 92.44 389 LEU A C 1
ATOM 3055 O O . LEU A 1 389 ? -12.202 -14.434 1.445 1.00 92.44 389 LEU A O 1
ATOM 3059 N N . PRO A 1 390 ? -14.293 -13.841 0.876 1.00 92.94 390 PRO A N 1
ATOM 3060 C CA . PRO A 1 390 ? -14.100 -14.181 -0.524 1.00 92.94 390 PRO A CA 1
ATOM 3061 C C . PRO A 1 390 ? -13.092 -13.213 -1.145 1.00 92.94 390 PRO A C 1
ATOM 3063 O O . PRO A 1 390 ? -13.079 -12.027 -0.815 1.00 92.94 390 PRO A O 1
ATOM 3066 N N . LYS A 1 391 ? -12.281 -13.693 -2.095 1.00 92.81 391 LYS A N 1
ATOM 3067 C CA . LYS A 1 391 ? -11.386 -12.814 -2.860 1.00 92.81 391 LYS A CA 1
ATOM 3068 C C . LYS A 1 391 ? -12.210 -11.733 -3.566 1.00 92.81 391 LYS A C 1
ATOM 3070 O O . LYS A 1 391 ? -13.260 -12.021 -4.158 1.00 92.81 391 LYS A O 1
ATOM 3075 N N . MET A 1 392 ? -11.756 -10.487 -3.485 1.00 92.12 392 MET A N 1
ATOM 3076 C CA . MET A 1 392 ? -12.443 -9.339 -4.074 1.00 92.12 392 MET A CA 1
ATOM 3077 C C . MET A 1 392 ? -11.495 -8.574 -5.004 1.00 92.12 392 MET A C 1
ATOM 3079 O O . MET A 1 392 ? -10.280 -8.743 -4.941 1.00 92.12 392 MET A O 1
ATOM 3083 N N . SER A 1 393 ? -12.048 -7.779 -5.924 1.00 92.06 393 SER A N 1
ATOM 3084 C CA . SER A 1 393 ? -11.240 -6.826 -6.692 1.00 92.06 393 SER A CA 1
ATOM 3085 C C . SER A 1 393 ? -10.821 -5.662 -5.795 1.00 92.06 393 SER A C 1
ATOM 3087 O O . SER A 1 393 ? -11.514 -5.366 -4.825 1.00 92.06 393 SER A O 1
ATOM 3089 N N . LEU A 1 394 ? -9.747 -4.953 -6.153 1.00 90.94 394 LEU A N 1
ATOM 3090 C CA . LEU A 1 394 ? -9.244 -3.816 -5.371 1.00 90.94 394 LEU A CA 1
ATOM 3091 C C . LEU A 1 394 ? -10.332 -2.767 -5.074 1.00 90.94 394 LEU A C 1
ATOM 3093 O O . LEU A 1 394 ? -10.439 -2.289 -3.950 1.00 90.94 394 LEU A O 1
ATOM 3097 N N . LEU A 1 395 ? -11.175 -2.456 -6.065 1.00 91.69 395 LEU A N 1
ATOM 3098 C CA . LEU A 1 395 ? -12.300 -1.527 -5.910 1.00 91.69 395 LEU A CA 1
ATOM 3099 C C . LEU A 1 395 ? -13.357 -2.056 -4.933 1.00 91.69 395 LEU A C 1
ATOM 3101 O O . LEU A 1 395 ? -13.861 -1.311 -4.097 1.00 91.69 395 LEU A O 1
ATOM 3105 N N . THR A 1 396 ? -13.652 -3.357 -4.988 1.00 93.31 396 THR A N 1
ATOM 3106 C CA . THR A 1 396 ? -14.597 -3.986 -4.057 1.00 93.31 396 THR A CA 1
ATOM 3107 C C . THR A 1 396 ? -14.038 -4.027 -2.635 1.00 93.31 396 THR A C 1
ATOM 3109 O O . THR A 1 396 ? -14.794 -3.846 -1.685 1.00 93.31 396 THR A O 1
ATOM 3112 N N . GLU A 1 397 ? -12.731 -4.263 -2.472 1.00 95.50 397 GLU A N 1
ATOM 3113 C CA . GLU A 1 397 ? -12.070 -4.195 -1.165 1.00 95.50 397 GLU A CA 1
ATOM 3114 C C . GLU A 1 397 ? -12.142 -2.782 -0.599 1.00 95.50 397 GLU A C 1
ATOM 3116 O O . GLU A 1 397 ? -12.483 -2.614 0.566 1.00 95.50 397 GLU A O 1
ATOM 3121 N N . LEU A 1 398 ? -11.869 -1.767 -1.422 1.00 95.69 398 LEU A N 1
ATOM 3122 C CA . LEU A 1 398 ? -11.909 -0.371 -1.001 1.00 95.69 398 LEU A CA 1
ATOM 3123 C C . LEU A 1 398 ? -13.319 0.055 -0.563 1.00 95.69 398 LEU A C 1
ATOM 3125 O O . LEU A 1 398 ? -13.471 0.672 0.488 1.00 95.69 398 LEU A O 1
ATOM 3129 N N . HIS A 1 399 ? -14.342 -0.353 -1.313 1.00 95.69 399 HIS A N 1
ATOM 3130 C CA . HIS A 1 399 ? -15.741 -0.145 -0.940 1.00 95.69 399 HIS A CA 1
ATOM 3131 C C . HIS A 1 399 ? -16.126 -0.913 0.337 1.00 95.69 399 HIS A C 1
ATOM 3133 O O . HIS A 1 399 ? -16.810 -0.395 1.212 1.00 95.69 399 HIS A O 1
ATOM 3139 N N . TYR A 1 400 ? -15.639 -2.143 0.514 1.00 97.19 400 TYR A N 1
ATOM 3140 C CA . TYR A 1 400 ? -15.860 -2.887 1.755 1.00 97.19 400 TYR A CA 1
ATOM 3141 C C . TYR A 1 400 ? -15.160 -2.234 2.960 1.00 97.19 400 TYR A C 1
ATOM 3143 O O . TYR A 1 400 ? -15.688 -2.247 4.075 1.00 97.19 400 TYR A O 1
ATOM 3151 N N . VAL A 1 401 ? -13.987 -1.626 2.746 1.00 97.62 401 VAL A N 1
ATOM 3152 C CA . VAL A 1 401 ? -13.317 -0.817 3.768 1.00 97.62 401 VAL A CA 1
ATOM 3153 C C . VAL A 1 401 ? -14.175 0.387 4.143 1.00 97.62 401 VAL A C 1
ATOM 3155 O O . VAL A 1 401 ? -14.377 0.594 5.339 1.00 97.62 401 VAL A O 1
ATOM 3158 N N . SER A 1 402 ? -14.686 1.149 3.169 1.00 96.50 402 SER A N 1
ATOM 3159 C CA . SER A 1 402 ? -15.481 2.356 3.441 1.00 96.50 402 SER A CA 1
ATOM 3160 C C . SER A 1 402 ? -16.806 2.047 4.139 1.00 96.50 402 SER A C 1
ATOM 3162 O O . SER A 1 402 ? -17.152 2.726 5.103 1.00 96.50 402 SER A O 1
ATOM 3164 N N . GLU A 1 403 ? -17.506 0.998 3.704 1.00 96.62 403 GLU A N 1
ATOM 3165 C CA . GLU A 1 403 ? -18.853 0.675 4.192 1.00 96.62 403 GLU A CA 1
ATOM 3166 C C . GLU A 1 403 ? -18.863 -0.142 5.488 1.00 96.62 403 GLU A C 1
ATOM 3168 O O . GLU A 1 403 ? -19.790 -0.025 6.293 1.00 96.62 403 GLU A O 1
ATOM 3173 N N . VAL A 1 404 ? -17.854 -0.993 5.709 1.00 97.56 404 VAL A N 1
ATOM 3174 C CA . VAL A 1 404 ? -17.873 -1.970 6.809 1.00 97.56 404 VAL A CA 1
ATOM 3175 C C . VAL A 1 404 ? -16.699 -1.779 7.751 1.00 97.56 404 VAL A C 1
ATOM 3177 O O . VAL A 1 404 ? -16.902 -1.430 8.912 1.00 97.56 404 VAL A O 1
ATOM 3180 N N . VAL A 1 405 ? -15.471 -2.015 7.281 1.00 97.94 405 VAL A N 1
ATOM 3181 C CA . VAL A 1 405 ? -14.308 -2.132 8.179 1.00 97.94 405 VAL A CA 1
ATOM 3182 C C . VAL A 1 405 ? -14.056 -0.828 8.926 1.00 97.94 405 VAL A C 1
ATOM 3184 O O . VAL A 1 405 ? -13.889 -0.828 10.144 1.00 97.94 405 VAL A O 1
ATOM 3187 N N . LEU A 1 406 ? -14.060 0.289 8.207 1.00 97.81 406 LEU A N 1
ATOM 3188 C CA . LEU A 1 406 ? -13.717 1.582 8.769 1.00 97.81 406 LEU A CA 1
ATOM 3189 C C . LEU A 1 406 ? -14.740 2.063 9.815 1.00 97.81 406 LEU A C 1
ATOM 3191 O O . LEU A 1 406 ? -14.314 2.339 10.940 1.00 97.81 406 LEU A O 1
ATOM 3195 N N . PRO A 1 407 ? -16.062 2.065 9.546 1.00 97.88 407 PRO A N 1
ATOM 3196 C CA . PRO A 1 407 ? -17.064 2.349 10.571 1.00 97.88 407 PRO A CA 1
ATOM 3197 C C . PRO A 1 407 ? -16.979 1.423 11.790 1.00 97.88 407 PRO A C 1
ATOM 3199 O O . PRO A 1 407 ? -17.046 1.896 12.924 1.00 97.88 407 PRO A O 1
ATOM 3202 N N . GLU A 1 408 ? -16.810 0.113 11.583 1.00 98.25 408 GLU A N 1
ATOM 3203 C CA . GLU A 1 408 ? -16.769 -0.864 12.678 1.00 98.25 408 GLU A CA 1
ATOM 3204 C C . GLU A 1 408 ? -15.578 -0.639 13.613 1.00 98.25 408 GLU A C 1
ATOM 3206 O O . GLU A 1 408 ? -15.743 -0.619 14.840 1.00 98.25 408 GLU A O 1
ATOM 3211 N N . VAL A 1 409 ? -14.393 -0.390 13.050 1.00 98.19 409 VAL A N 1
ATOM 3212 C CA . VAL A 1 409 ? -13.195 -0.089 13.841 1.00 98.19 409 VAL A CA 1
ATOM 3213 C C . VAL A 1 409 ? -13.312 1.277 14.520 1.00 98.19 409 VAL A C 1
ATOM 3215 O O . VAL A 1 409 ? -12.971 1.393 15.698 1.00 98.19 409 VAL A O 1
ATOM 3218 N N . CYS A 1 410 ? -13.853 2.304 13.852 1.00 97.81 410 CYS A N 1
ATOM 3219 C CA . CYS A 1 410 ? -14.099 3.605 14.483 1.00 97.81 410 CYS A CA 1
ATOM 3220 C C . CYS A 1 410 ? -15.009 3.476 15.714 1.00 97.81 410 CYS A C 1
ATOM 3222 O O . CYS A 1 410 ? -14.692 4.028 16.770 1.00 97.81 410 CYS A O 1
ATOM 3224 N N . ILE A 1 411 ? -16.109 2.727 15.601 1.00 98.06 411 ILE A N 1
ATOM 3225 C CA . ILE A 1 411 ? -17.057 2.495 16.701 1.00 98.06 411 ILE A CA 1
ATOM 3226 C C . ILE A 1 411 ? -16.381 1.738 17.846 1.00 98.06 411 ILE A C 1
ATOM 3228 O O . ILE A 1 411 ? -16.528 2.125 19.009 1.00 98.06 411 ILE A O 1
ATOM 3232 N N . TYR A 1 412 ? -15.601 0.701 17.535 1.00 98.06 412 TYR A N 1
ATOM 3233 C CA . TYR A 1 412 ? -14.823 -0.035 18.530 1.00 98.06 412 TYR A CA 1
ATOM 3234 C C . TYR A 1 412 ? -13.848 0.882 19.284 1.00 98.06 412 TYR A C 1
ATOM 3236 O O . TYR A 1 412 ? -13.881 0.952 20.516 1.00 98.06 412 TYR A O 1
ATOM 3244 N N . CYS A 1 413 ? -13.032 1.650 18.560 1.00 97.12 413 CYS A N 1
ATOM 3245 C CA . CYS A 1 413 ? -12.060 2.563 19.156 1.00 97.12 413 CYS A CA 1
ATOM 3246 C C . CYS A 1 413 ? -12.733 3.673 19.974 1.00 97.12 413 CYS A C 1
ATOM 3248 O O . CYS A 1 413 ? -12.242 4.011 21.051 1.00 97.12 413 CYS A O 1
ATOM 3250 N N . LEU A 1 414 ? -13.868 4.217 19.521 1.00 96.81 414 LEU A N 1
ATOM 3251 C CA . LEU A 1 414 ? -14.654 5.196 20.281 1.00 96.81 414 LEU A CA 1
ATOM 3252 C C . LEU A 1 414 ? -15.222 4.600 21.573 1.00 96.81 414 LEU A C 1
ATOM 3254 O O . LEU A 1 414 ? -15.145 5.251 22.615 1.00 96.81 414 LEU A O 1
ATOM 3258 N N . SER A 1 415 ? -15.741 3.370 21.527 1.00 97.50 415 SER A N 1
ATOM 3259 C CA . SER A 1 415 ? -16.235 2.656 22.712 1.00 97.50 415 SER A CA 1
ATOM 3260 C C . SER A 1 415 ? -15.124 2.459 23.743 1.00 97.50 415 SER A C 1
ATOM 3262 O O . SER A 1 415 ? -15.319 2.758 24.923 1.00 97.50 415 SER A O 1
ATOM 3264 N N . LYS A 1 416 ? -13.930 2.044 23.300 1.00 96.38 416 LYS A N 1
ATOM 3265 C CA . LYS A 1 416 ? -12.766 1.864 24.180 1.00 96.38 416 LYS A CA 1
ATOM 3266 C C . LYS A 1 416 ? -12.237 3.185 24.734 1.00 96.38 416 LYS A C 1
ATOM 3268 O O . LYS A 1 416 ? -12.003 3.282 25.935 1.00 96.38 416 LYS A O 1
ATOM 3273 N N . LYS A 1 417 ? -12.084 4.204 23.885 1.00 94.88 417 LYS A N 1
ATOM 3274 C CA . LYS A 1 417 ? -11.541 5.519 24.261 1.00 94.88 417 LYS A CA 1
ATOM 3275 C C . LYS A 1 417 ? -12.451 6.281 25.226 1.00 94.88 417 LYS A C 1
ATOM 3277 O O . LYS A 1 417 ? -11.947 6.937 26.131 1.00 94.88 417 LYS A O 1
ATOM 3282 N N . ASN A 1 418 ? -13.767 6.193 25.034 1.00 95.25 418 ASN A N 1
ATOM 3283 C CA . ASN A 1 418 ? -14.755 6.908 25.848 1.00 95.25 418 ASN A CA 1
ATOM 3284 C C . ASN A 1 418 ? -15.355 6.047 26.968 1.00 95.25 418 ASN A C 1
ATOM 3286 O O . ASN A 1 418 ? -16.256 6.513 27.664 1.00 95.25 418 ASN A O 1
ATOM 3290 N N . GLU A 1 419 ? -14.901 4.797 27.103 1.00 95.31 419 GLU A N 1
ATOM 3291 C CA . GLU A 1 419 ? -15.412 3.815 28.065 1.00 95.31 419 GLU A CA 1
ATOM 3292 C C . GLU A 1 419 ? -16.945 3.702 28.035 1.00 95.31 419 GLU A C 1
ATOM 3294 O O . GLU A 1 419 ? -17.615 3.660 29.067 1.00 95.31 419 GLU A O 1
ATOM 3299 N N . CYS A 1 420 ? -17.518 3.702 26.830 1.00 97.12 420 CYS A N 1
ATOM 3300 C CA . CYS A 1 420 ? -18.960 3.700 26.626 1.00 97.12 420 CYS A CA 1
ATOM 3301 C C . CYS A 1 420 ? -19.447 2.436 25.915 1.00 97.12 420 CYS A C 1
ATOM 3303 O O . CYS A 1 420 ? -18.669 1.702 25.303 1.00 97.12 420 CYS A O 1
ATOM 3305 N N . SER A 1 421 ? -20.759 2.186 25.995 1.00 97.81 421 SER A N 1
ATOM 3306 C CA . SER A 1 421 ? -21.385 1.088 25.259 1.00 97.81 421 SER A CA 1
ATOM 3307 C C . SER A 1 421 ? -21.224 1.273 23.747 1.00 97.81 421 SER A C 1
ATOM 3309 O O . SER A 1 421 ? -21.020 2.389 23.253 1.00 97.81 421 SER A O 1
ATOM 3311 N N . ARG A 1 422 ? -21.331 0.170 23.003 1.00 96.88 422 ARG A N 1
ATOM 3312 C CA . ARG A 1 422 ? -21.207 0.166 21.542 1.00 96.88 422 ARG A CA 1
ATOM 3313 C C . ARG A 1 422 ? -22.269 1.044 20.882 1.00 96.88 422 ARG A C 1
ATOM 3315 O O . ARG A 1 422 ? -21.938 1.794 19.974 1.00 96.88 422 ARG A O 1
ATOM 3322 N N . GLU A 1 423 ? -23.496 1.030 21.393 1.00 97.88 423 GLU A N 1
ATOM 3323 C CA . GLU A 1 423 ? -24.614 1.839 20.889 1.00 97.88 423 GLU A CA 1
ATOM 3324 C C . GLU A 1 423 ? -24.331 3.335 21.073 1.00 97.88 423 GLU A C 1
ATOM 3326 O O . GLU A 1 423 ? -24.557 4.146 20.172 1.00 97.88 423 GLU A O 1
ATOM 3331 N N . LYS A 1 424 ? -23.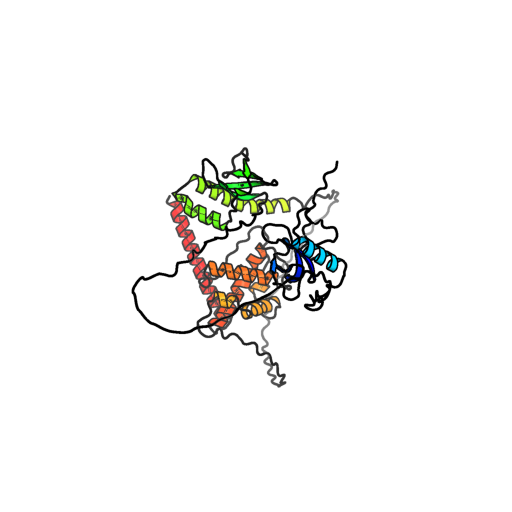767 3.717 22.228 1.00 98.06 424 L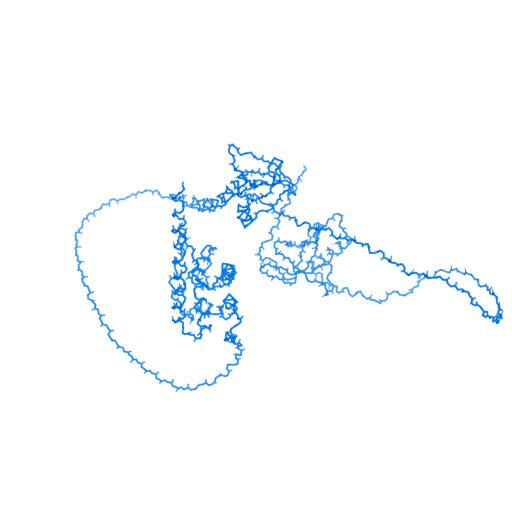YS A N 1
ATOM 3332 C CA . LYS A 1 424 ? -23.356 5.103 22.475 1.00 98.06 424 LYS A CA 1
ATOM 3333 C C . LYS A 1 424 ? -22.190 5.508 21.569 1.00 98.06 424 LYS A C 1
ATOM 3335 O O . LYS A 1 424 ? -22.190 6.628 21.062 1.00 98.06 424 LYS A O 1
ATOM 3340 N N . ALA A 1 425 ? -21.217 4.625 21.346 1.00 97.81 425 ALA A N 1
ATOM 3341 C CA . ALA A 1 425 ? -20.111 4.870 20.419 1.00 97.81 425 ALA A CA 1
ATOM 3342 C C . ALA A 1 425 ? -20.584 4.997 18.962 1.00 97.81 425 ALA A C 1
ATOM 3344 O O . ALA A 1 425 ? -20.101 5.858 18.231 1.00 97.81 425 ALA A O 1
ATOM 3345 N N . GLU A 1 426 ? -21.571 4.200 18.559 1.00 97.44 426 GLU A N 1
ATOM 3346 C CA . GLU A 1 426 ? -22.197 4.281 17.243 1.00 97.44 426 GLU A CA 1
ATOM 3347 C C . GLU A 1 426 ? -22.962 5.589 17.043 1.00 97.44 426 GLU A C 1
ATOM 3349 O O . GLU A 1 426 ? -22.828 6.223 15.995 1.00 97.44 426 GLU A O 1
ATOM 3354 N N . LYS A 1 427 ? -23.700 6.045 18.061 1.00 97.50 427 LYS A N 1
ATOM 3355 C CA . LYS A 1 427 ? -24.336 7.366 18.025 1.00 97.50 427 LYS A CA 1
ATOM 3356 C C . LYS A 1 427 ? -23.298 8.479 17.836 1.00 97.50 427 LYS A C 1
ATOM 3358 O O . LYS A 1 427 ? -23.472 9.326 16.966 1.00 97.50 427 LYS A O 1
ATOM 3363 N N . LEU A 1 428 ? -22.194 8.431 18.588 1.00 97.06 428 LEU A N 1
ATOM 3364 C CA . LEU A 1 428 ? -21.095 9.398 18.465 1.00 97.06 428 LEU A CA 1
ATOM 3365 C C . LEU A 1 428 ? -20.437 9.372 17.080 1.00 97.06 428 LEU A C 1
ATOM 3367 O O . LEU A 1 428 ? -20.087 10.426 16.555 1.00 97.06 428 LEU A O 1
ATOM 3371 N N . PHE A 1 429 ? -20.263 8.186 16.493 1.00 96.56 429 PHE A N 1
ATOM 3372 C CA . PHE A 1 429 ? -19.745 8.044 15.134 1.00 96.56 429 PHE A CA 1
ATOM 3373 C C . PHE A 1 429 ? -20.689 8.705 14.119 1.00 96.56 429 PHE A C 1
ATOM 3375 O O . PHE A 1 429 ? -20.258 9.573 13.367 1.00 96.56 429 PHE A O 1
ATOM 3382 N N . ARG A 1 430 ? -21.992 8.390 14.166 1.00 95.44 430 ARG A N 1
ATOM 3383 C CA . ARG A 1 430 ? -23.000 8.967 13.254 1.00 95.44 430 ARG A CA 1
ATOM 3384 C C . ARG A 1 430 ? -23.079 10.493 13.353 1.00 95.44 430 ARG A C 1
ATOM 3386 O O . ARG A 1 430 ? -23.111 11.161 12.323 1.00 95.44 430 ARG A O 1
ATOM 3393 N N . GLU A 1 431 ? -23.065 11.043 14.568 1.00 95.06 431 GLU A N 1
ATOM 3394 C CA . GLU A 1 431 ? -23.075 12.497 14.797 1.00 95.06 431 GLU A CA 1
ATOM 3395 C C . GLU A 1 431 ? -21.856 13.201 14.177 1.00 95.06 431 GLU A C 1
ATOM 3397 O O . GLU A 1 431 ? -21.973 14.332 13.705 1.00 95.06 431 GLU A O 1
ATOM 3402 N N . ARG A 1 432 ? -20.686 12.549 14.159 1.00 93.00 432 ARG A N 1
ATOM 3403 C CA . ARG A 1 432 ? -19.469 13.094 13.535 1.00 93.00 432 ARG A CA 1
ATOM 3404 C C . ARG A 1 432 ? -19.493 12.963 12.017 1.00 93.00 432 ARG A C 1
ATOM 3406 O O . ARG A 1 432 ? -19.224 13.944 11.332 1.00 93.00 432 ARG A O 1
ATOM 3413 N N . SER A 1 433 ? -19.880 11.803 11.491 1.00 89.94 433 SER A N 1
ATOM 3414 C CA . SER A 1 433 ? -19.954 11.569 10.043 1.00 89.94 433 SER A CA 1
ATOM 3415 C C . SER A 1 433 ? -20.958 12.500 9.347 1.00 89.94 433 SER A C 1
ATOM 3417 O O . SER A 1 433 ? -20.713 12.949 8.231 1.00 89.94 433 SER A O 1
ATOM 3419 N N . GLN A 1 434 ? -22.072 12.842 10.006 1.00 88.69 434 GLN A N 1
ATOM 3420 C CA . GLN A 1 434 ? -23.070 13.765 9.448 1.00 88.69 434 GLN A CA 1
ATOM 3421 C C . GLN A 1 434 ? -22.573 15.213 9.343 1.00 88.69 434 GLN A C 1
ATOM 3423 O O . GLN A 1 434 ? -22.952 15.916 8.405 1.00 88.69 434 GLN A O 1
ATOM 3428 N N . LYS A 1 435 ? -21.723 15.668 10.274 1.00 82.75 435 LYS A N 1
ATOM 3429 C CA . LYS A 1 435 ? -21.165 17.031 10.236 1.00 82.75 435 LYS A CA 1
ATOM 3430 C C . LYS A 1 435 ? -20.274 17.240 9.018 1.00 82.75 435 LYS A C 1
ATOM 3432 O O . LYS A 1 435 ? -20.402 18.262 8.350 1.00 82.75 435 LYS A O 1
ATOM 3437 N N . ASP A 1 436 ? -19.447 16.251 8.695 1.00 75.56 436 ASP A N 1
ATOM 3438 C CA . ASP A 1 436 ? -18.588 16.298 7.510 1.00 75.56 436 ASP A CA 1
ATOM 3439 C C . ASP A 1 436 ? -19.394 16.278 6.220 1.00 75.56 436 ASP A C 1
ATOM 3441 O O . ASP A 1 436 ? -19.092 17.024 5.292 1.00 75.56 436 ASP A O 1
ATOM 3445 N N . PHE A 1 437 ? -20.452 15.469 6.159 1.00 75.50 437 PHE A N 1
ATOM 3446 C CA . PHE A 1 437 ? -21.321 15.441 4.988 1.00 75.50 437 PHE A CA 1
ATOM 3447 C C . PHE A 1 437 ? -21.989 16.801 4.744 1.00 75.50 437 PHE A C 1
ATOM 3449 O O . PHE A 1 437 ? -21.970 17.306 3.622 1.00 75.50 437 PHE A O 1
ATOM 3456 N N . ALA A 1 438 ? -22.517 17.434 5.797 1.00 69.19 438 ALA A N 1
ATOM 3457 C CA . ALA A 1 438 ? -23.111 18.766 5.699 1.00 69.19 438 ALA A CA 1
ATOM 3458 C C . ALA A 1 438 ? -22.080 19.831 5.285 1.00 69.19 438 ALA A C 1
ATOM 3460 O O . ALA A 1 438 ? -22.370 20.671 4.433 1.00 69.19 438 ALA A O 1
ATOM 3461 N N . PHE A 1 439 ? -20.865 19.771 5.837 1.00 68.25 439 PHE A N 1
ATOM 3462 C CA . PHE A 1 439 ? -19.784 20.690 5.484 1.00 68.25 439 PHE A CA 1
ATOM 3463 C C . PHE A 1 439 ? -19.328 20.519 4.027 1.00 68.25 439 PHE A C 1
ATOM 3465 O O . PHE A 1 439 ? -19.183 21.505 3.306 1.00 68.25 439 PHE A O 1
ATOM 3472 N N . ASN A 1 440 ? -19.177 19.277 3.559 1.00 73.44 440 ASN A N 1
ATOM 3473 C CA . ASN A 1 440 ? -18.800 18.981 2.176 1.00 73.44 440 ASN A CA 1
ATOM 3474 C C . ASN A 1 440 ? -19.892 19.386 1.175 1.00 73.44 440 ASN A C 1
ATOM 3476 O O . ASN A 1 440 ? -19.571 19.896 0.102 1.00 73.44 440 ASN A O 1
ATOM 3480 N N . GLN A 1 441 ? -21.172 19.215 1.519 1.00 74.31 441 GLN A N 1
ATOM 3481 C CA . GLN A 1 441 ? -22.268 19.723 0.689 1.00 74.31 441 GLN A CA 1
ATOM 3482 C C . GLN A 1 441 ? -22.280 21.253 0.618 1.00 74.31 441 GLN A C 1
ATOM 3484 O O . GLN A 1 441 ? -22.453 21.804 -0.467 1.00 74.31 441 GLN A O 1
ATOM 3489 N N . LEU A 1 442 ? -22.030 21.941 1.737 1.00 68.69 442 LEU A N 1
ATOM 3490 C CA . LEU A 1 442 ? -21.927 23.401 1.759 1.00 68.69 442 LEU A CA 1
ATOM 349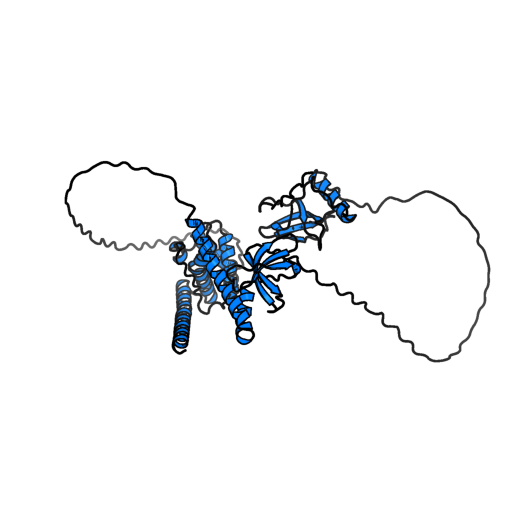1 C C . LEU A 1 442 ? -20.752 23.895 0.902 1.00 68.69 442 LEU A C 1
ATOM 3493 O O . LEU A 1 442 ? -20.918 24.826 0.120 1.00 68.69 442 LEU A O 1
ATOM 3497 N N . LEU A 1 443 ? -19.584 23.250 0.998 1.00 67.38 443 LEU A N 1
ATOM 3498 C CA . LEU A 1 443 ? -18.428 23.581 0.161 1.00 67.38 443 LEU A CA 1
ATOM 3499 C C . LEU A 1 443 ? -18.722 23.386 -1.328 1.00 67.38 443 LEU A C 1
ATOM 3501 O O . LEU A 1 443 ? -18.392 24.262 -2.122 1.00 67.38 443 LEU A O 1
ATOM 3505 N N . ARG A 1 444 ? -19.383 22.284 -1.709 1.00 74.38 444 ARG A N 1
ATOM 3506 C CA . ARG A 1 444 ? -19.808 22.064 -3.102 1.00 74.38 444 ARG A CA 1
ATOM 3507 C C . ARG A 1 444 ? -20.782 23.143 -3.577 1.00 74.38 444 ARG A C 1
ATOM 3509 O O . ARG A 1 444 ? -20.612 23.645 -4.682 1.00 74.38 444 ARG A O 1
ATOM 3516 N N . ALA A 1 445 ? -21.755 23.532 -2.752 1.00 74.25 445 ALA A N 1
ATOM 3517 C CA . ALA A 1 445 ? -22.700 24.596 -3.093 1.00 74.25 445 ALA A CA 1
ATOM 3518 C C . ALA A 1 445 ? -21.994 25.947 -3.315 1.00 74.25 445 ALA A C 1
ATOM 3520 O O . ALA A 1 445 ? -22.224 26.598 -4.329 1.00 74.25 445 ALA A O 1
ATOM 3521 N N . VAL A 1 446 ? -21.065 26.320 -2.426 1.00 76.50 446 VAL A N 1
ATOM 3522 C CA . VAL A 1 446 ? -20.280 27.563 -2.549 1.00 76.50 446 VAL A CA 1
ATOM 3523 C C . VAL A 1 446 ? -19.351 27.537 -3.771 1.00 76.50 446 VAL A C 1
ATOM 3525 O O . VAL A 1 446 ? -19.162 28.567 -4.419 1.00 76.50 446 VAL A O 1
ATOM 3528 N N . SER A 1 447 ? -18.771 26.380 -4.107 1.00 73.50 447 SER A N 1
ATOM 3529 C CA . SER A 1 447 ? -17.970 26.219 -5.327 1.00 73.50 447 SER A CA 1
ATOM 3530 C C . SER A 1 447 ? -18.809 26.400 -6.594 1.00 73.50 447 SER A C 1
ATOM 3532 O O . SER A 1 447 ? -18.384 27.133 -7.483 1.00 73.50 447 SER A O 1
ATOM 3534 N N . MET A 1 448 ? -20.012 25.819 -6.653 1.00 80.00 448 MET A N 1
ATOM 3535 C CA . MET A 1 448 ? -20.903 25.978 -7.810 1.00 80.00 448 MET A CA 1
ATOM 3536 C C . MET A 1 448 ? -21.388 27.426 -7.984 1.00 80.00 448 MET A C 1
ATOM 3538 O O . MET A 1 448 ? -21.430 27.919 -9.107 1.00 80.00 448 MET A O 1
ATOM 3542 N N . GLU A 1 449 ? -21.694 28.150 -6.899 1.00 80.62 449 GLU A N 1
ATOM 3543 C CA . GLU A 1 449 ? -22.087 29.568 -6.995 1.00 80.62 449 GLU A CA 1
ATOM 3544 C C . GLU A 1 449 ? -20.973 30.443 -7.592 1.00 80.62 449 GLU A C 1
ATOM 3546 O O . GLU A 1 449 ? -21.254 31.337 -8.393 1.00 80.62 449 GLU A O 1
ATOM 3551 N N . ARG A 1 450 ? -19.702 30.159 -7.268 1.00 74.19 450 ARG A N 1
ATOM 3552 C CA . ARG A 1 450 ? -18.557 30.889 -7.839 1.00 74.19 450 ARG A CA 1
ATOM 3553 C C . ARG A 1 450 ? -18.386 30.652 -9.335 1.00 74.19 450 ARG A C 1
ATOM 3555 O O . ARG A 1 450 ? -18.053 31.600 -10.036 1.00 74.19 450 ARG A O 1
ATOM 3562 N N . GLU A 1 451 ? -18.634 29.436 -9.811 1.00 74.50 451 GLU A N 1
ATOM 3563 C CA . GLU A 1 451 ? -18.548 29.100 -11.240 1.00 74.50 451 GLU A CA 1
ATOM 3564 C C . GLU A 1 451 ? -19.679 29.738 -12.057 1.00 74.50 451 GLU A C 1
ATOM 3566 O O . GLU A 1 451 ? -19.483 30.068 -13.219 1.00 74.50 451 GLU A O 1
ATOM 3571 N N . THR A 1 452 ? -20.850 29.979 -11.456 1.00 80.25 452 THR A N 1
ATOM 3572 C CA . THR A 1 452 ? -21.971 30.650 -12.146 1.00 80.25 452 THR A CA 1
ATOM 3573 C C . THR A 1 452 ? -21.859 32.177 -12.223 1.00 80.25 452 THR A C 1
ATOM 3575 O O . THR A 1 452 ? -22.634 32.806 -12.941 1.00 80.25 452 THR A O 1
ATOM 3578 N N . MET A 1 453 ? -20.931 32.788 -11.476 1.00 65.31 453 MET A N 1
ATOM 3579 C CA . MET A 1 453 ? -20.725 34.246 -11.443 1.00 65.31 453 MET A CA 1
ATOM 3580 C C . MET A 1 453 ? -19.563 34.740 -12.322 1.00 65.31 453 MET A C 1
ATOM 3582 O O . MET A 1 453 ? -19.329 35.949 -12.387 1.00 65.31 453 MET A O 1
ATOM 3586 N N . THR A 1 454 ? -18.852 33.831 -12.988 1.00 59.69 454 THR A N 1
ATOM 3587 C CA . THR A 1 454 ? -17.816 34.110 -13.999 1.00 59.69 454 THR A CA 1
ATOM 3588 C C . THR A 1 454 ? -18.328 33.762 -15.380 1.00 59.69 454 THR A C 1
ATOM 3590 O O . THR A 1 454 ? -18.087 34.564 -16.309 1.00 59.69 454 THR A O 1
#

Foldseek 3Di:
DDDDDDPPPQDDQPPDDAQFWKFADDPPDDTFIWGWHHDDNFKTWTFTPPDLVPGDIDIDGPRRIGGDDLPDDDPPPDDPVRVRSVVQNNCVVVVNPPPNPPPPPDDDDDDDDDDDDDDDDDDDDDDDDDDDDDDDDDDDDDDDDDDPDPDDDDDDDQDDDDQQFWWWFQDPVPGTFIWGFHQDDPFWTWIFTPPQDPVTDIDIDGSVRTHGADPVNLVVCLVVCVVPPVVRNNRSVSVVVCVVVVVVVVVVVVVVPPDDDDDDDDDDDDDDDDDDDDDDDDDDDDDDDDDDDDDDDDDDDDPPPDPPVPPLLPDDDQQLLRLLVDVVLLVQVVCCLVVVDDDPLVVVDDQDDPPDDDFDQLQFPSDDPVSVVVSLVVQLVSQVPDPSDDDDDPSSSSNCCRRPSVLSSQLVSQCSNVVHDSVVSNVVRVVRSVVVVVVVVVVVVVVVVVVVVD